Protein AF-0000000082319808 (afdb_homodimer)

Structure (mmCIF, N/CA/C/O backbone):
data_AF-0000000082319808-model_v1
#
loop_
_entity.id
_entity.type
_entity.pdbx_description
1 polymer GST
#
loop_
_atom_site.group_PDB
_atom_site.id
_atom_site.type_symbol
_atom_site.label_atom_id
_atom_site.label_alt_id
_atom_site.label_comp_id
_atom_site.label_asym_id
_atom_site.label_entity_id
_atom_site.label_seq_id
_atom_site.pdbx_PDB_ins_code
_atom_site.Cartn_x
_atom_site.Cartn_y
_atom_site.Cartn_z
_atom_site.occupancy
_atom_site.B_iso_or_equiv
_atom_site.auth_seq_id
_atom_site.auth_comp_id
_atom_site.auth_asym_id
_atom_site.auth_atom_id
_atom_site.pdbx_PDB_model_num
ATOM 1 N N . MET A 1 1 ? 11.633 18.406 -19.594 1 72.44 1 MET A N 1
ATOM 2 C CA . MET A 1 1 ? 10.227 18.547 -19.219 1 72.44 1 MET A CA 1
ATOM 3 C C . MET A 1 1 ? 10.062 18.609 -17.703 1 72.44 1 MET A C 1
ATOM 5 O O . MET A 1 1 ? 10.82 17.969 -16.969 1 72.44 1 MET A O 1
ATOM 9 N N . SER A 1 2 ? 9.211 19.594 -17.281 1 90.88 2 SER A N 1
ATOM 10 C CA . SER A 1 2 ? 9.086 19.844 -15.859 1 90.88 2 SER A CA 1
ATOM 11 C C . SER A 1 2 ? 8.172 18.828 -15.188 1 90.88 2 SER A C 1
ATOM 13 O O . SER A 1 2 ? 7.379 18.156 -15.859 1 90.88 2 SER A O 1
ATOM 15 N N . VAL A 1 3 ? 8.398 18.453 -14 1 98.31 3 VAL A N 1
ATOM 16 C CA . VAL A 1 3 ? 7.527 17.609 -13.195 1 98.31 3 VAL A CA 1
ATOM 17 C C . VAL A 1 3 ? 6.168 18.281 -13.031 1 98.31 3 VAL A C 1
ATOM 19 O O . VAL A 1 3 ? 6.094 19.453 -12.672 1 98.31 3 VAL A O 1
ATOM 22 N N . GLU A 1 4 ? 5.086 17.531 -13.43 1 98.75 4 GLU A N 1
ATOM 23 C CA . GLU A 1 4 ? 3.719 17.969 -13.156 1 98.75 4 GLU A CA 1
ATOM 24 C C . GLU A 1 4 ? 3.062 17.094 -12.094 1 98.75 4 GLU A C 1
ATOM 26 O O . GLU A 1 4 ? 3.211 15.867 -12.117 1 98.75 4 GLU A O 1
ATOM 31 N N . ILE A 1 5 ? 2.418 17.703 -11.18 1 98.81 5 ILE A N 1
ATOM 32 C CA . ILE A 1 5 ? 1.688 16.984 -10.141 1 98.81 5 ILE A CA 1
ATOM 33 C C . ILE A 1 5 ? 0.23 17.438 -10.125 1 98.81 5 ILE A C 1
ATOM 35 O O . ILE A 1 5 ? -0.055 18.609 -9.891 1 98.81 5 ILE A O 1
ATOM 39 N N . TYR A 1 6 ? -0.662 16.5 -10.414 1 98.88 6 TYR A N 1
ATOM 40 C CA . TYR A 1 6 ? -2.102 16.734 -10.438 1 98.88 6 TYR A CA 1
ATOM 41 C C . TYR A 1 6 ? -2.727 16.422 -9.086 1 98.88 6 TYR A C 1
ATOM 43 O O . TYR A 1 6 ? -2.479 15.352 -8.516 1 98.88 6 TYR A O 1
ATOM 51 N N . GLY A 1 7 ? -3.479 17.297 -8.562 1 98.38 7 GLY A N 1
ATOM 52 C CA . GLY A 1 7 ? -4.18 17.047 -7.316 1 98.38 7 GLY A CA 1
ATOM 53 C C . GLY A 1 7 ? -4.77 18.297 -6.688 1 98.38 7 GLY A C 1
ATOM 54 O O . GLY A 1 7 ? -5.137 19.234 -7.391 1 98.38 7 GLY A O 1
ATOM 55 N N . MET A 1 8 ? -5.039 18.219 -5.398 1 98 8 MET A N 1
ATOM 56 C CA . MET A 1 8 ? -5.605 19.344 -4.664 1 98 8 MET A CA 1
ATOM 57 C C . MET A 1 8 ? -5.039 19.406 -3.248 1 98 8 MET A C 1
ATOM 59 O O . MET A 1 8 ? -4.793 18.375 -2.625 1 98 8 MET A O 1
ATOM 63 N N . ASP A 1 9 ? -4.988 20.547 -2.689 1 97.31 9 ASP A N 1
ATOM 64 C CA . ASP A 1 9 ? -4.242 20.859 -1.475 1 97.31 9 ASP A CA 1
ATOM 65 C C . ASP A 1 9 ? -4.816 20.109 -0.272 1 97.31 9 ASP A C 1
ATOM 67 O O . ASP A 1 9 ? -4.078 19.734 0.642 1 97.31 9 ASP A O 1
ATOM 71 N N . MET A 1 10 ? -6.082 19.859 -0.311 1 97.12 10 MET A N 1
ATOM 72 C CA . MET A 1 10 ? -6.727 19.25 0.848 1 97.12 10 MET A CA 1
ATOM 73 C C . MET A 1 10 ? -6.352 17.766 0.97 1 97.12 10 MET A C 1
ATOM 75 O O . MET A 1 10 ? -6.547 17.156 2.021 1 97.12 10 MET A O 1
ATOM 79 N N . SER A 1 11 ? -5.895 17.172 -0.088 1 97.56 11 SER A N 1
ATOM 80 C CA . SER A 1 11 ? -5.645 15.742 -0.161 1 97.56 11 SER A CA 1
ATOM 81 C C . SER A 1 11 ? -4.305 15.383 0.473 1 97.56 11 SER A C 1
ATOM 83 O O . SER A 1 11 ? -3.252 15.805 -0.009 1 97.56 11 SER A O 1
ATOM 85 N N . ALA A 1 12 ? -4.34 14.586 1.487 1 98.38 12 ALA A N 1
ATOM 86 C CA . ALA A 1 12 ? -3.111 14.148 2.148 1 98.38 12 ALA A CA 1
ATOM 87 C C . ALA A 1 12 ? -2.193 13.414 1.176 1 98.38 12 ALA A C 1
ATOM 89 O O . ALA A 1 12 ? -0.997 13.711 1.1 1 98.38 12 ALA A O 1
ATOM 90 N N . PRO A 1 13 ? -2.721 12.5 0.332 1 98.69 13 PRO A N 1
ATOM 91 C CA . PRO A 1 13 ? -1.843 11.836 -0.632 1 98.69 13 PRO A CA 1
ATOM 92 C C . PRO A 1 13 ? -1.179 12.812 -1.601 1 98.69 13 PRO A C 1
ATOM 94 O O . PRO A 1 13 ? -0.011 12.633 -1.956 1 98.69 13 PRO A O 1
ATOM 97 N N . TYR A 1 14 ? -1.912 13.812 -2.01 1 98.75 14 TYR A N 1
ATOM 98 C CA . TYR A 1 14 ? -1.326 14.836 -2.871 1 98.75 14 TYR A CA 1
ATOM 99 C C . TYR A 1 14 ? -0.183 15.555 -2.166 1 98.75 14 TYR A C 1
ATOM 101 O O . TYR A 1 14 ? 0.878 15.773 -2.754 1 98.75 14 TYR A O 1
ATOM 109 N N . ARG A 1 15 ? -0.356 15.844 -0.938 1 98.88 15 ARG A N 1
ATOM 110 C CA . ARG A 1 15 ? 0.636 16.609 -0.186 1 98.88 15 ARG A CA 1
ATOM 111 C C . ARG A 1 15 ? 1.901 15.789 0.038 1 98.88 15 ARG A C 1
ATOM 113 O O . ARG A 1 15 ? 2.994 16.344 0.164 1 98.88 15 ARG A O 1
ATOM 120 N N . ILE A 1 16 ? 1.81 14.438 0.031 1 98.94 16 ILE A N 1
ATOM 121 C CA . ILE A 1 16 ? 2.996 13.594 0.074 1 98.94 16 ILE A CA 1
ATOM 122 C C . ILE A 1 16 ? 3.883 13.883 -1.135 1 98.94 16 ILE A C 1
ATOM 124 O O . ILE A 1 16 ? 5.09 14.086 -0.991 1 98.94 16 ILE A O 1
ATOM 128 N N . ALA A 1 17 ? 3.283 13.992 -2.279 1 98.94 17 ALA A N 1
ATOM 129 C CA . ALA A 1 17 ? 4.023 14.188 -3.523 1 98.94 17 ALA A CA 1
ATOM 130 C C . ALA A 1 17 ? 4.672 15.57 -3.562 1 98.94 17 ALA A C 1
ATOM 132 O O . ALA A 1 17 ? 5.855 15.695 -3.875 1 98.94 17 ALA A O 1
ATOM 133 N N . VAL A 1 18 ? 3.918 16.594 -3.168 1 98.81 18 VAL A N 1
ATOM 134 C CA . VAL A 1 18 ? 4.434 17.953 -3.293 1 98.81 18 VAL A CA 1
ATOM 135 C C . VAL A 1 18 ? 5.492 18.203 -2.223 1 98.81 18 VAL A C 1
ATOM 137 O O . VAL A 1 18 ? 6.504 18.859 -2.48 1 98.81 18 VAL A O 1
ATOM 140 N N . MET A 1 19 ? 5.281 17.625 -1.003 1 98.94 19 MET A N 1
ATOM 141 C CA . MET A 1 19 ? 6.324 17.75 0.012 1 98.94 19 MET A CA 1
ATOM 142 C C . MET A 1 19 ? 7.609 17.062 -0.445 1 98.94 19 MET A C 1
ATOM 144 O O . MET A 1 19 ? 8.703 17.594 -0.237 1 98.94 19 MET A O 1
ATOM 148 N N . THR A 1 20 ? 7.477 15.883 -1.046 1 98.94 20 THR A N 1
ATOM 149 C CA . THR A 1 20 ? 8.664 15.18 -1.523 1 98.94 20 THR A CA 1
ATOM 150 C C . THR A 1 20 ? 9.391 16 -2.586 1 98.94 20 THR A C 1
ATOM 152 O O . THR A 1 20 ? 10.617 16.109 -2.564 1 98.94 20 THR A O 1
ATOM 155 N N . ALA A 1 21 ? 8.609 16.625 -3.494 1 98.81 21 ALA A N 1
ATOM 156 C CA . ALA A 1 21 ? 9.203 17.469 -4.531 1 98.81 21 ALA A CA 1
ATOM 157 C C . ALA A 1 21 ? 9.984 18.625 -3.918 1 98.81 21 ALA A C 1
ATOM 159 O O . ALA A 1 21 ? 11.086 18.953 -4.375 1 98.81 21 ALA A O 1
ATOM 160 N N . GLU A 1 22 ? 9.43 19.203 -2.902 1 98.69 22 GLU A N 1
ATOM 161 C CA . GLU A 1 22 ? 10.102 20.297 -2.217 1 98.69 22 GLU A CA 1
ATOM 162 C C . GLU A 1 22 ? 11.398 19.828 -1.562 1 98.69 22 GLU A C 1
ATOM 164 O O . GLU A 1 22 ? 12.43 20.5 -1.665 1 98.69 22 GLU A O 1
ATOM 169 N N . VAL A 1 23 ? 11.367 18.703 -0.917 1 98.81 23 VAL A N 1
ATOM 170 C CA . VAL A 1 23 ? 12.516 18.219 -0.163 1 98.81 23 VAL A CA 1
ATOM 171 C C . VAL A 1 23 ? 13.656 17.875 -1.119 1 98.81 23 VAL A C 1
ATOM 173 O O . VAL A 1 23 ? 14.82 18.172 -0.83 1 98.81 23 VAL A O 1
ATOM 176 N N . VAL A 1 24 ? 13.336 17.297 -2.281 1 98.56 24 VAL A N 1
ATOM 177 C CA . VAL A 1 24 ? 14.398 16.906 -3.203 1 98.56 24 VAL A CA 1
ATOM 178 C C . VAL A 1 24 ? 14.82 18.109 -4.047 1 98.56 24 VAL A C 1
ATOM 180 O O . VAL A 1 24 ? 15.812 18.047 -4.773 1 98.56 24 VAL A O 1
ATOM 183 N N . GLY A 1 25 ? 13.992 19.172 -4.07 1 97.81 25 GLY A N 1
ATOM 184 C CA . GLY A 1 25 ? 14.359 20.422 -4.703 1 97.81 25 GLY A CA 1
ATOM 185 C C . GLY A 1 25 ? 14.07 20.453 -6.191 1 97.81 25 GLY A C 1
ATOM 186 O O . GLY A 1 25 ? 14.68 21.219 -6.938 1 97.81 25 GLY A O 1
ATOM 187 N N . VAL A 1 26 ? 13.141 19.625 -6.656 1 98.25 26 VAL A N 1
ATOM 188 C CA . VAL A 1 26 ? 12.812 19.625 -8.078 1 98.25 26 VAL A CA 1
ATOM 189 C C . VAL A 1 26 ? 11.695 20.625 -8.352 1 98.25 26 VAL A C 1
ATOM 191 O O . VAL A 1 26 ? 10.703 20.672 -7.625 1 98.25 26 VAL A O 1
ATOM 194 N N . PRO A 1 27 ? 11.867 21.484 -9.352 1 97.75 27 PRO A N 1
ATOM 195 C CA . PRO A 1 27 ? 10.727 22.297 -9.75 1 97.75 27 PRO A CA 1
ATOM 196 C C . PRO A 1 27 ? 9.547 21.469 -10.258 1 97.75 27 PRO A C 1
ATOM 198 O O . PRO A 1 27 ? 9.75 20.438 -10.922 1 97.75 27 PRO A O 1
ATOM 201 N N . TYR A 1 28 ? 8.367 21.891 -9.898 1 98.31 28 TYR A N 1
ATOM 202 C CA . TYR A 1 28 ? 7.176 21.188 -10.352 1 98.31 28 TYR A CA 1
ATOM 203 C C . TYR A 1 28 ? 6.027 22.156 -10.609 1 98.31 28 TYR A C 1
ATOM 205 O O . TYR A 1 28 ? 5.992 23.25 -10.031 1 98.31 28 TYR A O 1
ATOM 213 N N . GLU A 1 29 ? 5.176 21.75 -11.484 1 98.31 29 GLU A N 1
ATOM 214 C CA . GLU A 1 29 ? 3.934 22.453 -11.766 1 98.31 29 GLU A CA 1
ATOM 215 C C . GLU A 1 29 ? 2.734 21.75 -11.141 1 98.31 29 GLU A C 1
ATOM 217 O O . GLU A 1 29 ? 2.588 20.531 -11.266 1 98.31 29 GLU A O 1
ATOM 222 N N . VAL A 1 30 ? 1.932 22.562 -10.492 1 97.88 30 VAL A N 1
ATOM 223 C CA . VAL A 1 30 ? 0.722 22.016 -9.883 1 97.88 30 VAL A CA 1
ATOM 224 C C . VAL A 1 30 ? -0.441 22.109 -10.867 1 97.88 30 VAL A C 1
ATOM 226 O O . VAL A 1 30 ? -0.671 23.156 -11.469 1 97.88 30 VAL A O 1
ATOM 229 N N . LYS A 1 31 ? -1.08 21.031 -11.133 1 98.25 31 LYS A N 1
ATOM 230 C CA . LYS A 1 31 ? -2.324 20.969 -11.891 1 98.25 31 LYS A CA 1
ATOM 231 C C . LYS A 1 31 ? -3.508 20.641 -10.984 1 98.25 31 LYS A C 1
ATOM 233 O O . LYS A 1 31 ? -3.707 19.484 -10.602 1 98.25 31 LYS A O 1
ATOM 238 N N . ASN A 1 32 ? -4.309 21.625 -10.75 1 98 32 ASN A N 1
ATOM 239 C CA . ASN A 1 32 ? -5.391 21.469 -9.789 1 98 32 ASN A CA 1
ATOM 240 C C . ASN A 1 32 ? -6.477 20.531 -10.32 1 98 32 ASN A C 1
ATOM 242 O O . ASN A 1 32 ? -6.895 20.656 -11.469 1 98 32 ASN A O 1
ATOM 246 N N . VAL A 1 33 ? -6.855 19.578 -9.531 1 98.25 33 VAL A N 1
ATOM 247 C CA . VAL A 1 33 ? -7.98 18.688 -9.781 1 98.25 33 VAL A CA 1
ATOM 248 C C . VAL A 1 33 ? -9.016 18.828 -8.664 1 98.25 33 VAL A C 1
ATOM 250 O O . VAL A 1 33 ? -8.789 18.391 -7.539 1 98.25 33 VAL A O 1
ATOM 253 N N . ASP A 1 34 ? -10.219 19.391 -8.93 1 96.31 34 ASP A N 1
ATOM 254 C CA . ASP A 1 34 ? -11.281 19.625 -7.957 1 96.31 34 ASP A CA 1
ATOM 255 C C . ASP A 1 34 ? -12.148 18.375 -7.789 1 96.31 34 ASP A C 1
ATOM 257 O O . ASP A 1 34 ? -13.219 18.266 -8.391 1 96.31 34 ASP A O 1
ATOM 261 N N . ILE A 1 35 ? -11.742 17.516 -6.891 1 94.44 35 ILE A N 1
ATOM 262 C CA . ILE A 1 35 ? -12.438 16.234 -6.754 1 94.44 35 ILE A CA 1
ATOM 263 C C . ILE A 1 35 ? -13.82 16.469 -6.137 1 94.44 35 ILE A C 1
ATOM 265 O O . ILE A 1 35 ? -14.734 15.664 -6.344 1 94.44 35 ILE A O 1
ATOM 269 N N . LEU A 1 36 ? -13.992 17.531 -5.367 1 90.75 36 LEU A N 1
ATOM 270 C CA . LEU A 1 36 ? -15.266 17.828 -4.727 1 90.75 36 LEU A CA 1
ATOM 271 C C . LEU A 1 36 ? -16.328 18.141 -5.766 1 90.75 36 LEU A C 1
ATOM 273 O O . LEU A 1 36 ? -17.531 17.969 -5.508 1 90.75 36 LEU A O 1
ATOM 277 N N . ASN A 1 37 ? -15.891 18.594 -6.941 1 94.38 37 ASN A N 1
ATOM 278 C CA . ASN A 1 37 ? -16.828 18.938 -8 1 94.38 37 ASN A CA 1
ATOM 279 C C . ASN A 1 37 ? -16.609 18.078 -9.242 1 94.38 37 ASN A C 1
ATOM 281 O O . ASN A 1 37 ? -16.828 18.531 -10.367 1 94.38 37 ASN A O 1
ATOM 285 N N . GLY A 1 38 ? -16.016 16.922 -9.094 1 95.75 38 GLY A N 1
ATOM 286 C CA . GLY A 1 38 ? -15.945 15.906 -10.133 1 95.75 38 GLY A CA 1
ATOM 287 C C . GLY A 1 38 ? -14.766 16.078 -11.062 1 95.75 38 GLY A C 1
ATOM 288 O O . GLY A 1 38 ? -14.734 15.516 -12.156 1 95.75 38 GLY A O 1
ATOM 289 N N . GLY A 1 39 ? -13.812 16.891 -10.695 1 97.5 39 GLY A N 1
ATOM 290 C CA . GLY A 1 39 ? -12.648 17.125 -11.531 1 97.5 39 GLY A CA 1
ATOM 291 C C . GLY A 1 39 ? -11.898 15.844 -11.883 1 97.5 39 GLY A C 1
ATOM 292 O O . GLY A 1 39 ? -11.227 15.773 -12.906 1 97.5 39 GLY A O 1
ATOM 293 N N . ASN A 1 40 ? -12.016 14.828 -11.031 1 97.25 40 ASN A N 1
ATOM 294 C CA . ASN A 1 40 ? -11.328 13.555 -11.25 1 97.25 40 ASN A CA 1
ATOM 295 C C . ASN A 1 40 ? -12.172 12.594 -12.078 1 97.25 40 ASN A C 1
ATOM 297 O O . ASN A 1 40 ? -11.828 11.422 -12.219 1 97.25 40 ASN A O 1
ATOM 301 N N . MET A 1 41 ? -13.273 13.102 -12.633 1 97.06 41 MET A N 1
ATOM 302 C CA . MET A 1 41 ? -14.164 12.258 -13.422 1 97.06 41 MET A CA 1
ATOM 303 C C . MET A 1 41 ? -14.297 12.773 -14.852 1 97.06 41 MET A C 1
ATOM 305 O O . MET A 1 41 ? -15.031 12.211 -15.656 1 97.06 41 MET A O 1
ATOM 309 N N . THR A 1 42 ? -13.609 13.836 -15.18 1 97.5 42 THR A N 1
ATOM 310 C CA . THR A 1 42 ? -13.648 14.367 -16.547 1 97.5 42 THR A CA 1
ATOM 311 C C . THR A 1 42 ? -12.938 13.43 -17.516 1 97.5 42 THR A C 1
ATOM 313 O O . THR A 1 42 ? -12.023 12.703 -17.125 1 97.5 42 THR A O 1
ATOM 316 N N . PRO A 1 43 ? -13.344 13.453 -18.75 1 96.94 43 PRO A N 1
ATOM 317 C CA . PRO A 1 43 ? -12.656 12.625 -19.75 1 96.94 43 PRO A CA 1
ATOM 318 C C . PRO A 1 43 ? -11.156 12.898 -19.812 1 96.94 43 PRO A C 1
ATOM 320 O O . PRO A 1 43 ? -10.359 11.961 -19.953 1 96.94 43 PRO A O 1
ATOM 323 N N . GLU A 1 44 ? -10.812 14.125 -19.719 1 96.38 44 GLU A N 1
ATOM 324 C CA . GLU A 1 44 ? -9.406 14.508 -19.766 1 96.38 44 GLU A CA 1
ATOM 325 C C . GLU A 1 44 ? -8.625 13.891 -18.609 1 96.38 44 GLU A C 1
ATOM 327 O O . GLU A 1 44 ? -7.543 13.336 -18.812 1 96.38 44 GLU A O 1
ATOM 332 N N . PHE A 1 45 ? -9.188 13.945 -17.391 1 97.81 45 PHE A N 1
ATOM 333 C CA . PHE A 1 45 ? -8.492 13.391 -16.234 1 97.81 45 PHE A CA 1
ATOM 334 C C . PHE A 1 45 ? -8.469 11.867 -16.297 1 97.81 45 PHE A C 1
ATOM 336 O O . PHE A 1 45 ? -7.473 11.234 -15.945 1 97.81 45 PHE A O 1
ATOM 343 N N . LEU A 1 46 ? -9.57 11.32 -16.781 1 96.12 46 LEU A N 1
ATOM 344 C CA . LEU A 1 46 ? -9.68 9.859 -16.844 1 96.12 46 LEU A CA 1
ATOM 345 C C . LEU A 1 46 ? -8.711 9.281 -17.875 1 96.12 46 LEU A C 1
ATOM 347 O O . LEU A 1 46 ? -8.281 8.133 -17.75 1 96.12 46 LEU A O 1
ATOM 351 N N . GLU A 1 47 ? -8.344 10.062 -18.844 1 95 47 GLU A N 1
ATOM 352 C CA . GLU A 1 47 ? -7.289 9.664 -19.766 1 95 47 GLU A CA 1
ATOM 353 C C . GLU A 1 47 ? -5.93 9.625 -19.078 1 95 47 GLU A C 1
ATOM 355 O O . GLU A 1 47 ? -5.082 8.789 -19.406 1 95 47 GLU A O 1
ATOM 360 N N . LEU A 1 48 ? -5.789 10.508 -18.094 1 95.38 48 LEU A N 1
ATOM 361 C CA . LEU A 1 48 ? -4.555 10.578 -17.328 1 95.38 48 LEU A CA 1
ATOM 362 C C . LEU A 1 48 ? -4.488 9.445 -16.297 1 95.38 48 LEU A C 1
ATOM 364 O O . LEU A 1 48 ? -3.451 8.789 -16.156 1 95.38 48 LEU A O 1
ATOM 368 N N . ASN A 1 49 ? -5.598 9.25 -15.641 1 97.38 49 ASN A N 1
ATOM 369 C CA . ASN A 1 49 ? -5.699 8.227 -14.602 1 97.38 49 ASN A CA 1
ATOM 370 C C . ASN A 1 49 ? -7.102 7.633 -14.539 1 97.38 49 ASN A C 1
ATOM 372 O O . ASN A 1 49 ? -7.988 8.188 -13.891 1 97.38 49 ASN A O 1
ATOM 376 N N . PRO A 1 50 ? -7.273 6.465 -15.086 1 95.81 50 PRO A N 1
ATOM 377 C CA . PRO A 1 50 ? -8.602 5.844 -15.109 1 95.81 50 PRO A CA 1
ATOM 378 C C . PRO A 1 50 ? -9.094 5.457 -13.711 1 95.81 50 PRO A C 1
ATOM 380 O O . PRO A 1 50 ? -10.273 5.129 -13.539 1 95.81 50 PRO A O 1
ATOM 383 N N . GLN A 1 51 ? -8.219 5.5 -12.68 1 96.62 51 GLN A N 1
ATOM 384 C CA . GLN A 1 51 ? -8.594 5.062 -11.336 1 96.62 51 GLN A CA 1
ATOM 385 C C . GLN A 1 51 ? -9.195 6.211 -10.531 1 96.62 51 GLN A C 1
ATOM 387 O O . GLN A 1 51 ? -9.516 6.047 -9.352 1 96.62 51 GLN A O 1
ATOM 392 N N . HIS A 1 52 ? -9.281 7.402 -11.078 1 95.69 52 HIS A N 1
ATOM 393 C CA . HIS A 1 52 ? -10.086 8.523 -10.609 1 95.69 52 HIS A CA 1
ATOM 394 C C . HIS A 1 52 ? -9.453 9.188 -9.391 1 95.69 52 HIS A C 1
ATOM 396 O O . HIS A 1 52 ? -10.062 10.062 -8.766 1 95.69 52 HIS A O 1
ATOM 402 N N . ASN A 1 53 ? -8.25 8.719 -8.961 1 96.81 53 ASN A N 1
ATOM 403 C CA . ASN A 1 53 ? -7.691 9.25 -7.727 1 96.81 53 ASN A CA 1
ATOM 404 C C . ASN A 1 53 ? -6.535 10.211 -7.996 1 96.81 53 ASN A C 1
ATOM 406 O O . ASN A 1 53 ? -6.047 10.289 -9.125 1 96.81 53 ASN A O 1
ATOM 410 N N . ILE A 1 54 ? -6.184 11.023 -7.078 1 98.19 54 ILE A N 1
ATOM 411 C CA . ILE A 1 54 ? -5.043 11.938 -7.055 1 98.19 54 ILE A CA 1
ATOM 412 C C . ILE A 1 54 ? -4.113 11.562 -5.902 1 98.19 54 ILE A C 1
ATOM 414 O O . ILE A 1 54 ? -4.543 10.953 -4.922 1 98.19 54 ILE A O 1
ATOM 418 N N . PRO A 1 55 ? -2.834 11.891 -6.047 1 98.69 55 PRO A N 1
ATOM 419 C CA . PRO A 1 55 ? -2.158 12.672 -7.086 1 98.69 55 PRO A CA 1
ATOM 420 C C . PRO A 1 55 ? -1.811 11.844 -8.32 1 98.69 55 PRO A C 1
ATOM 422 O O . PRO A 1 55 ? -1.847 10.609 -8.266 1 98.69 55 PRO A O 1
ATOM 425 N N . VAL A 1 56 ? -1.567 12.516 -9.414 1 98.81 56 VAL A N 1
ATOM 426 C CA . VAL A 1 56 ? -0.935 11.953 -10.602 1 98.81 56 VAL A CA 1
ATOM 427 C C . VAL A 1 56 ? 0.311 12.766 -10.953 1 98.81 56 VAL A C 1
ATOM 429 O O . VAL A 1 56 ? 0.287 14 -10.922 1 98.81 56 VAL A O 1
ATOM 432 N N . LEU A 1 57 ? 1.403 12.086 -11.164 1 98.81 57 LEU A N 1
ATOM 433 C CA . LEU A 1 57 ? 2.631 12.727 -11.625 1 98.81 57 LEU A CA 1
ATOM 434 C C . LEU A 1 57 ? 2.846 12.477 -13.117 1 98.81 57 LEU A C 1
ATOM 436 O O . LEU A 1 57 ? 2.646 11.359 -13.594 1 98.81 57 LEU A O 1
ATOM 440 N N . LYS A 1 58 ? 3.23 13.492 -13.836 1 98.38 58 LYS A N 1
ATOM 441 C CA . LYS A 1 58 ? 3.707 13.398 -15.219 1 98.38 58 LYS A CA 1
ATOM 442 C C . LYS A 1 58 ? 5.133 13.93 -15.344 1 98.38 58 LYS A C 1
ATOM 444 O O . LYS A 1 58 ? 5.422 15.055 -14.914 1 98.38 58 LYS A O 1
ATOM 449 N N . TYR A 1 59 ? 6.074 13.117 -15.82 1 98.38 59 TYR A N 1
ATOM 450 C CA . TYR A 1 59 ? 7.465 13.5 -16.016 1 98.38 59 TYR A CA 1
ATOM 451 C C . TYR A 1 59 ? 8.125 12.617 -17.078 1 98.38 59 TYR A C 1
ATOM 453 O O . TYR A 1 59 ? 8.227 11.398 -16.906 1 98.38 59 TYR A O 1
ATOM 461 N N . LYS A 1 60 ? 8.609 13.156 -18.141 1 97.25 60 LYS A N 1
ATOM 462 C CA . LYS A 1 60 ? 9.375 12.477 -19.188 1 97.25 60 LYS A CA 1
ATOM 463 C C . LYS A 1 60 ? 8.703 11.172 -19.594 1 97.25 60 LYS A C 1
ATOM 465 O O . LYS A 1 60 ? 9.344 10.117 -19.625 1 97.25 60 LYS A O 1
ATOM 470 N N 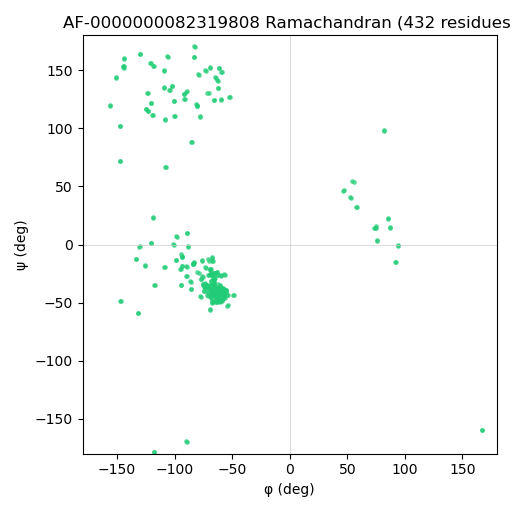. GLY A 1 61 ? 7.355 11.242 -19.812 1 94.44 61 GLY A N 1
ATOM 471 C CA . GLY A 1 61 ? 6.629 10.086 -20.328 1 94.44 61 GLY A CA 1
ATOM 472 C C . GLY A 1 61 ? 6.059 9.219 -19.219 1 94.44 61 GLY A C 1
ATOM 473 O O . GLY A 1 61 ? 5.184 8.391 -19.469 1 94.44 61 GLY A O 1
ATOM 474 N N . LEU A 1 62 ? 6.543 9.438 -17.984 1 96.62 62 LEU A N 1
ATOM 475 C CA . LEU A 1 62 ? 5.973 8.734 -16.859 1 96.62 62 LEU A CA 1
ATOM 476 C C . LEU A 1 62 ? 4.688 9.406 -16.391 1 96.62 62 LEU A C 1
ATOM 478 O O . LEU A 1 62 ? 4.684 10.602 -16.078 1 96.62 62 LEU A O 1
ATOM 482 N N . VAL A 1 63 ? 3.598 8.719 -16.391 1 97.44 63 VAL A N 1
ATOM 483 C CA . VAL A 1 63 ? 2.318 9.141 -15.828 1 97.44 63 VAL A CA 1
ATOM 484 C C . VAL A 1 63 ? 1.853 8.117 -14.797 1 97.44 63 VAL A C 1
ATOM 486 O O . VAL A 1 63 ? 1.591 6.961 -15.133 1 97.44 63 VAL A O 1
ATOM 489 N N . MET A 1 64 ? 1.797 8.578 -13.578 1 97.75 64 MET A N 1
ATOM 490 C CA . MET A 1 64 ? 1.474 7.574 -12.57 1 97.75 64 MET A CA 1
ATOM 491 C C . MET A 1 64 ? 0.745 8.203 -11.383 1 97.75 64 MET A C 1
ATOM 493 O O . MET A 1 64 ? 1.039 9.344 -11 1 97.75 64 MET A O 1
ATOM 497 N N . ASN A 1 65 ? -0.163 7.48 -10.867 1 98.25 65 ASN A N 1
ATOM 498 C CA . ASN A 1 65 ? -0.732 7.773 -9.555 1 98.25 65 ASN A CA 1
ATOM 499 C C . ASN A 1 65 ? 0.049 7.09 -8.438 1 98.25 65 ASN A C 1
ATOM 501 O O . ASN A 1 65 ? 1.168 6.621 -8.656 1 98.25 65 ASN A O 1
ATOM 505 N N . GLU A 1 66 ? -0.579 7.16 -7.262 1 98.25 66 GLU A N 1
ATOM 506 C CA . GLU A 1 66 ? -0.065 6.512 -6.055 1 98.25 66 GLU A CA 1
ATOM 507 C C . GLU A 1 66 ? 1.014 7.363 -5.391 1 98.25 66 GLU A C 1
ATOM 509 O O . GLU A 1 66 ? 2.191 7.266 -5.738 1 98.25 66 GLU A O 1
ATOM 514 N N . SER A 1 67 ? 0.627 8.117 -4.367 1 98.75 67 SER A N 1
ATOM 515 C CA . SER A 1 67 ? 1.429 9.156 -3.73 1 98.75 67 SER A CA 1
ATOM 516 C C . SER A 1 67 ? 2.748 8.602 -3.207 1 98.75 67 SER A C 1
ATOM 518 O O . SER A 1 67 ? 3.805 9.195 -3.408 1 98.75 67 SER A O 1
ATOM 520 N N . ARG A 1 68 ? 2.736 7.426 -2.646 1 98.81 68 ARG A N 1
ATOM 521 C CA . ARG A 1 68 ? 3.941 6.852 -2.053 1 98.81 68 ARG A CA 1
ATOM 522 C C . ARG A 1 68 ? 4.895 6.348 -3.131 1 98.81 68 ARG A C 1
ATOM 524 O O . ARG A 1 68 ? 6.113 6.438 -2.979 1 98.81 68 ARG A O 1
ATOM 531 N N . ALA A 1 69 ? 4.332 5.828 -4.25 1 98.75 69 ALA A N 1
ATOM 532 C CA . ALA A 1 69 ? 5.164 5.484 -5.398 1 98.75 69 ALA A CA 1
ATOM 533 C C . ALA A 1 69 ? 5.77 6.738 -6.027 1 98.75 69 ALA A C 1
ATOM 535 O O . ALA A 1 69 ? 6.941 6.738 -6.418 1 98.75 69 ALA A O 1
ATOM 536 N N . ILE A 1 70 ? 4.984 7.805 -6.094 1 98.88 70 ILE A N 1
ATOM 537 C CA . ILE A 1 70 ? 5.453 9.078 -6.621 1 98.88 70 ILE A CA 1
ATOM 538 C C . ILE A 1 70 ? 6.594 9.609 -5.75 1 98.88 70 ILE A C 1
ATOM 540 O O . ILE A 1 70 ? 7.617 10.055 -6.266 1 98.88 70 ILE A O 1
ATOM 544 N N . ALA A 1 71 ? 6.422 9.508 -4.445 1 98.94 71 ALA A N 1
ATOM 545 C CA . ALA A 1 71 ? 7.473 9.953 -3.533 1 98.94 71 ALA A CA 1
ATOM 546 C C . ALA A 1 71 ? 8.758 9.164 -3.75 1 98.94 71 ALA A C 1
ATOM 548 O O . ALA A 1 71 ? 9.852 9.734 -3.777 1 98.94 71 ALA A O 1
ATOM 549 N N . GLY A 1 72 ? 8.609 7.855 -3.902 1 98.88 72 GLY A N 1
ATOM 550 C CA . GLY A 1 72 ? 9.766 7.023 -4.184 1 98.88 72 GLY A CA 1
ATOM 551 C C . GLY A 1 72 ? 10.477 7.406 -5.473 1 98.88 72 GLY A C 1
ATOM 552 O O . GLY A 1 72 ? 11.703 7.465 -5.516 1 98.88 72 GLY A O 1
ATOM 553 N N . PHE A 1 73 ? 9.711 7.707 -6.512 1 98.88 73 PHE A N 1
ATOM 554 C CA . PHE A 1 73 ? 10.273 8.109 -7.793 1 98.88 73 PHE A CA 1
ATOM 555 C C . PHE A 1 73 ? 11.055 9.414 -7.652 1 98.88 73 PHE A C 1
ATOM 557 O O . PHE A 1 73 ? 12.211 9.508 -8.078 1 98.88 73 PHE A O 1
ATOM 564 N N . LEU A 1 74 ? 10.43 10.398 -7.031 1 98.94 74 LEU A N 1
ATOM 565 C CA . LEU A 1 74 ? 11.055 11.703 -6.879 1 98.94 74 LEU A CA 1
ATOM 566 C C . LEU A 1 74 ? 12.352 11.602 -6.086 1 98.94 74 LEU A C 1
ATOM 568 O O . LEU A 1 74 ? 13.359 12.219 -6.453 1 98.94 74 LEU A O 1
ATOM 572 N N . ALA A 1 75 ? 12.305 10.828 -5.039 1 98.88 75 ALA A N 1
ATOM 573 C CA . ALA A 1 75 ? 13.516 10.641 -4.234 1 98.88 75 ALA A CA 1
ATOM 574 C C . ALA A 1 75 ? 14.609 9.953 -5.043 1 98.88 75 ALA A C 1
ATOM 576 O O . ALA A 1 75 ? 15.758 10.398 -5.039 1 98.88 75 ALA A O 1
ATOM 577 N N . SER A 1 76 ? 14.25 8.891 -5.738 1 98.44 76 SER A N 1
ATOM 578 C CA . SER A 1 76 ? 15.227 8.102 -6.488 1 98.44 76 SER A CA 1
ATOM 579 C C . SER A 1 76 ? 15.82 8.914 -7.637 1 98.44 76 SER A C 1
ATOM 581 O O . SER A 1 76 ? 17 8.773 -7.953 1 98.44 76 SER A O 1
ATOM 583 N N . GLU A 1 77 ? 15.016 9.758 -8.219 1 98.12 77 GLU A N 1
ATOM 584 C CA . GLU A 1 77 ? 15.422 10.477 -9.422 1 98.12 77 GLU A CA 1
ATOM 585 C C . GLU A 1 77 ? 16.172 11.758 -9.062 1 98.12 77 GLU A C 1
ATOM 587 O O . GLU A 1 77 ? 17.141 12.117 -9.742 1 98.12 77 GLU A O 1
ATOM 592 N N . PHE A 1 78 ? 15.828 12.383 -7.926 1 98.31 78 PHE A N 1
ATOM 593 C CA . PHE A 1 78 ? 16.281 13.758 -7.789 1 98.31 78 PHE A CA 1
ATOM 594 C C . PHE A 1 78 ? 17.062 13.945 -6.488 1 98.31 78 PHE A C 1
ATOM 596 O O . PHE A 1 78 ? 17.766 14.945 -6.316 1 98.31 78 PHE A O 1
ATOM 603 N N . ASP A 1 79 ? 16.906 13.008 -5.527 1 98 79 ASP A N 1
ATOM 604 C CA . ASP A 1 79 ? 17.609 13.172 -4.258 1 98 79 ASP A CA 1
ATOM 605 C C . ASP A 1 79 ? 19.078 12.781 -4.391 1 98 79 ASP A C 1
ATOM 607 O O . ASP A 1 79 ? 19.422 11.594 -4.383 1 98 79 ASP A O 1
ATOM 611 N N . LYS A 1 80 ? 19.969 13.625 -4.348 1 95.25 80 LYS A N 1
ATOM 612 C CA . LYS A 1 80 ? 21.391 13.391 -4.559 1 95.25 80 LYS A CA 1
ATOM 613 C C . LYS A 1 80 ? 22.047 12.797 -3.311 1 95.25 80 LYS A C 1
ATOM 615 O O . LYS A 1 80 ? 23.062 12.109 -3.398 1 95.25 80 LYS A O 1
ATOM 620 N N . SER A 1 81 ? 21.438 13.047 -2.197 1 95.38 81 SER A N 1
ATOM 621 C CA . SER A 1 81 ? 22 12.562 -0.947 1 95.38 81 SER A CA 1
ATOM 622 C C . SER A 1 81 ? 21.781 11.07 -0.774 1 95.38 81 SER A C 1
ATOM 624 O O . SER A 1 81 ? 22.5 10.406 -0.026 1 95.38 81 SER A O 1
ATOM 626 N N . GLY A 1 82 ? 20.719 10.562 -1.383 1 95.81 82 GLY A N 1
ATOM 627 C CA . GLY A 1 82 ? 20.359 9.164 -1.248 1 95.81 82 GLY A CA 1
ATOM 628 C C . GLY A 1 82 ? 19.766 8.82 0.111 1 95.81 82 GLY A C 1
ATOM 629 O O . GLY A 1 82 ? 19.609 7.648 0.446 1 95.81 82 GLY A O 1
ATOM 630 N N . LYS A 1 83 ? 19.391 9.844 0.854 1 97.19 83 LYS A N 1
ATOM 631 C CA . LYS A 1 83 ? 18.984 9.617 2.234 1 97.19 83 LYS A CA 1
ATOM 632 C C . LYS A 1 83 ? 17.469 9.477 2.338 1 97.19 83 LYS A C 1
ATOM 634 O O . LYS A 1 83 ? 16.953 8.883 3.293 1 97.19 83 LYS A O 1
ATOM 639 N N . LEU A 1 84 ? 16.734 9.969 1.383 1 98.69 84 LEU A N 1
ATOM 640 C CA . LEU A 1 84 ? 15.273 9.969 1.446 1 98.69 84 LEU A CA 1
ATOM 641 C C . LEU A 1 84 ? 14.719 8.578 1.139 1 98.69 84 LEU A C 1
ATOM 643 O O . LEU A 1 84 ? 13.625 8.234 1.594 1 98.69 84 LEU A O 1
ATOM 647 N N . TYR A 1 85 ? 15.422 7.828 0.344 1 98.56 85 TYR A N 1
ATOM 648 C CA . TYR A 1 85 ? 15 6.492 -0.068 1 98.56 85 TYR A CA 1
ATOM 649 C C . TYR A 1 85 ? 16.203 5.578 -0.268 1 98.56 85 TYR A C 1
ATOM 651 O O . TYR A 1 85 ? 16.516 5.188 -1.396 1 98.56 85 TYR A O 1
ATOM 659 N N . PRO A 1 86 ? 16.828 5.188 0.899 1 97.81 86 PRO A N 1
ATOM 660 C CA . PRO A 1 86 ? 18.109 4.469 0.839 1 97.81 86 PRO A CA 1
ATOM 661 C C . PRO A 1 86 ? 18 3.135 0.106 1 97.81 86 PRO A C 1
ATOM 663 O O . PRO A 1 86 ? 16.969 2.459 0.197 1 97.81 86 PRO A O 1
ATOM 666 N N . THR A 1 87 ? 19.094 2.703 -0.498 1 94.75 87 THR A N 1
ATOM 667 C CA . THR A 1 87 ? 19.047 1.542 -1.379 1 94.75 87 THR A CA 1
ATOM 668 C C . THR A 1 87 ? 19.516 0.289 -0.648 1 94.75 87 THR A C 1
ATOM 670 O O . THR A 1 87 ? 19.344 -0.828 -1.141 1 94.75 87 THR A O 1
ATOM 673 N N . CYS A 1 88 ? 20.156 0.496 0.56 1 96.81 88 CYS A N 1
ATOM 674 C CA . CYS A 1 88 ? 20.453 -0.688 1.356 1 96.81 88 CYS A CA 1
ATOM 675 C C . CYS A 1 88 ? 19.219 -1.545 1.555 1 96.81 88 CYS A C 1
ATOM 677 O O . CYS A 1 88 ? 18.188 -1.052 2.01 1 96.81 88 CYS A O 1
ATOM 679 N N . PRO A 1 89 ? 19.328 -2.85 1.207 1 97.81 89 PRO A N 1
ATOM 680 C CA . PRO A 1 89 ? 18.125 -3.682 1.224 1 97.81 89 PRO A CA 1
ATOM 681 C C . PRO A 1 89 ? 17.422 -3.66 2.574 1 97.81 89 PRO A C 1
ATOM 683 O O . PRO A 1 89 ? 16.188 -3.576 2.627 1 97.81 89 PRO A O 1
ATOM 686 N N . PHE A 1 90 ? 18.141 -3.672 3.656 1 98.06 90 PHE A N 1
ATOM 687 C CA . PHE A 1 90 ? 17.547 -3.713 4.984 1 98.06 90 PHE A CA 1
ATOM 688 C C . PHE A 1 90 ? 16.812 -2.408 5.293 1 98.06 90 PHE A C 1
ATOM 690 O O . PHE A 1 90 ? 15.68 -2.422 5.762 1 98.06 90 PHE A O 1
ATOM 697 N N . VAL A 1 91 ? 17.438 -1.266 5 1 98.12 91 VAL A N 1
ATOM 698 C CA . VAL A 1 91 ? 16.859 0.041 5.285 1 98.12 91 VAL A CA 1
ATOM 699 C C . VAL A 1 91 ? 15.688 0.301 4.336 1 98.12 91 VAL A C 1
ATOM 701 O O . VAL A 1 91 ? 14.633 0.778 4.754 1 98.12 91 VAL A O 1
ATOM 704 N N . HIS A 1 92 ? 15.922 -0.096 3.07 1 98.38 92 HIS A N 1
ATOM 705 C CA . HIS A 1 92 ? 14.891 0.062 2.057 1 98.38 92 HIS A 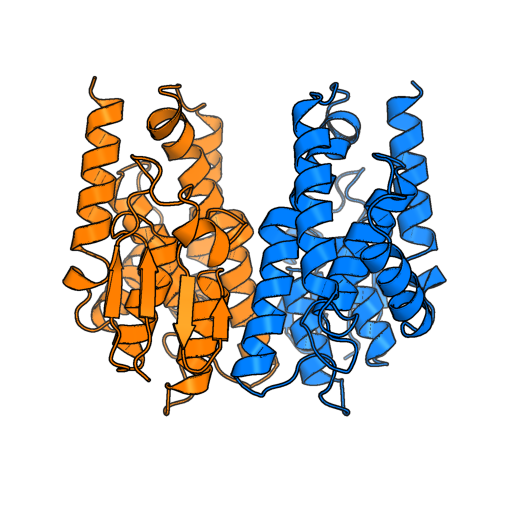CA 1
ATOM 706 C C . HIS A 1 92 ? 13.625 -0.696 2.441 1 98.38 92 HIS A C 1
ATOM 708 O O . HIS A 1 92 ? 12.516 -0.182 2.281 1 98.38 92 HIS A O 1
ATOM 714 N N . ALA A 1 93 ? 13.789 -1.854 2.979 1 98.5 93 ALA A N 1
ATOM 715 C CA . ALA A 1 93 ? 12.664 -2.689 3.4 1 98.5 93 ALA A CA 1
ATOM 716 C C . ALA A 1 93 ? 11.875 -2.02 4.52 1 98.5 93 ALA A C 1
ATOM 718 O O . ALA A 1 93 ? 10.641 -2.027 4.508 1 98.5 93 ALA A O 1
ATOM 719 N N . ARG A 1 94 ? 12.547 -1.438 5.418 1 98.12 94 ARG A N 1
ATOM 720 C CA . ARG A 1 94 ? 11.891 -0.773 6.539 1 98.12 94 ARG A CA 1
ATOM 721 C C . ARG A 1 94 ? 11.133 0.466 6.07 1 98.12 94 ARG A C 1
ATOM 723 O O . ARG A 1 94 ? 10.008 0.713 6.508 1 98.12 94 ARG A O 1
ATOM 730 N N . VAL A 1 95 ? 11.758 1.217 5.215 1 98.81 95 VAL A N 1
ATOM 731 C CA . VAL A 1 95 ? 11.078 2.387 4.656 1 98.81 95 VAL A CA 1
ATOM 732 C C . VAL A 1 95 ? 9.797 1.956 3.949 1 98.81 95 VAL A C 1
ATOM 734 O O . VAL A 1 95 ? 8.734 2.529 4.184 1 98.81 95 VAL A O 1
ATOM 737 N N . ASN A 1 96 ? 9.898 0.913 3.145 1 98.81 96 ASN A N 1
ATOM 738 C CA . ASN A 1 96 ? 8.727 0.429 2.422 1 98.81 96 ASN A CA 1
ATOM 739 C C . ASN A 1 96 ? 7.668 -0.116 3.373 1 98.81 96 ASN A C 1
ATOM 741 O O . ASN A 1 96 ? 6.473 0.111 3.174 1 98.81 96 ASN A O 1
ATOM 745 N N . GLN A 1 97 ? 8.117 -0.831 4.367 1 98.75 97 GLN A N 1
ATOM 746 C CA . GLN A 1 97 ? 7.188 -1.316 5.379 1 98.75 97 GLN A CA 1
ATOM 747 C C . GLN A 1 97 ? 6.371 -0.17 5.969 1 98.75 97 GLN A C 1
ATOM 749 O O . GLN A 1 97 ? 5.16 -0.293 6.152 1 98.75 97 GLN A O 1
ATOM 754 N N . ARG A 1 98 ? 7.016 0.928 6.262 1 98.81 98 ARG A N 1
ATOM 755 C CA . ARG A 1 98 ? 6.359 2.066 6.895 1 98.81 98 ARG A CA 1
ATOM 756 C C . ARG A 1 98 ? 5.465 2.803 5.902 1 98.81 98 ARG A C 1
ATOM 758 O O . ARG A 1 98 ? 4.43 3.352 6.281 1 98.81 98 ARG A O 1
ATOM 765 N N . LEU A 1 99 ? 5.891 2.824 4.645 1 98.88 99 LEU A N 1
ATOM 766 C CA . LEU A 1 99 ? 5.035 3.393 3.609 1 98.88 99 LEU A CA 1
ATOM 767 C C . LEU A 1 99 ? 3.76 2.572 3.445 1 98.88 99 LEU A C 1
ATOM 769 O O . LEU A 1 99 ? 2.666 3.131 3.33 1 98.88 99 LEU A O 1
ATOM 773 N N . TYR A 1 100 ? 3.902 1.261 3.455 1 98.75 100 TYR A N 1
ATOM 774 C CA . TYR A 1 100 ? 2.73 0.399 3.354 1 98.75 100 TYR A CA 1
ATOM 775 C C . TYR A 1 100 ? 1.855 0.519 4.598 1 98.75 100 TYR A C 1
ATOM 777 O O . TYR A 1 100 ? 0.628 0.421 4.512 1 98.75 100 TYR A O 1
ATOM 785 N N . PHE A 1 101 ? 2.473 0.702 5.766 1 98.56 101 PHE A N 1
ATOM 786 C CA . PHE A 1 101 ? 1.715 0.965 6.984 1 98.56 101 PHE A CA 1
ATOM 787 C C . PHE A 1 101 ? 0.845 2.207 6.824 1 98.56 101 PHE A C 1
ATOM 789 O O . PHE A 1 101 ? -0.321 2.209 7.223 1 98.56 101 PHE A O 1
ATOM 796 N N . ASP A 1 102 ? 1.434 3.229 6.258 1 98.62 102 ASP A N 1
ATOM 797 C CA . ASP A 1 102 ? 0.647 4.438 6.039 1 98.62 102 ASP A CA 1
ATOM 798 C C . ASP A 1 102 ? -0.531 4.168 5.105 1 98.62 102 ASP A C 1
ATOM 800 O O . ASP A 1 102 ? -1.67 4.523 5.418 1 98.62 102 ASP A O 1
ATOM 804 N N . MET A 1 103 ? -0.281 3.545 4.02 1 97.5 103 MET A N 1
ATOM 805 C CA . MET A 1 103 ? -1.3 3.312 2.998 1 97.5 103 MET A CA 1
ATOM 806 C C . MET A 1 103 ? -2.414 2.422 3.535 1 97.5 103 MET A C 1
ATOM 808 O O . MET A 1 103 ? -3.596 2.729 3.369 1 97.5 103 MET A O 1
ATOM 812 N N . GLY A 1 104 ? -1.974 1.393 4.199 1 96.44 104 GLY A N 1
ATOM 813 C CA . GLY A 1 104 ? -2.93 0.35 4.535 1 96.44 104 GLY A CA 1
ATOM 814 C C . GLY A 1 104 ? -3.547 0.528 5.91 1 96.44 104 GLY A C 1
ATOM 815 O O . GLY A 1 104 ? -4.594 -0.053 6.203 1 96.44 104 GLY A O 1
ATOM 816 N N . VAL A 1 105 ? -2.914 1.331 6.789 1 97.88 105 VAL A N 1
ATOM 817 C CA . VAL A 1 105 ? -3.334 1.34 8.188 1 97.88 105 VAL A CA 1
ATOM 818 C C . VAL A 1 105 ? -3.504 2.779 8.664 1 97.88 105 VAL A C 1
ATOM 820 O O . VAL A 1 105 ? -4.621 3.217 8.953 1 97.88 105 VAL A O 1
ATOM 823 N N . PHE A 1 106 ? -2.465 3.582 8.602 1 98.69 106 PHE A N 1
ATOM 824 C CA . PHE A 1 106 ? -2.404 4.883 9.258 1 98.69 106 PHE A CA 1
ATOM 825 C C . PHE A 1 106 ? -3.357 5.867 8.586 1 98.69 106 PHE A C 1
ATOM 827 O O . PHE A 1 106 ? -4.297 6.359 9.219 1 98.69 106 PHE A O 1
ATOM 834 N N . LEU A 1 107 ? -3.232 6.07 7.332 1 98.5 107 LEU A N 1
ATOM 835 C CA . LEU A 1 107 ? -4.102 6.98 6.598 1 98.5 107 LEU A CA 1
ATOM 836 C C . LEU A 1 107 ? -5.535 6.461 6.574 1 98.5 107 LEU A C 1
ATOM 838 O O . LEU A 1 107 ? -6.484 7.246 6.637 1 98.5 107 LEU A O 1
ATOM 842 N N . ASN A 1 108 ? -5.68 5.16 6.477 1 97.25 108 ASN A N 1
ATOM 843 C CA . ASN A 1 108 ? -7.02 4.578 6.441 1 97.25 108 ASN A CA 1
ATOM 844 C C . ASN A 1 108 ? -7.762 4.801 7.758 1 97.25 108 ASN A C 1
ATOM 846 O O . ASN A 1 108 ? -8.969 5.027 7.758 1 97.25 108 ASN A O 1
ATOM 850 N N . ALA A 1 109 ? -7.027 4.645 8.859 1 98.25 109 ALA A N 1
ATOM 851 C CA . ALA A 1 109 ? -7.648 4.91 10.148 1 98.25 109 ALA A CA 1
ATOM 852 C C . ALA A 1 109 ? -8.18 6.34 10.219 1 98.25 109 ALA A C 1
ATOM 854 O O . ALA A 1 109 ? -9.258 6.582 10.766 1 98.25 109 ALA A O 1
ATOM 855 N N . PHE A 1 110 ? -7.438 7.258 9.664 1 98.5 110 PHE A N 1
ATOM 856 C CA . PHE A 1 110 ? -7.875 8.648 9.57 1 98.5 110 PHE A CA 1
ATOM 857 C C . PHE A 1 110 ? -9.102 8.773 8.68 1 98.5 110 PHE A C 1
ATOM 859 O O . PHE A 1 110 ? -10.109 9.367 9.07 1 98.5 110 PHE A O 1
ATOM 866 N N . ARG A 1 111 ? -9.047 8.18 7.516 1 97.25 111 ARG A N 1
ATOM 867 C CA . ARG A 1 111 ? -10.125 8.297 6.539 1 97.25 111 ARG A CA 1
ATOM 868 C C . ARG A 1 111 ? -11.422 7.711 7.086 1 97.25 111 ARG A C 1
ATOM 870 O O . ARG A 1 111 ? -12.508 8.258 6.848 1 97.25 111 ARG A O 1
ATOM 877 N N . ASP A 1 112 ? -11.289 6.637 7.824 1 97.25 112 ASP A N 1
ATOM 878 C CA . ASP A 1 112 ? -12.461 5.988 8.414 1 97.25 112 ASP A CA 1
ATOM 879 C C . ASP A 1 112 ? -13.172 6.922 9.391 1 97.25 112 ASP A C 1
ATOM 881 O O . ASP A 1 112 ? -14.375 6.797 9.609 1 97.25 112 ASP A O 1
ATOM 885 N N . CYS A 1 113 ? -12.477 7.852 9.961 1 97.44 113 CYS A N 1
ATOM 886 C CA . CYS A 1 113 ? -13.039 8.758 10.961 1 97.44 113 CYS A CA 1
ATOM 887 C C . CYS A 1 113 ? -13.625 10 10.305 1 97.44 113 CYS A C 1
ATOM 889 O O . CYS A 1 113 ? -14.477 10.672 10.883 1 97.44 113 CYS A O 1
ATOM 891 N N . VAL A 1 114 ? -13.211 10.281 9.031 1 96.44 114 VAL A N 1
ATOM 892 C CA . VAL A 1 114 ? -13.555 11.594 8.492 1 96.44 114 VAL A CA 1
ATOM 893 C C . VAL A 1 114 ? -14.461 11.43 7.277 1 96.44 114 VAL A C 1
ATOM 895 O O . VAL A 1 114 ? -15.352 12.25 7.039 1 96.44 114 VAL A O 1
ATOM 898 N N . HIS A 1 115 ? -14.258 10.383 6.48 1 93.56 115 HIS A N 1
ATOM 899 C CA . HIS A 1 115 ? -14.883 10.258 5.164 1 93.56 115 HIS A CA 1
ATOM 900 C C . HIS A 1 115 ? -16.391 10.109 5.281 1 93.56 115 HIS A C 1
ATOM 902 O O . HIS A 1 115 ? -17.141 10.703 4.508 1 93.56 115 HIS A O 1
ATOM 908 N N . PRO A 1 116 ? -16.875 9.305 6.242 1 92.69 116 PRO A N 1
ATOM 909 C CA . PRO A 1 116 ? -18.328 9.164 6.332 1 92.69 116 PRO A CA 1
ATOM 910 C C . PRO A 1 116 ? -19.047 10.508 6.523 1 92.69 116 PRO A C 1
ATOM 912 O O . PRO A 1 116 ? -20.078 10.758 5.895 1 92.69 116 PRO A O 1
ATOM 915 N N . LYS A 1 117 ? -18.516 11.312 7.305 1 90.62 117 LYS A N 1
ATOM 916 C CA . LYS A 1 117 ? -19.109 12.625 7.551 1 90.62 117 LYS A CA 1
ATOM 917 C C . LYS A 1 117 ? -18.953 13.531 6.336 1 90.62 117 LYS A C 1
ATOM 919 O O . LYS A 1 117 ? -19.922 14.156 5.895 1 90.62 117 LYS A O 1
ATOM 924 N N . VAL A 1 118 ? -17.812 13.586 5.695 1 88.38 118 VAL A N 1
ATOM 925 C CA . VAL A 1 118 ? -17.438 14.523 4.645 1 88.38 118 VAL A CA 1
ATOM 926 C C . VAL A 1 118 ? -18.172 14.164 3.352 1 88.38 118 VAL A C 1
ATOM 928 O O . VAL A 1 118 ? -18.672 15.047 2.645 1 88.38 118 VAL A O 1
ATOM 931 N N . PHE A 1 119 ? -18.344 12.883 3.109 1 86 119 PHE A N 1
ATOM 932 C CA . PHE A 1 119 ? -18.844 12.492 1.798 1 86 119 PHE A CA 1
ATOM 933 C C . PHE A 1 119 ? -20.281 11.984 1.896 1 86 119 PHE A C 1
ATOM 935 O O . PHE A 1 119 ? -21.016 11.977 0.903 1 86 119 PHE A O 1
ATOM 942 N N . HIS A 1 120 ? -20.734 11.586 3.154 1 88.81 120 HIS A N 1
ATOM 943 C CA . HIS A 1 120 ? -22.047 10.953 3.244 1 88.81 120 HIS A CA 1
ATOM 944 C C . HIS A 1 120 ? -22.906 11.594 4.332 1 88.81 120 HIS A C 1
ATOM 946 O O . HIS A 1 120 ? -24.047 11.18 4.562 1 88.81 120 HIS A O 1
ATOM 952 N N . ASN A 1 121 ? -22.359 12.531 4.996 1 91.19 121 ASN A N 1
ATOM 953 C CA . ASN A 1 121 ? -23.031 13.156 6.125 1 91.19 121 ASN A CA 1
ATOM 954 C C . ASN A 1 121 ? -23.516 12.117 7.133 1 91.19 121 ASN A C 1
ATOM 956 O O . ASN A 1 121 ? -24.641 12.203 7.629 1 91.19 121 ASN A O 1
ATOM 960 N N . ALA A 1 122 ? -22.734 11.18 7.352 1 93 122 ALA A N 1
ATOM 961 C CA . ALA A 1 122 ? -23.062 10.094 8.266 1 93 122 ALA A CA 1
ATOM 962 C C . ALA A 1 122 ? -22.219 10.172 9.539 1 93 122 ALA A C 1
ATOM 964 O O . ALA A 1 122 ? -21.062 10.625 9.5 1 93 122 ALA A O 1
ATOM 965 N N . ASP A 1 123 ? -22.797 9.711 10.602 1 92.5 123 ASP A N 1
ATOM 966 C CA . ASP A 1 123 ? -22.062 9.672 11.859 1 92.5 123 ASP A CA 1
ATOM 967 C C . ASP A 1 123 ? -21.016 8.555 11.836 1 92.5 123 ASP A C 1
ATOM 969 O O . ASP A 1 123 ? -21.219 7.523 11.195 1 92.5 123 ASP A O 1
ATOM 973 N N . VAL A 1 124 ? -19.938 8.812 12.578 1 94.88 124 VAL A N 1
ATOM 974 C CA . VAL A 1 124 ? -18.844 7.844 12.648 1 94.88 124 VAL A CA 1
ATOM 975 C C . VAL A 1 124 ? -18.938 7.055 13.945 1 94.88 124 VAL A C 1
ATOM 977 O O . VAL A 1 124 ? -18.969 7.641 15.031 1 94.88 124 VAL A O 1
ATOM 980 N N . PRO A 1 125 ? -19 5.738 13.844 1 95.44 125 PRO A N 1
ATOM 981 C CA . PRO A 1 125 ? -19.031 4.93 15.062 1 95.44 125 PRO A CA 1
ATOM 982 C C . PRO A 1 125 ? -17.797 5.133 15.938 1 95.44 125 PRO A C 1
ATOM 984 O O . PRO A 1 125 ? -16.703 5.336 15.414 1 95.44 125 PRO A O 1
ATOM 987 N N . ALA A 1 126 ? -17.984 5.004 17.25 1 96.31 126 ALA A N 1
ATOM 988 C CA . ALA A 1 126 ? -16.922 5.219 18.219 1 96.31 126 ALA A CA 1
ATOM 989 C C . ALA A 1 126 ? -15.75 4.27 17.984 1 96.31 126 ALA A C 1
ATOM 991 O O . ALA A 1 126 ? -14.602 4.617 18.234 1 96.31 126 ALA A O 1
ATOM 992 N N . GLU A 1 127 ? -16.016 3.107 17.391 1 97.25 127 GLU A N 1
ATOM 993 C CA . GLU A 1 127 ? -15.008 2.082 17.172 1 97.25 127 GLU A CA 1
ATOM 994 C C . GLU A 1 127 ? -13.945 2.564 16.188 1 97.25 127 GLU A C 1
ATOM 996 O O . GLU A 1 127 ? -12.789 2.129 16.266 1 97.25 127 GLU A O 1
ATOM 1001 N N . LYS A 1 128 ? -14.328 3.432 15.328 1 97.94 128 LYS A N 1
ATOM 1002 C CA . LYS A 1 128 ? -13.367 3.955 14.359 1 97.94 128 LYS A CA 1
ATOM 1003 C C . LYS A 1 128 ? -12.336 4.848 15.039 1 97.94 128 LYS A C 1
ATOM 1005 O O . LYS A 1 128 ? -11.148 4.805 14.703 1 97.94 128 LYS A O 1
ATOM 1010 N N . PHE A 1 129 ? -12.781 5.605 16 1 98 129 PHE A N 1
ATOM 1011 C CA . PHE A 1 129 ? -11.859 6.461 16.75 1 98 129 PHE A CA 1
ATOM 1012 C C . PHE A 1 129 ? -10.969 5.633 17.672 1 98 129 PHE A C 1
ATOM 1014 O O . PHE A 1 129 ? -9.797 5.953 17.859 1 98 129 PHE A O 1
ATOM 1021 N N . GLU A 1 130 ? -11.508 4.562 18.219 1 98.31 130 GLU A N 1
ATOM 1022 C CA . GLU A 1 130 ? -10.703 3.66 19.031 1 98.31 130 GLU A CA 1
ATOM 1023 C C . GLU A 1 130 ? -9.617 2.986 18.203 1 98.31 130 GLU A C 1
ATOM 1025 O O . GLU A 1 130 ? -8.492 2.816 18.672 1 98.31 130 GLU A O 1
ATOM 1030 N N . LYS A 1 131 ? -9.969 2.654 17.016 1 98.12 131 LYS A N 1
ATOM 1031 C CA . LYS A 1 131 ? -8.977 2.084 16.109 1 98.12 131 LYS A CA 1
ATOM 1032 C C . LYS A 1 131 ? -7.883 3.096 15.781 1 98.12 131 LYS A C 1
ATOM 1034 O O . LYS A 1 131 ? -6.703 2.744 15.742 1 98.12 131 LYS A O 1
ATOM 1039 N N . LEU A 1 132 ? -8.289 4.32 15.539 1 98.69 132 LEU A N 1
ATOM 1040 C CA . LEU A 1 132 ? -7.309 5.367 15.273 1 98.69 132 LEU A CA 1
ATOM 1041 C C . LEU A 1 132 ? -6.336 5.512 16.438 1 98.69 132 LEU A C 1
ATOM 1043 O O . LEU A 1 132 ? -5.125 5.645 16.234 1 98.69 132 LEU A O 1
ATOM 1047 N N . LYS A 1 133 ? -6.84 5.445 17.672 1 98.69 133 LYS A N 1
ATOM 1048 C CA . LYS A 1 133 ? -5.984 5.535 18.844 1 98.69 133 LYS A CA 1
ATOM 1049 C C . LYS A 1 133 ? -4.98 4.387 18.891 1 98.69 133 LYS A C 1
ATOM 1051 O O . LYS A 1 133 ? -3.809 4.594 19.219 1 98.69 133 LYS A O 1
ATOM 1056 N N . LYS A 1 134 ? -5.414 3.193 18.516 1 98.25 134 LYS A N 1
ATOM 1057 C CA . LYS A 1 134 ? -4.531 2.033 18.484 1 98.25 134 LYS A CA 1
ATOM 1058 C C . LYS A 1 134 ? -3.443 2.209 17.422 1 98.25 134 LYS A C 1
ATOM 1060 O O . LYS A 1 134 ? -2.273 1.905 17.672 1 98.25 134 LYS A O 1
ATOM 1065 N N . VAL A 1 135 ? -3.838 2.713 16.328 1 98.69 135 VAL A N 1
ATOM 1066 C CA . VAL A 1 135 ? -2.908 2.924 15.227 1 98.69 135 VAL A CA 1
ATOM 1067 C C . VAL A 1 135 ? -1.885 3.99 15.609 1 98.69 135 VAL A C 1
ATOM 1069 O O . VAL A 1 135 ? -0.693 3.846 15.328 1 98.69 135 VAL A O 1
ATOM 1072 N N . LEU A 1 136 ? -2.336 5.043 16.266 1 98.81 136 LEU A N 1
ATOM 1073 C CA . LEU A 1 136 ? -1.438 6.086 16.75 1 98.81 136 LEU A CA 1
ATOM 1074 C C . LEU A 1 136 ? -0.445 5.523 17.75 1 98.81 136 LEU A C 1
ATOM 1076 O O . LEU A 1 136 ? 0.726 5.914 17.766 1 98.81 136 LEU A O 1
ATOM 1080 N N . ALA A 1 137 ? -0.9 4.613 18.547 1 98.44 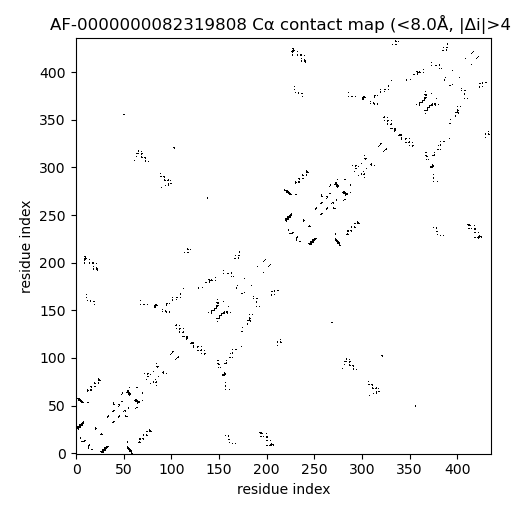137 ALA A N 1
ATOM 1081 C CA . ALA A 1 137 ? -0.007 3.979 19.516 1 98.44 137 ALA A CA 1
ATOM 1082 C C . ALA A 1 137 ? 1.065 3.152 18.797 1 98.44 137 ALA A C 1
ATOM 1084 O O . ALA A 1 137 ? 2.234 3.178 19.188 1 98.44 137 ALA A O 1
ATOM 1085 N N . TRP A 1 138 ? 0.649 2.408 17.781 1 98.12 138 TRP A N 1
ATOM 1086 C CA . TRP A 1 138 ? 1.626 1.661 17 1 98.12 138 TRP A CA 1
ATOM 1087 C C . TRP A 1 138 ? 2.656 2.598 16.375 1 98.12 138 TRP A C 1
ATOM 1089 O O . TRP A 1 138 ? 3.863 2.354 16.469 1 98.12 138 TRP A O 1
ATOM 1099 N N . ALA A 1 139 ? 2.166 3.676 15.742 1 98.5 139 ALA A N 1
ATOM 1100 C CA . ALA A 1 139 ? 3.064 4.637 15.109 1 98.5 139 ALA A CA 1
ATOM 1101 C C . ALA A 1 139 ? 4.012 5.258 16.125 1 98.5 139 ALA A C 1
ATOM 1103 O O . ALA A 1 139 ? 5.203 5.422 15.859 1 98.5 139 ALA A O 1
ATOM 1104 N N . ASN A 1 140 ? 3.451 5.605 17.281 1 98.44 140 ASN A N 1
ATOM 1105 C CA . ASN A 1 140 ? 4.246 6.172 18.359 1 98.44 140 ASN A CA 1
ATOM 1106 C C . ASN A 1 140 ? 5.379 5.238 18.781 1 98.44 140 ASN A C 1
ATOM 1108 O O . ASN A 1 140 ? 6.5 5.688 19.016 1 98.44 140 ASN A O 1
ATOM 1112 N N . ASP A 1 141 ? 5.148 3.994 18.781 1 96.88 141 ASP A N 1
ATOM 1113 C CA . ASP A 1 141 ? 6.148 3.006 19.172 1 96.88 141 ASP A CA 1
ATOM 1114 C C . ASP A 1 141 ? 7.199 2.822 18.078 1 96.88 141 ASP A C 1
ATOM 1116 O O . ASP A 1 141 ? 8.383 2.631 18.375 1 96.88 141 ASP A O 1
ATOM 1120 N N . MET A 1 142 ? 6.805 2.924 16.875 1 96.44 142 MET A N 1
ATOM 1121 C CA . MET A 1 142 ? 7.711 2.721 15.75 1 96.44 142 MET A CA 1
ATOM 1122 C C . MET A 1 142 ? 8.773 3.812 15.703 1 96.44 142 MET A C 1
ATOM 1124 O O . MET A 1 142 ? 9.898 3.566 15.273 1 96.44 142 MET A O 1
ATOM 1128 N N . ILE A 1 143 ? 8.438 4.965 16.188 1 96.62 143 ILE A N 1
ATOM 1129 C CA . ILE A 1 143 ? 9.312 6.129 16.047 1 96.62 143 ILE A CA 1
ATOM 1130 C C . ILE A 1 143 ? 10.359 6.125 17.156 1 96.62 143 ILE A C 1
ATOM 1132 O O . ILE A 1 143 ? 11.383 6.801 17.047 1 96.62 143 ILE A O 1
ATOM 1136 N N . LYS A 1 144 ? 10.141 5.375 18.172 1 94.38 144 LYS A N 1
ATOM 1137 C CA . LYS A 1 144 ? 10.938 5.449 19.391 1 94.38 144 LYS A CA 1
ATOM 1138 C C . LYS A 1 144 ? 12.391 5.066 19.125 1 94.38 144 LYS A C 1
ATOM 1140 O O . LYS A 1 144 ? 13.297 5.527 19.828 1 94.38 144 LYS A O 1
ATOM 1145 N N . GLU A 1 145 ? 12.602 4.348 18.125 1 90.31 145 GLU A N 1
ATOM 1146 C CA . GLU A 1 145 ? 13.938 3.807 17.906 1 90.31 145 GLU A CA 1
ATOM 1147 C C . GLU A 1 145 ? 14.93 4.918 17.578 1 90.31 145 GLU A C 1
ATOM 1149 O O . GLU A 1 145 ? 15.992 5.012 18.219 1 90.31 145 GLU A O 1
ATOM 1154 N N . THR A 1 146 ? 14.656 5.809 16.672 1 94.94 146 THR A N 1
ATOM 1155 C CA . THR A 1 146 ? 15.609 6.809 16.203 1 94.94 146 THR A CA 1
ATOM 1156 C C . THR A 1 146 ? 14.961 8.195 16.156 1 94.94 146 THR A C 1
ATOM 1158 O O . THR A 1 146 ? 15.648 9.195 15.961 1 94.94 146 THR A O 1
ATOM 1161 N N . GLY A 1 147 ? 13.633 8.203 16.281 1 97.38 147 GLY A N 1
ATOM 1162 C CA . GLY A 1 147 ? 12.922 9.461 16.109 1 97.38 147 GLY A CA 1
ATOM 1163 C C . GLY A 1 147 ? 12.422 9.68 14.695 1 97.38 147 GLY A C 1
ATOM 1164 O O . GLY A 1 147 ? 11.812 10.711 14.398 1 97.38 147 GLY A O 1
ATOM 1165 N N . PHE A 1 148 ? 12.695 8.742 13.805 1 98.69 148 PHE A N 1
ATOM 1166 C CA . PHE A 1 148 ? 12.156 8.773 12.453 1 98.69 148 PHE A CA 1
ATOM 1167 C C . PHE A 1 148 ? 11.336 7.527 12.164 1 98.69 148 PHE A C 1
ATOM 1169 O O . PHE A 1 148 ? 11.523 6.492 12.805 1 98.69 148 PHE A O 1
ATOM 1176 N N . ALA A 1 149 ? 10.438 7.574 11.25 1 98.5 149 ALA A N 1
ATOM 1177 C CA . ALA A 1 149 ? 9.422 6.562 10.992 1 98.5 149 ALA A CA 1
ATOM 1178 C C . ALA A 1 149 ? 10.062 5.211 10.68 1 98.5 149 ALA A C 1
ATOM 1180 O O . ALA A 1 149 ? 9.594 4.172 11.156 1 98.5 149 ALA A O 1
ATOM 1181 N N . ALA A 1 150 ? 11.172 5.207 9.922 1 97.94 150 ALA A N 1
ATOM 1182 C CA . ALA A 1 150 ? 11.75 3.949 9.461 1 97.94 150 ALA A CA 1
ATOM 1183 C C . ALA A 1 150 ? 12.922 3.529 10.352 1 97.94 150 ALA A C 1
ATOM 1185 O O . ALA A 1 150 ? 13.672 2.613 10.008 1 97.94 150 ALA A O 1
ATOM 1186 N N . GLY A 1 151 ? 13.141 4.234 11.453 1 96.44 151 GLY A N 1
ATOM 1187 C CA . GLY A 1 151 ? 14.242 3.91 12.344 1 96.44 151 GLY A CA 1
ATOM 1188 C C . GLY A 1 151 ? 15.602 4.324 11.797 1 96.44 151 GLY A C 1
ATOM 1189 O O . GLY A 1 151 ? 16.625 3.795 12.219 1 96.44 151 GLY A O 1
ATOM 1190 N N . THR A 1 152 ? 15.586 5.16 10.773 1 97.38 152 THR A N 1
ATOM 1191 C CA . THR A 1 152 ? 16.812 5.68 10.18 1 97.38 152 THR A CA 1
ATOM 1192 C C . THR A 1 152 ? 17.344 6.867 10.977 1 97.38 152 THR A C 1
ATOM 1194 O O . THR A 1 152 ? 16.641 7.406 11.836 1 97.38 152 THR A O 1
ATOM 1197 N N . GLU A 1 153 ? 18.547 7.266 10.625 1 96.38 153 GLU A N 1
ATOM 1198 C CA . GLU A 1 153 ? 19.141 8.414 11.297 1 96.38 153 GLU A CA 1
ATOM 1199 C C . GLU A 1 153 ? 18.672 9.727 10.672 1 96.38 153 GLU A C 1
ATOM 1201 O O . GLU A 1 153 ? 18.828 10.797 11.266 1 96.38 153 GLU A O 1
ATOM 1206 N N . GLU A 1 154 ? 18.141 9.625 9.508 1 97.12 154 GLU A N 1
ATOM 1207 C CA . GLU A 1 154 ? 17.672 10.797 8.773 1 97.12 154 GLU A CA 1
ATOM 1208 C C . GLU A 1 154 ? 16.25 10.578 8.258 1 97.12 154 GLU A C 1
ATOM 1210 O O . GLU A 1 154 ? 15.781 9.438 8.172 1 97.12 154 GLU A O 1
ATOM 1215 N N . MET A 1 155 ? 15.617 11.711 7.875 1 98.56 155 MET A N 1
ATOM 1216 C CA . MET A 1 155 ? 14.266 11.68 7.312 1 98.56 155 MET A CA 1
ATOM 1217 C C . MET A 1 155 ? 14.242 10.891 6.008 1 98.56 155 MET A C 1
ATOM 1219 O O . MET A 1 155 ? 15.148 11.023 5.18 1 98.56 155 MET A O 1
ATOM 1223 N N . THR A 1 156 ? 13.281 10.055 5.863 1 98.88 156 THR A N 1
ATOM 1224 C CA . THR A 1 156 ? 13.023 9.352 4.609 1 98.88 156 THR A CA 1
ATOM 1225 C C . THR A 1 156 ? 11.648 9.711 4.062 1 98.88 156 THR A C 1
ATOM 1227 O O . THR A 1 156 ? 10.906 10.477 4.688 1 98.88 156 THR A O 1
ATOM 1230 N N . ILE A 1 157 ? 11.25 9.148 2.973 1 98.94 157 ILE A N 1
ATOM 1231 C CA . ILE A 1 157 ? 9.945 9.398 2.381 1 98.94 157 ILE A CA 1
ATOM 1232 C C . ILE A 1 157 ? 8.852 8.797 3.26 1 98.94 157 ILE A C 1
ATOM 1234 O O . ILE A 1 157 ? 7.684 9.164 3.152 1 98.94 157 ILE A O 1
ATOM 1238 N N . ALA A 1 158 ? 9.172 7.82 4.113 1 98.94 158 ALA A N 1
ATOM 1239 C CA . ALA A 1 158 ? 8.188 7.324 5.078 1 98.94 158 ALA A CA 1
ATOM 1240 C C . ALA A 1 158 ? 7.746 8.43 6.027 1 98.94 158 ALA A C 1
ATOM 1242 O O . ALA A 1 158 ? 6.562 8.547 6.352 1 98.94 158 ALA A O 1
ATOM 1243 N N . ASP A 1 159 ? 8.703 9.227 6.434 1 98.94 159 ASP A N 1
ATOM 1244 C CA . ASP A 1 159 ? 8.375 10.352 7.309 1 98.94 159 ASP A CA 1
ATOM 1245 C C . ASP A 1 159 ? 7.484 11.359 6.594 1 98.94 159 ASP A C 1
ATOM 1247 O O . ASP A 1 159 ? 6.523 11.867 7.176 1 98.94 159 ASP A O 1
ATOM 1251 N N . ILE A 1 160 ? 7.789 11.625 5.387 1 98.94 160 ILE A N 1
ATOM 1252 C CA . ILE A 1 160 ? 7.02 12.594 4.613 1 98.94 160 ILE A CA 1
ATOM 1253 C C . ILE A 1 160 ? 5.578 12.109 4.473 1 98.94 160 ILE A C 1
ATOM 1255 O O . ILE A 1 160 ? 4.637 12.883 4.668 1 98.94 160 ILE A O 1
ATOM 1259 N N . ALA A 1 161 ? 5.414 10.844 4.148 1 98.94 161 ALA A N 1
ATOM 1260 C CA . ALA A 1 161 ? 4.07 10.273 4.051 1 98.94 161 ALA A CA 1
ATOM 1261 C C . ALA A 1 161 ? 3.32 10.398 5.371 1 98.94 161 ALA A C 1
ATOM 1263 O O . ALA A 1 161 ? 2.158 10.812 5.395 1 98.94 161 ALA A O 1
ATOM 1264 N N . TRP A 1 162 ? 3.99 10.047 6.465 1 98.94 162 TRP A N 1
ATOM 1265 C CA . TRP A 1 162 ? 3.357 10.078 7.777 1 98.94 162 TRP A CA 1
ATOM 1266 C C . TRP A 1 162 ? 3.012 11.508 8.188 1 98.94 162 TRP A C 1
ATOM 1268 O O . TRP A 1 162 ? 2.01 11.734 8.867 1 98.94 162 TRP A O 1
ATOM 1278 N N . VAL A 1 163 ? 3.826 12.5 7.773 1 98.94 163 VAL A N 1
ATOM 1279 C CA . VAL A 1 163 ? 3.564 13.898 8.094 1 98.94 163 VAL A CA 1
ATOM 1280 C C . VAL A 1 163 ? 2.232 14.328 7.48 1 98.94 163 VAL A C 1
ATOM 1282 O O . VAL A 1 163 ? 1.44 15.023 8.125 1 98.94 163 VAL A O 1
ATOM 1285 N N . ALA A 1 164 ? 1.996 13.945 6.242 1 98.88 164 ALA A N 1
ATOM 1286 C CA . ALA A 1 164 ? 0.73 14.289 5.598 1 98.88 164 ALA A CA 1
ATOM 1287 C C . ALA A 1 164 ? -0.452 13.719 6.375 1 98.88 164 ALA A C 1
ATOM 1289 O O . ALA A 1 164 ? -1.432 14.422 6.633 1 98.88 164 ALA A O 1
ATOM 1290 N N . THR A 1 165 ? -0.342 12.461 6.773 1 98.81 165 THR A N 1
ATOM 1291 C CA . THR A 1 165 ? -1.405 11.781 7.508 1 98.81 165 THR A CA 1
ATOM 1292 C C . THR A 1 165 ? -1.578 12.391 8.898 1 98.81 165 THR A C 1
ATOM 1294 O O . THR A 1 165 ? -2.686 12.781 9.273 1 98.81 165 THR A O 1
ATOM 1297 N N . TYR A 1 166 ? -0.499 12.531 9.609 1 98.88 166 TYR A N 1
ATOM 1298 C CA . TYR A 1 166 ? -0.561 12.977 11 1 98.88 166 TYR A CA 1
ATOM 1299 C C . TYR A 1 166 ? -1.031 14.422 11.086 1 98.88 166 TYR A C 1
ATOM 1301 O O . TYR A 1 166 ? -1.81 14.781 11.977 1 98.88 166 TYR A O 1
ATOM 1309 N N . SER A 1 167 ? -0.539 15.273 10.188 1 98.75 167 SER A N 1
ATOM 1310 C CA . SER A 1 167 ? -1 16.656 10.188 1 98.75 167 SER A CA 1
ATOM 1311 C C . SER A 1 167 ? -2.502 16.75 9.945 1 98.75 167 SER A C 1
ATOM 1313 O O . SER A 1 167 ? -3.18 17.609 10.492 1 98.75 167 SER A O 1
ATOM 1315 N N . SER A 1 168 ? -3.045 15.875 9.102 1 98.62 168 SER A N 1
ATOM 1316 C CA . SER A 1 168 ? -4.484 15.828 8.859 1 98.62 168 SER A CA 1
ATOM 1317 C C . SER A 1 168 ? -5.242 15.438 10.125 1 98.62 168 SER A C 1
ATOM 1319 O O . SER A 1 168 ? -6.27 16.031 10.453 1 98.62 168 SER A O 1
ATOM 1321 N N . ILE A 1 169 ? -4.715 14.43 10.82 1 98.5 169 ILE A N 1
ATOM 1322 C CA . ILE A 1 169 ? -5.324 13.969 12.062 1 98.5 169 ILE A CA 1
ATOM 1323 C C . ILE A 1 169 ? -5.332 15.094 13.086 1 98.5 169 ILE A C 1
ATOM 1325 O O . ILE A 1 169 ? -6.352 15.359 13.727 1 98.5 169 ILE A O 1
ATOM 1329 N N . LYS A 1 170 ? -4.176 15.75 13.195 1 97.94 170 LYS A N 1
ATOM 1330 C CA . LYS A 1 170 ? -4 16.844 14.133 1 97.94 170 LYS A CA 1
ATOM 1331 C C . LYS A 1 170 ? -4.965 17.984 13.836 1 97.94 170 LYS A C 1
ATOM 1333 O O . LYS A 1 170 ? -5.656 18.484 14.734 1 97.94 170 LYS A O 1
ATOM 1338 N N . GLU A 1 171 ? -5.055 18.344 12.617 1 97.94 171 GLU A N 1
ATOM 1339 C CA . GLU A 1 171 ? -5.887 19.484 12.219 1 97.94 171 GLU A CA 1
ATOM 1340 C C . GLU A 1 171 ? -7.371 19.156 12.391 1 97.94 171 GLU A C 1
ATOM 1342 O O . GLU A 1 171 ? -8.164 20.031 12.75 1 97.94 171 GLU A O 1
ATOM 1347 N N . ALA A 1 172 ? -7.758 17.938 12.164 1 96.81 172 ALA A N 1
ATOM 1348 C CA . ALA A 1 172 ? -9.156 17.531 12.289 1 96.81 172 ALA A CA 1
ATOM 1349 C C . ALA A 1 172 ? -9.555 17.375 13.758 1 96.81 172 ALA A C 1
ATOM 1351 O O . ALA A 1 172 ? -10.742 17.25 14.07 1 96.81 172 ALA A O 1
ATOM 1352 N N . ASP A 1 173 ? -8.586 17.344 14.648 1 96.12 173 ASP A N 1
ATOM 1353 C CA . ASP A 1 173 ? -8.82 17.281 16.094 1 96.12 173 ASP A CA 1
ATOM 1354 C C . ASP A 1 173 ? -9.727 16.109 16.453 1 96.12 173 ASP A C 1
ATOM 1356 O O . ASP A 1 173 ? -10.75 16.281 17.109 1 96.12 173 ASP A O 1
ATOM 1360 N N . LEU A 1 174 ? -9.32 14.953 16.016 1 94.62 174 LEU A N 1
ATOM 1361 C CA . LEU A 1 174 ? -10.172 13.773 16.094 1 94.62 174 LEU A CA 1
ATOM 1362 C C . LEU A 1 174 ? -10.031 13.094 17.453 1 94.62 174 LEU A C 1
ATOM 1364 O O . LEU A 1 174 ? -10.984 12.5 17.953 1 94.62 174 LEU A O 1
ATOM 1368 N N . VAL A 1 175 ? -8.852 13.078 17.953 1 97.25 175 VAL A N 1
ATOM 1369 C CA . VAL A 1 175 ? -8.531 12.414 19.219 1 97.25 175 VAL A CA 1
ATOM 1370 C C . VAL A 1 175 ? -7.48 13.219 19.969 1 97.25 175 VAL A C 1
ATOM 1372 O O . VAL A 1 175 ? -6.801 14.07 19.391 1 97.25 175 VAL A O 1
ATOM 1375 N N . ASP A 1 176 ? -7.426 12.953 21.25 1 97.75 176 ASP A N 1
ATOM 1376 C CA . ASP A 1 176 ? -6.355 13.531 22.047 1 97.75 176 ASP A CA 1
ATOM 1377 C C . ASP A 1 176 ? -4.996 12.977 21.641 1 97.75 176 ASP A C 1
ATOM 1379 O O . ASP A 1 176 ? -4.793 11.758 21.625 1 97.75 176 ASP A O 1
ATOM 1383 N N . LEU A 1 177 ? -4.074 13.875 21.297 1 98.31 177 LEU A N 1
ATOM 1384 C CA . LEU A 1 177 ? -2.775 13.43 20.797 1 98.31 177 LEU A CA 1
ATOM 1385 C C . LEU A 1 177 ? -1.721 13.516 21.906 1 98.31 177 LEU A C 1
ATOM 1387 O O . LEU A 1 177 ? -0.573 13.109 21.703 1 98.31 177 LEU A O 1
ATOM 1391 N N . LEU A 1 178 ? -2.049 13.945 23.094 1 97.44 178 LEU A N 1
ATOM 1392 C CA . LEU A 1 178 ? -1.14 14.148 24.219 1 97.44 178 LEU A CA 1
ATOM 1393 C C . LEU A 1 178 ? -0.432 12.852 24.594 1 97.44 178 LEU A C 1
ATOM 1395 O O . LEU A 1 178 ? 0.753 12.859 24.938 1 97.44 178 LEU A O 1
ATOM 1399 N N . PRO A 1 179 ? -1.099 11.688 24.531 1 98.06 179 PRO A N 1
ATOM 1400 C CA . PRO A 1 179 ? -0.441 10.438 24.922 1 98.06 179 PRO A CA 1
ATOM 1401 C C . PRO A 1 179 ? 0.68 10.039 23.969 1 98.06 179 PRO A C 1
ATOM 1403 O O . PRO A 1 179 ? 1.472 9.141 24.281 1 98.06 179 PRO A O 1
ATOM 1406 N N . TYR A 1 180 ? 0.743 10.656 22.797 1 98.25 180 TYR A N 1
ATOM 1407 C CA . TYR A 1 180 ? 1.673 10.234 21.75 1 98.25 180 TYR A CA 1
ATOM 1408 C C . TYR A 1 180 ? 2.816 11.227 21.609 1 98.25 180 TYR A C 1
ATOM 1410 O O . TYR A 1 180 ? 3.016 11.797 20.531 1 98.25 180 TYR A O 1
ATOM 1418 N N . LYS A 1 181 ? 3.631 11.32 22.594 1 97.25 181 LYS A N 1
ATOM 1419 C CA . LYS A 1 181 ? 4.656 12.352 22.703 1 97.25 181 LYS A CA 1
ATOM 1420 C C . LYS A 1 181 ? 5.762 12.148 21.672 1 97.25 181 LYS A C 1
ATOM 1422 O O . LYS A 1 181 ? 6.305 13.117 21.141 1 97.25 181 LYS A O 1
ATOM 1427 N N . GLU A 1 182 ? 6.062 10.859 21.422 1 98.06 182 GLU A N 1
ATOM 1428 C CA . GLU A 1 182 ? 7.098 10.594 20.422 1 98.06 182 GLU A CA 1
ATOM 1429 C C . GLU A 1 182 ? 6.66 11.047 19.031 1 98.06 182 GLU A C 1
ATOM 1431 O O . GLU A 1 182 ? 7.469 11.555 18.266 1 98.06 182 GLU A O 1
ATOM 1436 N N . LEU A 1 183 ? 5.387 10.875 18.734 1 98.19 183 LEU A N 1
ATOM 1437 C CA . LEU A 1 183 ? 4.855 11.297 17.438 1 98.19 183 LEU A CA 1
ATOM 1438 C C . LEU A 1 183 ? 4.891 12.82 17.312 1 98.19 183 LEU A C 1
ATOM 1440 O O . LEU A 1 183 ? 5.23 13.352 16.266 1 98.19 183 LEU A O 1
ATOM 1444 N N . GLU A 1 184 ? 4.52 13.422 18.406 1 97.62 184 GLU A N 1
ATOM 1445 C CA . GLU A 1 184 ? 4.531 14.883 18.375 1 97.62 184 GLU A CA 1
ATOM 1446 C C . GLU A 1 184 ? 5.945 15.422 18.172 1 97.62 184 GLU A C 1
ATOM 1448 O O . GLU A 1 184 ? 6.16 16.359 17.391 1 97.62 184 GLU A O 1
ATOM 1453 N N . ALA A 1 185 ? 6.879 14.852 18.891 1 98.25 185 ALA A N 1
ATOM 1454 C CA . ALA A 1 185 ? 8.273 15.25 18.734 1 98.25 185 ALA A CA 1
ATOM 1455 C C . ALA A 1 185 ? 8.773 14.969 17.328 1 98.25 185 ALA A C 1
ATOM 1457 O O . ALA A 1 185 ? 9.438 15.812 16.719 1 98.25 185 ALA A O 1
ATOM 1458 N N . TRP A 1 186 ? 8.461 13.797 16.844 1 98.69 186 TRP A N 1
ATOM 1459 C CA . TRP A 1 186 ? 8.789 13.406 15.477 1 98.69 186 TRP A CA 1
ATOM 1460 C C . TRP A 1 186 ? 8.203 14.398 14.469 1 98.69 186 TRP A C 1
ATOM 1462 O O . TRP A 1 186 ? 8.891 14.836 13.547 1 98.69 186 TRP A O 1
ATOM 1472 N N . PHE A 1 187 ? 6.957 14.75 14.664 1 98.69 187 PHE A N 1
ATOM 1473 C CA . PHE A 1 187 ? 6.258 15.648 13.75 1 98.69 187 PHE A CA 1
ATOM 1474 C C . PHE A 1 187 ? 6.941 17 13.688 1 98.69 187 PHE A C 1
ATOM 1476 O O . PHE A 1 187 ? 7.223 17.516 12.602 1 98.69 187 PHE A O 1
ATOM 1483 N N . THR A 1 188 ? 7.246 17.531 14.82 1 98.31 188 THR A N 1
ATOM 1484 C CA . THR A 1 188 ? 7.926 18.828 14.906 1 98.31 188 THR A CA 1
ATOM 1485 C C . THR A 1 188 ? 9.273 18.766 14.195 1 98.31 188 THR A C 1
ATOM 1487 O O . THR A 1 188 ? 9.617 19.672 13.43 1 98.31 188 THR A O 1
ATOM 1490 N N . LYS A 1 189 ? 9.969 17.734 14.422 1 98.25 189 LYS A N 1
ATOM 1491 C CA . LYS A 1 189 ? 11.281 17.531 13.805 1 98.25 189 LYS A CA 1
ATOM 1492 C C . LYS A 1 189 ? 11.172 17.453 12.289 1 98.25 189 LYS A C 1
ATOM 1494 O O . LYS A 1 189 ? 11.93 18.109 11.57 1 98.25 189 LYS A O 1
ATOM 1499 N N . CYS A 1 190 ? 10.242 16.688 11.789 1 98.75 190 CYS A N 1
ATOM 1500 C CA . CYS A 1 190 ? 10.094 16.484 10.352 1 98.75 190 CYS A CA 1
ATOM 1501 C C . CYS A 1 190 ? 9.625 17.766 9.672 1 98.75 190 CYS A C 1
ATOM 1503 O O . CYS A 1 190 ? 10.094 18.109 8.578 1 98.75 190 CYS A O 1
ATOM 1505 N N . VAL A 1 191 ? 8.688 18.469 10.312 1 98.69 191 VAL A N 1
ATOM 1506 C CA . VAL A 1 191 ? 8.18 19.719 9.75 1 98.69 191 VAL A CA 1
ATOM 1507 C C . VAL A 1 191 ? 9.336 20.688 9.523 1 98.69 191 VAL A C 1
ATOM 1509 O O . VAL A 1 191 ? 9.398 21.359 8.492 1 98.69 191 VAL A O 1
ATOM 1512 N N . ALA A 1 192 ? 10.273 20.719 10.422 1 98.5 192 ALA A N 1
ATOM 1513 C CA . ALA A 1 192 ? 11.414 21.625 10.336 1 98.5 192 ALA A CA 1
ATOM 1514 C C . ALA A 1 192 ? 12.336 21.234 9.18 1 98.5 192 ALA A C 1
ATOM 1516 O O . ALA A 1 192 ? 13.109 22.062 8.695 1 98.5 192 ALA A O 1
ATOM 1517 N N . LEU A 1 193 ? 12.281 20.031 8.727 1 98.5 193 LEU A N 1
ATOM 1518 C CA . LEU A 1 193 ? 13.18 19.531 7.699 1 98.5 193 LEU A CA 1
ATOM 1519 C C . LEU A 1 193 ? 12.555 19.656 6.316 1 98.5 193 LEU A C 1
ATOM 1521 O O . LEU A 1 193 ? 13.219 19.438 5.301 1 98.5 193 LEU A O 1
ATOM 1525 N N . ILE A 1 194 ? 11.281 20.016 6.195 1 98.75 194 ILE A N 1
ATOM 1526 C CA . ILE A 1 194 ? 10.578 20.109 4.922 1 98.75 194 ILE A CA 1
ATOM 1527 C C . ILE A 1 194 ? 10.508 21.578 4.484 1 98.75 194 ILE A C 1
ATOM 1529 O O . ILE A 1 194 ? 9.773 22.375 5.07 1 98.75 194 ILE A O 1
ATOM 1533 N N . PRO A 1 195 ? 11.227 21.906 3.438 1 98.62 195 PRO A N 1
ATOM 1534 C CA . PRO A 1 195 ? 11.172 23.297 2.955 1 98.62 195 PRO A CA 1
ATOM 1535 C C . PRO A 1 195 ? 9.789 23.688 2.434 1 98.62 195 PRO A C 1
ATOM 1537 O O . PRO A 1 195 ? 9.094 22.859 1.841 1 98.62 195 PRO A O 1
ATOM 1540 N N . ASN A 1 196 ? 9.406 24.984 2.686 1 98.5 196 ASN A N 1
ATOM 1541 C CA . ASN A 1 196 ? 8.133 25.516 2.213 1 98.5 196 ASN A CA 1
ATOM 1542 C C . ASN A 1 196 ? 6.957 24.703 2.729 1 98.5 196 ASN A C 1
ATOM 1544 O O . ASN A 1 196 ? 5.973 24.5 2.014 1 98.5 196 ASN A O 1
ATOM 1548 N N . TYR A 1 197 ? 7.078 24.141 3.938 1 98.75 197 TYR A N 1
ATOM 1549 C CA . TYR A 1 197 ? 6.074 23.297 4.566 1 98.75 197 TYR A CA 1
ATOM 1550 C C . TYR A 1 197 ? 4.691 23.938 4.488 1 98.75 197 TYR A C 1
ATOM 1552 O O . TYR A 1 197 ? 3.705 23.25 4.199 1 98.75 197 TYR A O 1
ATOM 1560 N N . GLU A 1 198 ? 4.539 25.203 4.742 1 98.31 198 GLU A N 1
ATOM 1561 C CA . GLU A 1 198 ? 3.244 25.875 4.723 1 98.31 198 GLU A CA 1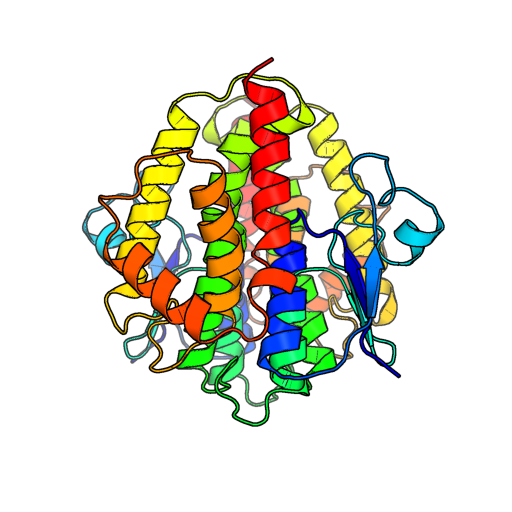
ATOM 1562 C C . GLU A 1 198 ? 2.588 25.766 3.352 1 98.31 198 GLU A C 1
ATOM 1564 O O . GLU A 1 198 ? 1.392 25.484 3.25 1 98.31 198 GLU A O 1
ATOM 1569 N N . THR A 1 199 ? 3.334 25.938 2.354 1 97.56 199 THR A N 1
ATOM 1570 C CA . THR A 1 199 ? 2.811 25.922 0.993 1 97.56 199 THR A CA 1
ATOM 1571 C C . THR A 1 199 ? 2.484 24.5 0.557 1 97.56 199 THR A C 1
ATOM 1573 O O . THR A 1 199 ? 1.434 24.25 -0.038 1 97.56 199 THR A O 1
ATOM 1576 N N . CYS A 1 200 ? 3.354 23.562 0.942 1 98.44 200 CYS A N 1
ATOM 1577 C CA . CYS A 1 200 ? 3.188 22.219 0.381 1 98.44 200 CYS A CA 1
ATOM 1578 C C . CYS A 1 200 ? 2.344 21.344 1.3 1 98.44 200 CYS A C 1
ATOM 1580 O O . CYS A 1 200 ? 1.889 20.281 0.897 1 98.44 200 CYS A O 1
ATOM 1582 N N . ASN A 1 201 ? 2.061 21.781 2.51 1 98.75 201 ASN A N 1
ATOM 1583 C CA . ASN A 1 201 ? 1.234 20.953 3.391 1 98.75 201 ASN A CA 1
ATOM 1584 C C . ASN A 1 201 ? 0.365 21.812 4.305 1 98.75 201 ASN A C 1
ATOM 1586 O O . ASN A 1 201 ? -0.843 21.594 4.402 1 98.75 201 ASN A O 1
ATOM 1590 N N . GLY A 1 202 ? 0.965 22.812 4.953 1 98.44 202 GLY A N 1
ATOM 1591 C CA . GLY A 1 202 ? 0.31 23.578 6.004 1 98.44 202 GLY A CA 1
ATOM 1592 C C . GLY A 1 202 ? -1.012 24.172 5.57 1 98.44 202 GLY A C 1
ATOM 1593 O O . GLY A 1 202 ? -2.043 23.953 6.207 1 98.44 202 GLY A O 1
ATOM 1594 N N . LYS A 1 203 ? -1.039 24.906 4.461 1 98.06 203 LYS A N 1
ATOM 1595 C CA . LYS A 1 203 ? -2.254 25.531 3.959 1 98.06 203 LYS A CA 1
ATOM 1596 C C . LYS A 1 203 ? -3.301 24.5 3.572 1 98.06 203 LYS A C 1
ATOM 1598 O O . LYS A 1 203 ? -4.488 24.672 3.846 1 98.06 203 LYS A O 1
ATOM 1603 N N . GLY A 1 204 ? -2.812 23.438 2.943 1 98.19 204 GLY A N 1
ATOM 1604 C CA . GLY A 1 204 ? -3.717 22.375 2.516 1 98.19 204 GLY A CA 1
ATOM 1605 C C . GLY A 1 204 ? -4.391 21.656 3.67 1 98.19 204 GLY A C 1
ATOM 1606 O O . GLY A 1 204 ? -5.586 21.359 3.611 1 98.19 204 GLY A O 1
ATOM 1607 N N . VAL A 1 205 ? -3.609 21.359 4.656 1 98.19 205 VAL A N 1
ATOM 1608 C CA . VAL A 1 205 ? -4.16 20.609 5.781 1 98.19 205 VAL A CA 1
ATOM 1609 C C . VAL A 1 205 ? -5.137 21.5 6.555 1 98.19 205 VAL A C 1
ATOM 1611 O O . VAL A 1 205 ? -6.129 21 7.102 1 98.19 205 VAL A O 1
ATOM 1614 N N . LYS A 1 206 ? -4.875 22.797 6.672 1 98 206 LYS A N 1
ATOM 1615 C CA . LYS A 1 206 ? -5.824 23.734 7.277 1 98 206 LYS A CA 1
ATOM 1616 C C . LYS A 1 206 ? -7.133 23.766 6.496 1 98 206 LYS A C 1
ATOM 1618 O O . LYS A 1 206 ? -8.219 23.766 7.086 1 98 206 LYS A O 1
ATOM 1623 N N . ALA A 1 207 ? -7.02 23.828 5.168 1 97 207 ALA A N 1
ATOM 1624 C CA . ALA A 1 207 ? -8.211 23.812 4.32 1 97 207 ALA A CA 1
ATOM 1625 C C . ALA A 1 207 ? -9.023 22.531 4.547 1 97 207 ALA A C 1
ATOM 1627 O O . ALA A 1 207 ? -10.25 22.578 4.617 1 97 207 ALA A O 1
ATOM 1628 N N . MET A 1 208 ? -8.336 21.438 4.633 1 96.44 208 MET A N 1
ATOM 1629 C CA . MET A 1 208 ? -8.992 20.156 4.902 1 96.44 208 MET A CA 1
ATOM 1630 C C . MET A 1 208 ? -9.719 20.203 6.242 1 96.44 208 MET A C 1
ATOM 1632 O O . MET A 1 208 ? -10.867 19.75 6.34 1 96.44 208 MET A O 1
ATOM 1636 N N . GLY A 1 209 ? -9.008 20.656 7.297 1 96.06 209 GLY A N 1
ATOM 1637 C CA . GLY A 1 209 ? -9.625 20.781 8.609 1 96.06 209 GLY A CA 1
ATOM 1638 C C . GLY A 1 209 ? -10.859 21.672 8.602 1 96.06 209 GLY A C 1
ATOM 1639 O O . GLY A 1 209 ? -11.875 21.328 9.203 1 96.06 209 GLY A O 1
ATOM 1640 N N . ASP A 1 210 ? -10.773 22.812 7.906 1 95.88 210 ASP A N 1
ATOM 1641 C CA . ASP A 1 210 ? -11.898 23.734 7.789 1 95.88 210 ASP A CA 1
ATOM 1642 C C . ASP A 1 210 ? -13.078 23.078 7.086 1 95.88 210 ASP A C 1
ATOM 1644 O O . ASP A 1 210 ? -14.227 23.234 7.504 1 95.88 210 ASP A O 1
ATOM 1648 N N . PHE A 1 211 ? -12.781 22.359 6.082 1 93.56 211 PHE A N 1
ATOM 1649 C CA . PHE A 1 211 ? -13.828 21.656 5.352 1 93.56 211 PHE A CA 1
ATOM 1650 C C . PHE A 1 211 ? -14.508 20.625 6.242 1 93.56 211 PHE A C 1
ATOM 1652 O O . PHE A 1 211 ? -15.734 20.531 6.277 1 93.56 211 PHE A O 1
ATOM 1659 N N . TYR A 1 212 ? -13.719 19.891 6.945 1 94.38 212 TYR A N 1
ATOM 1660 C CA . TYR A 1 212 ? -14.25 18.891 7.852 1 94.38 212 TYR A CA 1
ATOM 1661 C C . TYR A 1 212 ? -15.148 19.531 8.906 1 94.38 212 TYR A C 1
ATOM 1663 O O . TYR A 1 212 ? -16.25 19.047 9.164 1 94.38 212 TYR A O 1
ATOM 1671 N N . ARG A 1 213 ? -14.688 20.578 9.508 1 93.94 213 ARG A N 1
ATOM 1672 C CA . ARG A 1 213 ? -15.453 21.281 10.539 1 93.94 213 ARG A CA 1
ATOM 1673 C C . ARG A 1 213 ? -16.766 21.812 9.977 1 93.94 213 ARG A C 1
ATOM 1675 O O . ARG A 1 213 ? -17.781 21.828 10.68 1 93.94 213 ARG A O 1
ATOM 1682 N N . SER A 1 214 ? -16.766 22.234 8.734 1 93 214 SER A N 1
ATOM 1683 C CA . SER A 1 214 ? -17.984 22.75 8.102 1 93 214 SER A CA 1
ATOM 1684 C C . SER A 1 214 ? -19.031 21.656 7.941 1 93 214 SER A C 1
ATOM 1686 O O . SER A 1 214 ? -20.219 21.938 7.883 1 93 214 SER A O 1
ATOM 1688 N N . LYS A 1 215 ? -18.609 20.438 7.883 1 90.56 215 LYS A N 1
ATOM 1689 C CA . LYS A 1 215 ? -19.516 19.297 7.715 1 90.56 215 LYS A CA 1
ATOM 1690 C C . LYS A 1 215 ? -19.984 18.781 9.062 1 90.56 215 LYS A C 1
ATOM 1692 O O . LYS A 1 215 ? -21.016 18.094 9.148 1 90.56 215 LYS A O 1
ATOM 1697 N N . THR A 1 216 ? -19.281 18.938 10.031 1 86.12 216 THR A N 1
ATOM 1698 C CA . THR A 1 216 ? -19.609 18.391 11.344 1 86.12 216 THR A CA 1
ATOM 1699 C C . THR A 1 216 ? -20.344 19.422 12.188 1 86.12 216 THR A C 1
ATOM 1701 O O . THR A 1 216 ? -21.016 19.062 13.164 1 86.12 216 THR A O 1
ATOM 1704 N N . LYS A 1 217 ? -20.094 20.672 12.133 1 75.31 217 LYS A N 1
ATOM 1705 C CA . LYS A 1 217 ? -20.844 21.719 12.836 1 75.31 217 LYS A CA 1
ATOM 1706 C C . LYS A 1 217 ? -22.234 21.891 12.242 1 75.31 217 LYS A C 1
ATOM 1708 O O . LYS A 1 217 ? -23.125 22.453 12.883 1 75.31 217 LYS A O 1
ATOM 1713 N N . ALA A 1 218 ? -22.547 21.375 11.078 1 52.53 218 ALA A N 1
ATOM 1714 C CA . ALA A 1 218 ? -23.922 21.562 10.609 1 52.53 218 ALA A CA 1
ATOM 1715 C C . ALA A 1 218 ? -24.859 20.547 11.258 1 52.53 218 ALA A C 1
ATOM 1717 O O . ALA A 1 218 ? -24.484 19.406 11.484 1 52.53 218 ALA A O 1
ATOM 1718 N N . MET B 1 1 ? 21.953 -17.031 9.195 1 72.31 1 MET B N 1
ATOM 1719 C CA . MET B 1 1 ? 20.609 -17.266 9.688 1 72.31 1 MET B CA 1
ATOM 1720 C C . MET B 1 1 ? 19.609 -17.375 8.531 1 72.31 1 MET B C 1
ATOM 1722 O O . MET B 1 1 ? 19.766 -16.688 7.523 1 72.31 1 MET B O 1
ATOM 1726 N N . SER B 1 2 ? 18.75 -18.438 8.656 1 90.75 2 SER B N 1
ATOM 1727 C CA . SER B 1 2 ? 17.859 -18.734 7.543 1 90.75 2 SER B CA 1
ATOM 1728 C C . SER B 1 2 ? 16.656 -17.781 7.535 1 90.75 2 SER B C 1
ATOM 1730 O O . SER B 1 2 ? 16.344 -17.172 8.555 1 90.75 2 SER B O 1
ATOM 1732 N N . VAL B 1 3 ? 16.156 -17.406 6.43 1 98.31 3 VAL B N 1
ATOM 1733 C CA . VAL B 1 3 ? 14.922 -16.641 6.285 1 98.31 3 VAL B CA 1
ATOM 1734 C C . VAL B 1 3 ? 13.758 -17.422 6.895 1 98.31 3 VAL B C 1
ATOM 1736 O O . VAL B 1 3 ? 13.586 -18.609 6.613 1 98.31 3 VAL B O 1
ATOM 1739 N N . GLU B 1 4 ? 13.039 -16.75 7.852 1 98.75 4 GLU B N 1
ATOM 1740 C CA . GLU B 1 4 ? 11.797 -17.297 8.383 1 98.75 4 GLU B CA 1
ATOM 1741 C C . GLU B 1 4 ? 10.594 -16.484 7.898 1 98.75 4 GLU B C 1
ATOM 1743 O O . GLU B 1 4 ? 10.633 -15.258 7.863 1 98.75 4 GLU B O 1
ATOM 1748 N N . ILE B 1 5 ? 9.586 -17.172 7.488 1 98.81 5 ILE B N 1
ATOM 1749 C CA . ILE B 1 5 ? 8.352 -16.531 7.059 1 98.81 5 ILE B CA 1
ATOM 1750 C C . ILE B 1 5 ? 7.172 -17.094 7.852 1 98.81 5 ILE B C 1
ATOM 1752 O O . ILE B 1 5 ? 6.891 -18.281 7.793 1 98.81 5 ILE B O 1
ATOM 1756 N N . TYR B 1 6 ? 6.527 -16.219 8.625 1 98.88 6 TYR B N 1
ATOM 1757 C CA . TYR B 1 6 ? 5.371 -16.562 9.445 1 98.88 6 TYR B CA 1
ATOM 1758 C C . TYR B 1 6 ? 4.074 -16.328 8.68 1 98.88 6 TYR B C 1
ATOM 1760 O O . TYR B 1 6 ? 3.879 -15.258 8.094 1 98.88 6 TYR B O 1
ATOM 1768 N N . GLY B 1 7 ? 3.227 -17.281 8.656 1 98.38 7 GLY B N 1
ATOM 1769 C CA . GLY B 1 7 ? 1.929 -17.094 8.023 1 98.38 7 GLY B CA 1
ATOM 1770 C C . GLY B 1 7 ? 1.187 -18.406 7.805 1 98.38 7 GLY B C 1
ATOM 1771 O O . GLY B 1 7 ? 1.356 -19.359 8.57 1 98.38 7 GLY B O 1
ATOM 1772 N N . MET B 1 8 ? 0.231 -18.391 6.883 1 97.94 8 MET B N 1
ATOM 1773 C CA . MET B 1 8 ? -0.552 -19.578 6.559 1 97.94 8 MET B CA 1
ATOM 1774 C C . MET B 1 8 ? -0.877 -19.625 5.07 1 97.94 8 MET B C 1
ATOM 1776 O O . MET B 1 8 ? -1.108 -18.594 4.445 1 97.94 8 MET B O 1
ATOM 1780 N N . ASP B 1 9 ? -1.073 -20.766 4.555 1 97.31 9 ASP B N 1
ATOM 1781 C CA . ASP B 1 9 ? -1.116 -21.031 3.121 1 97.31 9 ASP B CA 1
ATOM 1782 C C . ASP B 1 9 ? -2.32 -20.359 2.467 1 97.31 9 ASP B C 1
ATOM 1784 O O . ASP B 1 9 ? -2.254 -19.953 1.305 1 97.31 9 ASP B O 1
ATOM 1788 N N . MET B 1 10 ? -3.361 -20.203 3.211 1 97.12 10 MET B N 1
ATOM 1789 C CA . MET B 1 10 ? -4.59 -19.656 2.631 1 97.12 10 MET B CA 1
ATOM 1790 C C . MET B 1 10 ? -4.457 -18.172 2.352 1 97.12 10 MET B C 1
ATOM 1792 O O . MET B 1 10 ? -5.254 -17.594 1.606 1 97.12 10 MET B O 1
ATOM 1796 N N . SER B 1 11 ? -3.529 -17.531 2.998 1 97.62 11 SER B N 1
ATOM 1797 C CA . SER B 1 11 ? -3.389 -16.078 2.951 1 97.62 11 SER B CA 1
ATOM 1798 C C . SER B 1 11 ? -2.666 -15.625 1.685 1 97.62 11 SER B C 1
ATOM 1800 O O . SER B 1 11 ? -1.496 -15.961 1.481 1 97.62 11 SER B O 1
ATOM 1802 N N . ALA B 1 12 ? -3.316 -14.852 0.883 1 98.38 12 ALA B N 1
ATOM 1803 C CA . ALA B 1 12 ? -2.705 -14.344 -0.343 1 98.38 12 ALA B CA 1
ATOM 1804 C C . ALA B 1 12 ? -1.456 -13.523 -0.035 1 98.38 12 ALA B C 1
ATOM 1806 O O . ALA B 1 12 ? -0.405 -13.727 -0.647 1 98.38 12 ALA B O 1
ATOM 1807 N N . PRO B 1 13 ? -1.489 -12.625 0.974 1 98.69 13 PRO B N 1
ATOM 1808 C CA . PRO B 1 13 ? -0.273 -11.875 1.294 1 98.69 13 PRO B CA 1
ATOM 1809 C C . PRO B 1 13 ? 0.889 -12.781 1.699 1 98.69 13 PRO B C 1
ATOM 1811 O O . PRO B 1 13 ? 2.039 -12.516 1.344 1 98.69 13 PRO B O 1
ATOM 1814 N N . TYR B 1 14 ? 0.58 -13.82 2.422 1 98.75 14 TYR B N 1
ATOM 1815 C CA . TYR B 1 14 ? 1.621 -14.773 2.783 1 98.75 14 TYR B CA 1
ATOM 1816 C C . TYR B 1 14 ? 2.221 -15.422 1.542 1 98.75 14 TYR B C 1
ATOM 1818 O O . TYR B 1 14 ? 3.441 -15.555 1.429 1 98.75 14 TYR B O 1
ATOM 1826 N N . ARG B 1 15 ? 1.417 -15.766 0.624 1 98.88 15 ARG B N 1
ATOM 1827 C CA . ARG B 1 15 ? 1.87 -16.469 -0.574 1 98.88 15 ARG B CA 1
ATOM 1828 C C . ARG B 1 15 ? 2.729 -15.555 -1.447 1 98.88 15 ARG B C 1
ATOM 1830 O O . ARG B 1 15 ? 3.6 -16.031 -2.178 1 98.88 15 ARG B O 1
ATOM 1837 N N . ILE B 1 16 ? 2.559 -14.219 -1.36 1 98.94 16 ILE B N 1
ATOM 1838 C CA . ILE B 1 16 ? 3.449 -13.289 -2.041 1 98.94 16 ILE B CA 1
ATOM 1839 C C . ILE B 1 16 ? 4.879 -13.484 -1.546 1 98.94 16 ILE B C 1
ATOM 1841 O O . ILE B 1 16 ? 5.809 -13.602 -2.348 1 98.94 16 ILE B O 1
ATOM 1845 N N . ALA B 1 17 ? 5.035 -13.609 -0.265 1 98.94 17 ALA B N 1
ATOM 1846 C CA . ALA B 1 17 ? 6.359 -13.727 0.344 1 98.94 17 ALA B CA 1
ATOM 1847 C C . ALA B 1 17 ? 7.02 -15.055 -0.021 1 98.94 17 ALA B C 1
ATOM 1849 O O . ALA B 1 17 ? 8.18 -15.078 -0.431 1 98.94 17 ALA B O 1
ATOM 1850 N N . VAL B 1 18 ? 6.25 -16.141 0.052 1 98.81 18 VAL B N 1
ATOM 1851 C CA . VAL B 1 18 ? 6.844 -17.453 -0.169 1 98.81 18 VAL B CA 1
ATOM 1852 C C . VAL B 1 18 ? 7.137 -17.641 -1.655 1 98.81 18 VAL B C 1
ATOM 1854 O O . VAL B 1 18 ? 8.164 -18.219 -2.023 1 98.81 18 VAL B O 1
ATOM 1857 N N . MET B 1 19 ? 6.238 -17.125 -2.533 1 98.94 19 MET B N 1
ATOM 1858 C CA . MET B 1 19 ? 6.535 -17.188 -3.961 1 98.94 19 MET B CA 1
ATOM 1859 C C . MET B 1 19 ? 7.801 -16.391 -4.285 1 98.94 19 MET B C 1
ATOM 1861 O O . MET B 1 19 ? 8.625 -16.844 -5.086 1 98.94 19 MET B O 1
ATOM 1865 N N . THR B 1 20 ? 7.934 -15.203 -3.684 1 98.94 20 THR B N 1
ATOM 1866 C CA . THR B 1 20 ? 9.133 -14.406 -3.939 1 98.94 20 THR B CA 1
ATOM 1867 C C . THR B 1 20 ? 10.383 -15.148 -3.486 1 98.94 20 THR B C 1
ATOM 1869 O O . THR B 1 20 ? 11.391 -15.164 -4.195 1 98.94 20 THR B O 1
ATOM 1872 N N . ALA B 1 21 ? 10.305 -15.805 -2.314 1 98.81 21 ALA B N 1
ATOM 1873 C CA . ALA B 1 21 ? 11.438 -16.578 -1.811 1 98.81 21 ALA B CA 1
ATOM 1874 C C . ALA B 1 21 ? 11.828 -17.688 -2.787 1 98.81 21 ALA B C 1
ATOM 1876 O O . ALA B 1 21 ? 13.008 -17.906 -3.037 1 98.81 21 ALA B O 1
ATOM 1877 N N . GLU B 1 22 ? 10.836 -18.328 -3.326 1 98.75 22 GLU B N 1
ATOM 1878 C CA . GLU B 1 22 ? 11.086 -19.391 -4.297 1 98.75 22 GLU B CA 1
ATOM 1879 C C . GLU B 1 22 ? 11.75 -18.844 -5.555 1 98.75 22 GLU B C 1
ATOM 1881 O O . GLU B 1 22 ? 12.711 -19.422 -6.066 1 98.75 22 GLU B O 1
ATOM 1886 N N . VAL B 1 23 ? 11.281 -17.734 -6.047 1 98.81 23 VAL B N 1
ATOM 1887 C CA . VAL B 1 23 ? 11.766 -17.172 -7.305 1 98.81 23 VAL B CA 1
ATOM 1888 C C . VAL B 1 23 ? 13.219 -16.734 -7.148 1 98.81 23 VAL B C 1
ATOM 1890 O O . VAL B 1 23 ? 14.039 -16.938 -8.047 1 98.81 23 VAL B O 1
ATOM 1893 N N . VAL B 1 24 ? 13.562 -16.141 -5.988 1 98.62 24 VAL B N 1
ATOM 1894 C CA . VAL B 1 24 ? 14.93 -15.656 -5.812 1 98.62 24 VAL B CA 1
ATOM 1895 C C . VAL B 1 24 ? 15.836 -16.797 -5.379 1 98.62 24 VAL B C 1
ATOM 1897 O O . VAL B 1 24 ? 17.062 -16.656 -5.344 1 98.62 24 VAL B O 1
ATOM 1900 N N . GLY B 1 25 ? 15.25 -17.922 -4.93 1 97.81 25 GLY B N 1
ATOM 1901 C CA . GLY B 1 25 ? 16 -19.125 -4.645 1 97.81 25 GLY B CA 1
ATOM 1902 C C . GLY B 1 25 ? 16.594 -19.156 -3.248 1 97.81 25 GLY B C 1
ATOM 1903 O O . GLY B 1 25 ? 17.578 -19.844 -2.996 1 97.81 25 GLY B O 1
ATOM 1904 N N . VAL B 1 26 ? 16.047 -18.391 -2.33 1 98.25 26 VAL B N 1
ATOM 1905 C CA . VAL B 1 26 ? 16.578 -18.375 -0.97 1 98.25 26 VAL B CA 1
ATOM 1906 C C . VAL B 1 26 ? 15.883 -19.453 -0.137 1 98.25 26 VAL B C 1
ATOM 1908 O O . VAL B 1 26 ? 14.656 -19.594 -0.185 1 98.25 26 VAL B O 1
ATOM 1911 N N . PRO B 1 27 ? 16.641 -20.25 0.582 1 97.75 27 PRO B N 1
ATOM 1912 C CA . PRO B 1 27 ? 15.984 -21.156 1.536 1 97.75 27 PRO B CA 1
ATOM 1913 C C . PRO B 1 27 ? 15.234 -20.406 2.633 1 97.75 27 PRO B C 1
ATOM 1915 O O . PRO B 1 27 ? 15.688 -19.344 3.086 1 97.75 27 PRO B O 1
ATOM 1918 N N . TYR B 1 28 ? 14.094 -20.938 2.984 1 98.31 28 TYR B N 1
ATOM 1919 C CA . TYR B 1 28 ? 13.305 -20.312 4.047 1 98.31 28 TYR B CA 1
ATOM 1920 C C . TYR B 1 28 ? 12.578 -21.359 4.875 1 98.31 28 TYR B C 1
ATOM 1922 O O . TYR B 1 28 ? 12.32 -22.469 4.398 1 98.31 28 TYR B O 1
ATOM 1930 N N . GLU B 1 29 ? 12.328 -21 6.082 1 98.31 29 GLU B N 1
ATOM 1931 C CA . GLU B 1 29 ? 11.523 -21.797 7 1 98.31 29 GLU B CA 1
ATOM 1932 C C . GLU B 1 29 ? 10.125 -21.188 7.176 1 98.31 29 GLU B C 1
ATOM 1934 O O . GLU B 1 29 ? 9.984 -19.984 7.398 1 98.31 29 GLU B O 1
ATOM 1939 N N . VAL B 1 30 ? 9.164 -22.062 7.07 1 97.88 30 VAL B N 1
ATOM 1940 C CA . VAL B 1 30 ? 7.781 -21.625 7.258 1 97.88 30 VAL B CA 1
ATOM 1941 C C . VAL B 1 30 ? 7.387 -21.781 8.727 1 97.88 30 VAL B C 1
ATOM 1943 O O . VAL B 1 30 ? 7.613 -22.844 9.32 1 97.88 30 VAL B O 1
ATOM 1946 N N . LYS B 1 31 ? 6.93 -20.75 9.328 1 98.25 31 LYS B N 1
ATOM 1947 C CA . LYS B 1 31 ? 6.328 -20.766 10.664 1 98.25 31 LYS B CA 1
ATOM 1948 C C . LYS B 1 31 ? 4.82 -20.547 10.586 1 98.25 31 LYS B C 1
ATOM 1950 O O . LYS B 1 31 ? 4.352 -19.422 10.406 1 98.25 31 LYS B O 1
ATOM 1955 N N . ASN B 1 32 ? 4.105 -21.594 10.828 1 98 32 ASN B N 1
ATOM 1956 C CA . ASN B 1 32 ? 2.658 -21.531 10.641 1 98 32 ASN B CA 1
ATOM 1957 C C . ASN B 1 32 ? 1.989 -20.688 11.711 1 98 32 ASN B C 1
ATOM 1959 O O . ASN B 1 32 ? 2.297 -20.812 12.898 1 98 32 ASN B O 1
ATOM 1963 N N . VAL B 1 33 ? 1.171 -19.781 11.297 1 98.31 33 VAL B N 1
ATOM 1964 C CA . VAL B 1 33 ? 0.313 -18.969 12.156 1 98.31 33 VAL B CA 1
ATOM 1965 C C . VAL B 1 33 ? -1.152 -19.219 11.805 1 98.31 33 VAL B C 1
ATOM 1967 O O . VAL B 1 33 ? -1.63 -18.781 10.758 1 98.31 33 VAL B O 1
ATOM 1970 N N . ASP B 1 34 ? -1.961 -19.859 12.68 1 96.38 34 ASP B N 1
ATOM 1971 C CA . ASP B 1 34 ? -3.367 -20.172 12.461 1 96.38 34 ASP B CA 1
ATOM 1972 C C . ASP B 1 34 ? -4.27 -19 12.844 1 96.38 34 ASP B C 1
ATOM 1974 O O . ASP B 1 34 ? -4.82 -18.984 13.938 1 96.38 34 ASP B O 1
ATOM 1978 N N . ILE B 1 35 ? -4.504 -18.125 11.898 1 94.5 35 ILE B N 1
ATOM 1979 C CA . ILE B 1 35 ? -5.25 -16.922 12.203 1 94.5 35 ILE B CA 1
ATOM 1980 C C . ILE B 1 35 ? -6.715 -17.266 12.469 1 94.5 35 ILE B C 1
ATOM 1982 O O . ILE B 1 35 ? -7.41 -16.547 13.18 1 94.5 35 ILE B O 1
ATOM 1986 N N . LEU B 1 36 ? -7.207 -18.359 11.898 1 90.81 36 LEU B N 1
ATOM 1987 C CA . LEU B 1 36 ? -8.594 -18.766 12.078 1 90.81 36 LEU B CA 1
ATOM 1988 C C . LEU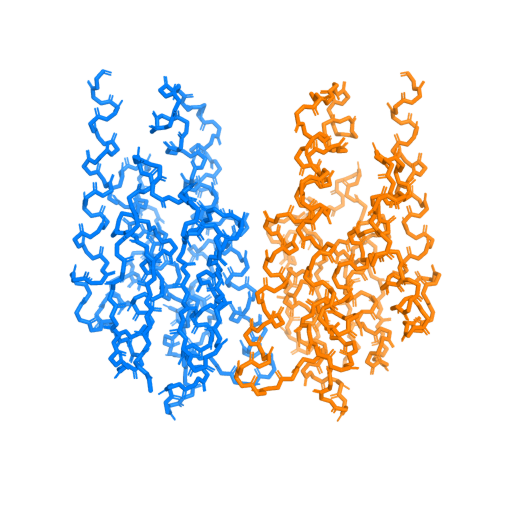 B 1 36 ? -8.867 -19.141 13.531 1 90.81 36 LEU B C 1
ATOM 1990 O O . LEU B 1 36 ? -10.008 -19.062 13.992 1 90.81 36 LEU B O 1
ATOM 1994 N N . ASN B 1 37 ? -7.805 -19.531 14.234 1 94.5 37 ASN B N 1
ATOM 1995 C CA . ASN B 1 37 ? -7.961 -19.906 15.633 1 94.5 37 ASN B CA 1
ATOM 1996 C C . ASN B 1 37 ? -7.148 -19.016 16.562 1 94.5 37 ASN B C 1
ATOM 1998 O O . ASN B 1 37 ? -6.656 -19.453 17.594 1 94.5 37 ASN B O 1
ATOM 2002 N N . GLY B 1 38 ? -6.828 -17.812 16.141 1 95.88 38 GLY B N 1
ATOM 2003 C CA . GLY B 1 38 ? -6.266 -16.766 16.984 1 95.88 38 GLY B CA 1
ATOM 2004 C C . GLY B 1 38 ? -4.754 -16.844 17.078 1 95.88 38 GLY B C 1
ATOM 2005 O O . GLY B 1 38 ? -4.16 -16.25 17.984 1 95.88 38 GLY B O 1
ATOM 2006 N N . GLY B 1 39 ? -4.117 -17.578 16.219 1 97.56 39 GLY B N 1
ATOM 2007 C CA . GLY B 1 39 ? -2.668 -17.703 16.25 1 97.56 39 GLY B CA 1
ATOM 2008 C C . GLY B 1 39 ? -1.958 -16.359 16.141 1 97.56 39 GLY B C 1
ATOM 2009 O O . GLY B 1 39 ? -0.827 -16.219 16.625 1 97.56 39 GLY B O 1
ATOM 2010 N N . ASN B 1 40 ? -2.598 -15.383 15.539 1 97.38 40 ASN B N 1
ATOM 2011 C CA . ASN B 1 40 ? -2.006 -14.055 15.359 1 97.38 40 ASN B CA 1
ATOM 2012 C C . ASN B 1 40 ? -2.312 -13.141 16.547 1 97.38 40 ASN B C 1
ATOM 2014 O O . ASN B 1 40 ? -2.031 -11.945 16.5 1 97.38 40 ASN B O 1
ATOM 2018 N N . MET B 1 41 ? -2.863 -13.719 17.609 1 97.12 41 MET B N 1
ATOM 2019 C CA . MET B 1 41 ? -3.219 -12.922 18.781 1 97.12 41 MET B CA 1
ATOM 2020 C C . MET B 1 41 ? -2.482 -13.414 20.031 1 97.12 41 MET B C 1
ATOM 2022 O O . MET B 1 41 ? -2.676 -12.883 21.125 1 97.12 41 MET B O 1
ATOM 2026 N N . THR B 1 42 ? -1.654 -14.422 19.891 1 97.56 42 THR B N 1
ATOM 2027 C CA . THR B 1 42 ? -0.884 -14.922 21.016 1 97.56 42 THR B CA 1
ATOM 2028 C C . THR B 1 42 ? 0.175 -13.914 21.453 1 97.56 42 THR B C 1
ATOM 2030 O O . THR B 1 42 ? 0.661 -13.133 20.625 1 97.56 42 THR B O 1
ATOM 2033 N N . PRO B 1 43 ? 0.541 -13.93 22.703 1 97 43 PRO B N 1
ATOM 2034 C CA . PRO B 1 43 ? 1.603 -13.031 23.156 1 97 43 PRO B CA 1
ATOM 2035 C C . PRO B 1 43 ? 2.895 -13.195 22.359 1 97 43 PRO B C 1
ATOM 2037 O O . PRO B 1 43 ? 3.562 -12.203 22.062 1 97 43 PRO B O 1
ATOM 2040 N N . GLU B 1 44 ? 3.215 -14.383 22.062 1 96.38 44 GLU B N 1
ATOM 2041 C CA . GLU B 1 44 ? 4.43 -14.664 21.312 1 96.38 44 GLU B CA 1
ATOM 2042 C C . GLU B 1 44 ? 4.383 -14.016 19.922 1 96.38 44 GLU B C 1
ATOM 2044 O O . GLU B 1 44 ? 5.344 -13.367 19.5 1 96.38 44 GLU B O 1
ATOM 2049 N N . PHE B 1 45 ? 3.232 -14.156 19.219 1 97.81 45 PHE B N 1
ATOM 2050 C CA . PHE B 1 45 ? 3.121 -13.57 17.891 1 97.81 45 PHE B CA 1
ATOM 2051 C C . PHE B 1 45 ? 3.057 -12.047 17.969 1 97.81 45 PHE B C 1
ATOM 2053 O O . PHE B 1 45 ? 3.633 -11.352 17.125 1 97.81 45 PHE B O 1
ATOM 2060 N N . LEU B 1 46 ? 2.383 -11.562 19 1 96.25 46 LEU B N 1
ATOM 2061 C CA . LEU B 1 46 ? 2.221 -10.117 19.141 1 96.25 46 LEU B CA 1
ATOM 2062 C C . LEU B 1 46 ? 3.551 -9.453 19.453 1 96.25 46 LEU B C 1
ATOM 2064 O O . LEU B 1 46 ? 3.754 -8.273 19.141 1 96.25 46 LEU B O 1
ATOM 2068 N N . GLU B 1 47 ? 4.457 -10.18 20.047 1 95.06 47 GLU B N 1
ATOM 2069 C CA . GLU B 1 47 ? 5.816 -9.68 20.219 1 95.06 47 GLU B CA 1
ATOM 2070 C C . GLU B 1 47 ? 6.543 -9.562 18.891 1 95.06 47 GLU B C 1
ATOM 2072 O O . GLU B 1 47 ? 7.363 -8.656 18.703 1 95.06 47 GLU B O 1
ATOM 2077 N N . LEU B 1 48 ? 6.176 -10.453 17.984 1 95.5 48 LEU B N 1
ATOM 2078 C CA . LEU B 1 48 ? 6.766 -10.453 16.641 1 95.5 48 LEU B CA 1
ATOM 2079 C C . LEU B 1 48 ? 6.168 -9.344 15.789 1 95.5 48 LEU B C 1
ATOM 2081 O O . LEU B 1 48 ? 6.895 -8.617 15.109 1 95.5 48 LEU B O 1
ATOM 2085 N N . ASN B 1 49 ? 4.863 -9.242 15.867 1 97.5 49 ASN B N 1
ATOM 2086 C CA . ASN B 1 49 ? 4.121 -8.25 15.094 1 97.5 49 ASN B CA 1
ATOM 2087 C C . ASN B 1 49 ? 2.887 -7.762 15.844 1 97.5 49 ASN B C 1
ATOM 2089 O O . ASN B 1 49 ? 1.83 -8.398 15.789 1 97.5 49 ASN B O 1
ATOM 2093 N N . PRO B 1 50 ? 2.965 -6.598 16.422 1 95.94 50 PRO B N 1
ATOM 2094 C CA . PRO B 1 50 ? 1.839 -6.082 17.203 1 95.94 50 PRO B CA 1
ATOM 2095 C C . PRO B 1 50 ? 0.62 -5.766 16.328 1 95.94 50 PRO B C 1
ATOM 2097 O O . PRO B 1 50 ? -0.472 -5.535 16.859 1 95.94 50 PRO B O 1
ATOM 2100 N N . GLN B 1 51 ? 0.758 -5.754 14.984 1 96.75 51 GLN B N 1
ATOM 2101 C CA . GLN B 1 51 ? -0.338 -5.379 14.102 1 96.75 51 GLN B CA 1
ATOM 2102 C C . GLN B 1 51 ? -1.203 -6.59 13.75 1 96.75 51 GLN B C 1
ATOM 2104 O O . GLN B 1 51 ? -2.141 -6.48 12.961 1 96.75 51 GLN B O 1
ATOM 2109 N N . HIS B 1 52 ? -0.868 -7.766 14.219 1 96 52 HIS B N 1
ATOM 2110 C CA . HIS B 1 52 ? -1.707 -8.953 14.258 1 96 52 HIS B CA 1
ATOM 2111 C C . HIS B 1 52 ? -1.822 -9.594 12.875 1 96 52 HIS B C 1
ATOM 2113 O O . HIS B 1 52 ? -2.627 -10.508 12.68 1 96 52 HIS B O 1
ATOM 2119 N N . ASN B 1 53 ? -1.104 -9.062 11.852 1 96.94 53 ASN B N 1
ATOM 2120 C CA . ASN B 1 53 ? -1.301 -9.586 10.508 1 96.94 53 ASN B CA 1
ATOM 2121 C C . ASN B 1 53 ? -0.123 -10.445 10.062 1 96.94 53 ASN B C 1
ATOM 2123 O O . ASN B 1 53 ? 0.915 -10.477 10.727 1 96.94 53 ASN B O 1
ATOM 2127 N N . ILE B 1 54 ? -0.287 -11.242 9.07 1 98.25 54 ILE B N 1
ATOM 2128 C CA . ILE B 1 54 ? 0.708 -12.062 8.391 1 98.25 54 ILE B CA 1
ATOM 2129 C C . ILE B 1 54 ? 0.803 -11.656 6.926 1 98.25 54 ILE B C 1
ATOM 2131 O O . ILE B 1 54 ? -0.144 -11.094 6.367 1 98.25 54 ILE B O 1
ATOM 2135 N N . PRO B 1 55 ? 1.966 -11.891 6.324 1 98.69 55 PRO B N 1
ATOM 2136 C CA . PRO B 1 55 ? 3.164 -12.594 6.789 1 98.69 55 PRO B CA 1
ATOM 2137 C C . PRO B 1 55 ? 4.078 -11.711 7.637 1 98.69 55 PRO B C 1
ATOM 2139 O O . PRO B 1 55 ? 3.928 -10.484 7.641 1 98.69 55 PRO B O 1
ATOM 2142 N N . VAL B 1 56 ? 4.938 -12.336 8.383 1 98.81 56 VAL B N 1
ATOM 2143 C CA . VAL B 1 56 ? 6.086 -11.703 9.031 1 98.81 56 VAL B CA 1
ATOM 2144 C C . VAL B 1 56 ? 7.367 -12.414 8.602 1 98.81 56 VAL B C 1
ATOM 2146 O O . VAL B 1 56 ? 7.422 -13.641 8.555 1 98.81 56 VAL B O 1
ATOM 2149 N N . LEU B 1 57 ? 8.336 -11.656 8.18 1 98.81 57 LEU B N 1
ATOM 2150 C CA . LEU B 1 57 ? 9.648 -12.188 7.859 1 98.81 57 LEU B CA 1
ATOM 2151 C C . LEU B 1 57 ? 10.648 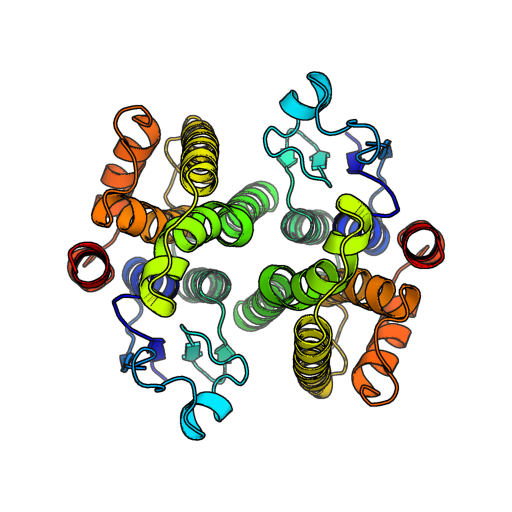-11.891 8.977 1 98.81 57 LEU B C 1
ATOM 2153 O O . LEU B 1 57 ? 10.672 -10.781 9.516 1 98.81 57 LEU B O 1
ATOM 2157 N N . LYS B 1 58 ? 11.445 -12.852 9.328 1 98.38 58 LYS B N 1
ATOM 2158 C CA . LYS B 1 58 ? 12.609 -12.695 10.203 1 98.38 58 LYS B CA 1
ATOM 2159 C C . LYS B 1 58 ? 13.891 -13.117 9.492 1 98.38 58 LYS B C 1
ATOM 2161 O O . LYS B 1 58 ? 13.969 -14.227 8.953 1 98.38 58 LYS B O 1
ATOM 2166 N N . TYR B 1 59 ? 14.875 -12.234 9.375 1 98.44 59 TYR B N 1
ATOM 2167 C CA . TYR B 1 59 ? 16.156 -12.508 8.75 1 98.44 59 TYR B CA 1
ATOM 2168 C C . TYR B 1 59 ? 17.234 -11.555 9.273 1 98.44 59 TYR B C 1
ATOM 2170 O O . TYR B 1 59 ? 17.125 -10.336 9.102 1 98.44 59 TYR B O 1
ATOM 2178 N N . LYS B 1 60 ? 18.266 -12.039 9.875 1 97.25 60 LYS B N 1
ATOM 2179 C CA . LYS B 1 60 ? 19.438 -11.281 10.328 1 97.25 60 LYS B CA 1
ATOM 2180 C C . LYS B 1 60 ? 19.016 -10.016 11.078 1 97.25 60 LYS B C 1
ATOM 2182 O O . LYS B 1 60 ? 19.484 -8.922 10.766 1 97.25 60 LYS B O 1
ATOM 2187 N N . GLY B 1 61 ? 18.047 -10.188 12.023 1 94.44 61 GLY B N 1
ATOM 2188 C CA . GLY B 1 61 ? 17.641 -9.078 12.875 1 94.44 61 GLY B CA 1
ATOM 2189 C C . GLY B 1 61 ? 16.484 -8.281 12.305 1 94.44 61 GLY B C 1
ATOM 2190 O O . GLY B 1 61 ? 15.836 -7.512 13.023 1 94.44 61 GLY B O 1
ATOM 2191 N N . LEU B 1 62 ? 16.203 -8.477 11.008 1 96.69 62 LEU B N 1
ATOM 2192 C CA . LEU B 1 62 ? 15.047 -7.836 10.406 1 96.69 62 LEU B CA 1
ATOM 2193 C C . LEU B 1 62 ? 13.773 -8.617 10.719 1 96.69 62 LEU B C 1
ATOM 2195 O O . LEU B 1 62 ? 13.688 -9.812 10.43 1 96.69 62 LEU B O 1
ATOM 2199 N N . VAL B 1 63 ? 12.828 -8.016 11.359 1 97.5 63 VAL B N 1
ATOM 2200 C CA . VAL B 1 63 ? 11.492 -8.547 11.594 1 97.5 63 VAL B CA 1
ATOM 2201 C C . VAL B 1 63 ? 10.445 -7.586 11.031 1 97.5 63 VAL B C 1
ATOM 2203 O O . VAL B 1 63 ? 10.336 -6.445 11.484 1 97.5 63 VAL B O 1
ATOM 2206 N N . MET B 1 64 ? 9.75 -8.07 10.039 1 97.88 64 MET B N 1
ATOM 2207 C CA . MET B 1 64 ? 8.844 -7.113 9.414 1 97.88 64 MET B CA 1
ATOM 2208 C C . MET B 1 64 ? 7.621 -7.82 8.828 1 97.88 64 MET B C 1
ATOM 2210 O O . MET B 1 64 ? 7.73 -8.938 8.328 1 97.88 64 MET B O 1
ATOM 2214 N N . ASN B 1 65 ? 6.535 -7.176 8.914 1 98.31 65 ASN B N 1
ATOM 2215 C CA . ASN B 1 65 ? 5.352 -7.535 8.141 1 98.31 65 ASN B CA 1
ATOM 2216 C C . ASN B 1 65 ? 5.316 -6.816 6.797 1 98.31 65 ASN B C 1
ATOM 2218 O O . ASN B 1 65 ? 6.328 -6.266 6.359 1 98.31 65 ASN B O 1
ATOM 2222 N N . GLU B 1 66 ? 4.137 -6.949 6.168 1 98.38 66 GLU B N 1
ATOM 2223 C CA . GLU B 1 66 ? 3.844 -6.293 4.895 1 98.38 66 GLU B CA 1
ATOM 2224 C C . GLU B 1 66 ? 4.422 -7.082 3.725 1 98.38 66 GLU B C 1
ATOM 2226 O O . GLU B 1 66 ? 5.578 -6.883 3.346 1 98.38 66 GLU B O 1
ATOM 2231 N N . SER B 1 67 ? 3.584 -7.895 3.09 1 98.81 67 SER B N 1
ATOM 2232 C CA . SER B 1 67 ? 3.965 -8.891 2.092 1 98.81 67 SER B CA 1
ATOM 2233 C C . SER B 1 67 ? 4.723 -8.25 0.933 1 98.81 67 SER B C 1
ATOM 2235 O O . SER B 1 67 ? 5.754 -8.766 0.5 1 98.81 67 SER B O 1
ATOM 2237 N N . ARG B 1 68 ? 4.297 -7.094 0.497 1 98.88 68 ARG B N 1
ATOM 2238 C CA . ARG B 1 68 ? 4.914 -6.453 -0.658 1 98.88 68 ARG B CA 1
ATOM 2239 C C . ARG B 1 68 ? 6.266 -5.852 -0.291 1 98.88 68 ARG B C 1
ATOM 2241 O O . ARG B 1 68 ? 7.191 -5.852 -1.104 1 98.88 68 ARG B O 1
ATOM 2248 N N . ALA B 1 69 ? 6.402 -5.344 0.97 1 98.75 69 ALA B N 1
ATOM 2249 C CA . ALA B 1 69 ? 7.707 -4.914 1.459 1 98.75 69 ALA B CA 1
ATOM 2250 C C . ALA B 1 69 ? 8.656 -6.102 1.61 1 98.75 69 ALA B C 1
ATOM 2252 O O . ALA B 1 69 ? 9.836 -6.008 1.278 1 98.75 69 ALA B O 1
ATOM 2253 N N . ILE B 1 70 ? 8.117 -7.219 2.076 1 98.88 70 ILE B N 1
ATOM 2254 C CA . ILE B 1 70 ? 8.891 -8.445 2.215 1 98.88 70 ILE B CA 1
ATOM 2255 C C . ILE B 1 70 ? 9.383 -8.906 0.844 1 98.88 70 ILE B C 1
ATOM 2257 O O . ILE B 1 70 ? 10.555 -9.266 0.682 1 98.88 70 ILE B O 1
ATOM 2261 N N . ALA B 1 71 ? 8.508 -8.852 -0.137 1 98.94 71 ALA B N 1
ATOM 2262 C CA . ALA B 1 71 ? 8.891 -9.234 -1.493 1 98.94 71 ALA B CA 1
ATOM 2263 C C . ALA B 1 71 ? 10.016 -8.344 -2.016 1 98.94 71 ALA B C 1
ATOM 2265 O O . ALA B 1 71 ? 10.977 -8.836 -2.619 1 98.94 71 ALA B O 1
ATOM 2266 N N . GLY B 1 72 ? 9.875 -7.047 -1.77 1 98.88 72 GLY B N 1
ATOM 2267 C CA . GLY B 1 72 ? 10.93 -6.129 -2.17 1 98.88 72 GLY B CA 1
ATOM 2268 C C . GLY B 1 72 ? 12.266 -6.426 -1.511 1 98.88 72 GLY B C 1
ATOM 2269 O O . GLY B 1 72 ? 13.305 -6.387 -2.164 1 98.88 72 GLY B O 1
ATOM 2270 N N . PHE B 1 73 ? 12.242 -6.762 -0.232 1 98.88 73 PHE B N 1
ATOM 2271 C CA . PHE B 1 73 ? 13.461 -7.094 0.504 1 98.88 73 PHE B CA 1
ATOM 2272 C C . PHE B 1 73 ? 14.117 -8.336 -0.077 1 98.88 73 PHE B C 1
ATOM 2274 O O . PHE B 1 73 ? 15.312 -8.328 -0.376 1 98.88 73 PHE B O 1
ATOM 2281 N N . LEU B 1 74 ? 13.328 -9.375 -0.266 1 98.94 74 LEU B N 1
ATOM 2282 C CA . LEU B 1 74 ? 13.852 -10.641 -0.77 1 98.94 74 LEU B CA 1
ATOM 2283 C C . LEU B 1 74 ? 14.469 -10.461 -2.15 1 98.94 74 LEU B C 1
ATOM 2285 O O . LEU B 1 74 ? 15.547 -10.984 -2.424 1 98.94 74 LEU B O 1
ATOM 2289 N N . ALA B 1 75 ? 13.789 -9.719 -2.982 1 98.88 75 ALA B N 1
ATOM 2290 C CA . ALA B 1 75 ? 14.32 -9.461 -4.32 1 98.88 75 ALA B CA 1
ATOM 2291 C C . ALA B 1 75 ? 15.625 -8.68 -4.25 1 98.88 75 ALA B C 1
ATOM 2293 O O . ALA B 1 75 ? 16.609 -9.031 -4.91 1 98.88 75 ALA B O 1
ATOM 2294 N N . SER B 1 76 ? 15.633 -7.617 -3.441 1 98.44 76 SER B N 1
ATOM 2295 C CA . SER B 1 76 ? 16.797 -6.746 -3.352 1 98.44 76 SER B CA 1
ATOM 2296 C C . SER B 1 76 ? 18 -7.48 -2.752 1 98.44 76 SER B C 1
ATOM 2298 O O . SER B 1 76 ? 19.141 -7.242 -3.148 1 98.44 76 SER B O 1
ATOM 2300 N N . GLU B 1 77 ? 17.719 -8.367 -1.843 1 98.12 77 GLU B N 1
ATOM 2301 C CA . GLU B 1 77 ? 18.781 -9.031 -1.094 1 98.12 77 GLU B CA 1
ATOM 2302 C C . GLU B 1 77 ? 19.312 -10.258 -1.842 1 98.12 77 GLU B C 1
ATOM 2304 O O . GLU B 1 77 ? 20.5 -10.531 -1.829 1 98.12 77 GLU B O 1
ATOM 2309 N N . PHE B 1 78 ? 18.422 -10.93 -2.611 1 98.31 78 PHE B N 1
ATOM 2310 C CA . PHE B 1 78 ? 18.828 -12.273 -3.014 1 98.31 78 PHE B CA 1
ATOM 2311 C C . PHE B 1 78 ? 18.75 -12.43 -4.527 1 98.31 78 PHE B C 1
ATOM 2313 O O . PHE B 1 78 ? 19.312 -13.375 -5.086 1 98.31 78 PHE B O 1
ATOM 2320 N N . ASP B 1 79 ? 18.016 -11.531 -5.215 1 98 79 ASP B N 1
ATOM 2321 C CA . ASP B 1 79 ? 17.891 -11.672 -6.664 1 98 79 ASP B CA 1
ATOM 2322 C C . ASP B 1 79 ? 19.156 -11.164 -7.371 1 98 79 ASP B C 1
ATOM 2324 O O . ASP B 1 79 ? 19.344 -9.961 -7.527 1 98 79 ASP B O 1
ATOM 2328 N N . LYS B 1 80 ? 19.906 -11.945 -7.926 1 95.25 80 LYS B N 1
ATOM 2329 C CA . LYS B 1 80 ? 21.188 -11.594 -8.547 1 95.25 80 LYS B CA 1
ATOM 2330 C C . LYS B 1 80 ? 20.969 -10.992 -9.938 1 95.25 80 LYS B C 1
ATOM 2332 O O . LYS B 1 80 ? 21.812 -10.234 -10.422 1 95.25 80 LYS B O 1
ATOM 2337 N N . SER B 1 81 ? 19.859 -11.312 -10.516 1 95.44 81 SER B N 1
ATOM 2338 C CA . SER B 1 81 ? 19.594 -10.82 -11.867 1 95.44 81 SER B CA 1
ATOM 2339 C C . SER B 1 81 ? 19.203 -9.352 -11.844 1 95.44 81 SER B C 1
ATOM 2341 O O . SER B 1 81 ? 19.328 -8.656 -12.859 1 95.44 81 SER B O 1
ATOM 2343 N N . GLY B 1 82 ? 18.625 -8.914 -10.719 1 95.75 82 GLY B N 1
ATOM 2344 C CA . GLY B 1 82 ? 18.156 -7.543 -10.602 1 95.75 82 GLY B CA 1
ATOM 2345 C C . GLY B 1 82 ? 16.875 -7.281 -11.391 1 95.75 82 GLY B C 1
ATOM 2346 O O . GLY B 1 82 ? 16.469 -6.129 -11.555 1 95.75 82 GLY B O 1
ATOM 2347 N N . LYS B 1 83 ? 16.234 -8.344 -11.812 1 97.25 83 LYS B N 1
ATOM 2348 C CA . LYS B 1 83 ? 15.094 -8.18 -12.719 1 97.25 83 LYS B CA 1
ATOM 2349 C C . LYS B 1 83 ? 13.781 -8.148 -11.945 1 97.25 83 LYS B C 1
ATOM 2351 O O . LYS B 1 83 ? 12.781 -7.621 -12.438 1 97.25 83 LYS B O 1
ATOM 2356 N N . LEU B 1 84 ? 13.758 -8.672 -10.742 1 98.69 84 LEU B N 1
ATOM 2357 C CA . LEU B 1 84 ? 12.516 -8.781 -9.977 1 98.69 84 LEU B CA 1
ATOM 2358 C C . LEU B 1 84 ? 12.133 -7.43 -9.383 1 98.69 84 LEU B C 1
ATOM 2360 O O . LEU B 1 84 ? 10.953 -7.172 -9.133 1 98.69 84 LEU B O 1
ATOM 2364 N N . TYR B 1 85 ? 13.102 -6.609 -9.102 1 98.56 85 TYR B N 1
ATOM 2365 C CA . TYR B 1 85 ? 12.891 -5.301 -8.492 1 98.56 85 TYR B CA 1
ATOM 2366 C C . TYR B 1 85 ? 13.93 -4.297 -8.977 1 98.56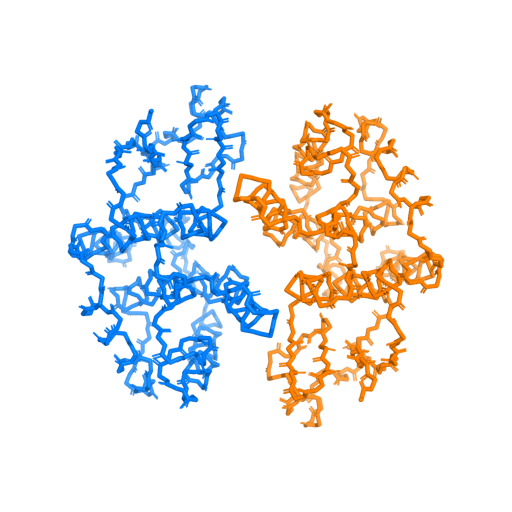 85 TYR B C 1
ATOM 2368 O O . TYR B 1 85 ? 14.789 -3.861 -8.211 1 98.56 85 TYR B O 1
ATOM 2376 N N . PRO B 1 86 ? 13.75 -3.893 -10.289 1 97.81 86 PRO B N 1
ATOM 2377 C CA . PRO B 1 86 ? 14.781 -3.076 -10.938 1 97.81 86 PRO B CA 1
ATOM 2378 C C . PRO B 1 86 ? 15 -1.738 -10.234 1 97.81 86 PRO B C 1
ATOM 2380 O O . PRO B 1 86 ? 14.055 -1.149 -9.711 1 97.81 86 PRO B O 1
ATOM 2383 N N . THR B 1 87 ? 16.219 -1.21 -10.352 1 94.62 87 THR B N 1
ATOM 2384 C CA . THR B 1 87 ? 16.594 -0.033 -9.57 1 94.62 87 THR B CA 1
ATOM 2385 C C . THR B 1 87 ? 16.469 1.233 -10.414 1 94.62 87 THR B C 1
ATOM 2387 O O . THR B 1 87 ? 16.516 2.346 -9.883 1 94.62 87 THR B O 1
ATOM 2390 N N . CYS B 1 88 ? 16.328 1.053 -11.773 1 96.81 88 CYS B N 1
ATOM 2391 C CA . CYS B 1 88 ? 16.047 2.234 -12.57 1 96.81 88 CYS B CA 1
ATOM 2392 C C . CYS B 1 88 ? 14.836 2.992 -12.016 1 96.81 88 CYS B C 1
ATOM 2394 O O . CYS B 1 88 ? 13.766 2.412 -11.82 1 96.81 88 CYS B O 1
ATOM 2396 N N . PRO B 1 89 ? 15.039 4.297 -11.773 1 97.75 89 PRO B N 1
ATOM 2397 C CA . PRO B 1 89 ? 13.969 5.035 -11.094 1 97.75 89 PRO B CA 1
ATOM 2398 C C . PRO B 1 89 ? 12.625 4.93 -11.805 1 97.75 89 PRO B C 1
ATOM 2400 O O . PRO B 1 89 ? 11.594 4.758 -11.156 1 97.75 89 PRO B O 1
ATOM 2403 N N . PHE B 1 90 ? 12.617 4.969 -13.109 1 98.06 90 PHE B N 1
ATOM 2404 C CA . PHE B 1 90 ? 11.367 4.934 -13.867 1 98.06 90 PHE B CA 1
ATOM 2405 C C . PHE B 1 90 ? 10.703 3.572 -13.742 1 98.06 90 PHE B C 1
ATOM 2407 O O . PHE B 1 90 ? 9.492 3.488 -13.492 1 98.06 90 PHE B O 1
ATOM 2414 N N . VAL B 1 91 ? 11.461 2.488 -13.875 1 98.06 91 VAL B N 1
ATOM 2415 C CA . VAL B 1 91 ? 10.922 1.136 -13.812 1 98.06 91 VAL B CA 1
ATOM 2416 C C . VAL B 1 91 ? 10.516 0.812 -12.375 1 98.06 91 VAL B C 1
ATOM 2418 O O . VAL B 1 91 ? 9.445 0.25 -12.141 1 98.06 91 VAL B O 1
ATOM 2421 N N . HIS B 1 92 ? 11.391 1.26 -11.461 1 98.38 92 HIS B N 1
ATOM 2422 C CA . HIS B 1 92 ? 11.117 1.05 -10.047 1 98.38 92 HIS B CA 1
ATOM 2423 C C . HIS B 1 92 ? 9.805 1.7 -9.633 1 98.38 92 HIS B C 1
ATOM 2425 O O . HIS B 1 92 ? 9.023 1.108 -8.883 1 98.38 92 HIS B O 1
ATOM 2431 N N . ALA B 1 93 ? 9.555 2.855 -10.141 1 98.5 93 ALA B N 1
ATOM 2432 C CA . ALA B 1 93 ? 8.328 3.596 -9.836 1 98.5 93 ALA B CA 1
ATOM 2433 C C . ALA B 1 93 ? 7.098 2.842 -10.336 1 98.5 93 ALA B C 1
ATOM 2435 O O . ALA B 1 93 ? 6.09 2.756 -9.633 1 98.5 93 ALA B O 1
ATOM 2436 N N . ARG B 1 94 ? 7.188 2.291 -11.469 1 98.12 94 ARG B N 1
ATOM 2437 C CA . ARG B 1 94 ? 6.066 1.552 -12.039 1 98.12 94 ARG B CA 1
ATOM 2438 C C . ARG B 1 94 ? 5.801 0.27 -11.258 1 98.12 94 ARG B C 1
ATOM 2440 O O . ARG B 1 94 ? 4.645 -0.071 -10.992 1 98.12 94 ARG B O 1
ATOM 2447 N N . VAL B 1 95 ? 6.852 -0.414 -10.922 1 98.81 95 VAL B N 1
ATOM 2448 C CA . VAL B 1 95 ? 6.695 -1.616 -10.109 1 98.81 95 VAL B CA 1
ATOM 2449 C C . VAL B 1 95 ? 6.004 -1.266 -8.789 1 98.81 95 VAL B C 1
ATOM 2451 O O . VAL B 1 95 ? 5.035 -1.921 -8.398 1 98.81 95 VAL B O 1
ATOM 2454 N N . ASN B 1 96 ? 6.465 -0.2 -8.148 1 98.81 96 ASN B N 1
ATOM 2455 C CA . ASN B 1 96 ? 5.867 0.209 -6.887 1 98.81 96 ASN B CA 1
ATOM 2456 C C . ASN B 1 96 ? 4.418 0.652 -7.066 1 98.81 96 ASN B C 1
ATOM 2458 O O . ASN B 1 96 ? 3.562 0.345 -6.234 1 98.81 96 ASN B O 1
ATOM 2462 N N . GLN B 1 97 ? 4.18 1.374 -8.125 1 98.75 97 GLN B N 1
ATOM 2463 C CA . GLN B 1 97 ? 2.807 1.766 -8.43 1 98.75 97 GLN B CA 1
ATOM 2464 C C . GLN B 1 97 ? 1.888 0.549 -8.492 1 98.75 97 GLN B C 1
ATOM 2466 O O . GLN B 1 97 ? 0.776 0.577 -7.957 1 98.75 97 GLN B O 1
ATOM 2471 N N . ARG B 1 98 ? 2.338 -0.498 -9.125 1 98.81 98 ARG B N 1
ATOM 2472 C CA . ARG B 1 98 ? 1.524 -1.696 -9.305 1 98.81 98 ARG B CA 1
ATOM 2473 C C . ARG B 1 98 ? 1.396 -2.477 -8 1 98.81 98 ARG B C 1
ATOM 2475 O O . ARG B 1 98 ? 0.369 -3.111 -7.75 1 98.81 98 ARG B O 1
ATOM 2482 N N . LEU B 1 99 ? 2.451 -2.439 -7.195 1 98.88 99 LEU B N 1
ATOM 2483 C CA . LEU B 1 99 ? 2.369 -3.049 -5.875 1 98.88 99 LEU B CA 1
ATOM 2484 C C . LEU B 1 99 ? 1.348 -2.326 -5.004 1 98.88 99 LEU B C 1
ATOM 2486 O O . LEU B 1 99 ? 0.552 -2.965 -4.312 1 98.88 99 LEU B O 1
ATOM 2490 N N . TYR B 1 100 ? 1.355 -1.005 -5.059 1 98.75 100 TYR B N 1
ATOM 2491 C CA . TYR B 1 100 ? 0.379 -0.234 -4.297 1 98.75 100 TYR B CA 1
ATOM 2492 C C . TYR B 1 100 ? -1.028 -0.447 -4.84 1 98.75 100 TYR B C 1
ATOM 2494 O O . TYR B 1 100 ? -2.002 -0.439 -4.082 1 98.75 100 TYR B O 1
ATOM 2502 N N . PHE B 1 101 ? -1.153 -0.615 -6.156 1 98.56 101 PHE B N 1
ATOM 2503 C CA . PHE B 1 101 ? -2.439 -0.963 -6.746 1 98.56 101 PHE B CA 1
ATOM 2504 C C . PHE B 1 101 ? -2.975 -2.262 -6.156 1 98.56 101 PHE B C 1
ATOM 2506 O O . PHE B 1 101 ? -4.16 -2.361 -5.832 1 98.56 101 PHE B O 1
ATOM 2513 N N . ASP B 1 102 ? -2.092 -3.221 -6.043 1 98.62 102 ASP B N 1
ATOM 2514 C CA . ASP B 1 102 ? -2.529 -4.48 -5.449 1 98.62 102 ASP B CA 1
ATOM 2515 C C . ASP B 1 102 ? -2.996 -4.273 -4.012 1 98.62 102 ASP B C 1
ATOM 2517 O O . ASP B 1 102 ? -4.086 -4.715 -3.637 1 98.62 102 ASP B O 1
ATOM 2521 N N . MET B 1 103 ? -2.227 -3.609 -3.234 1 97.5 103 MET B N 1
ATOM 2522 C CA . MET B 1 103 ? -2.516 -3.432 -1.814 1 97.5 103 MET B CA 1
ATOM 2523 C C . MET B 1 103 ? -3.803 -2.641 -1.615 1 97.5 103 MET B C 1
ATOM 2525 O O . MET B 1 103 ? -4.66 -3.029 -0.818 1 97.5 103 MET B O 1
ATOM 2529 N N . GLY B 1 104 ? -3.893 -1.595 -2.389 1 96.44 104 GLY B N 1
ATOM 2530 C CA . GLY B 1 104 ? -4.945 -0.634 -2.109 1 96.44 104 GLY B CA 1
ATOM 2531 C C . GLY B 1 104 ? -6.211 -0.887 -2.906 1 96.44 104 GLY B C 1
ATOM 2532 O O . GLY B 1 104 ? -7.281 -0.382 -2.559 1 96.44 104 GLY B O 1
ATOM 2533 N N . VAL B 1 105 ? -6.125 -1.658 -4.004 1 97.88 105 VAL B N 1
ATOM 2534 C CA . VAL B 1 105 ? -7.254 -1.73 -4.93 1 97.88 105 VAL B CA 1
ATOM 2535 C C . VAL B 1 105 ? -7.555 -3.189 -5.262 1 97.88 105 VAL B C 1
ATOM 2537 O O . VAL B 1 105 ? -8.602 -3.715 -4.891 1 97.88 105 VAL B O 1
ATOM 2540 N N . PHE B 1 106 ? -6.594 -3.916 -5.805 1 98.69 106 PHE B N 1
ATOM 2541 C CA . PHE B 1 106 ? -6.816 -5.227 -6.41 1 98.69 106 PHE B CA 1
ATOM 2542 C C . PHE B 1 106 ? -7.156 -6.262 -5.348 1 98.69 106 PHE B C 1
ATOM 2544 O O . PHE B 1 106 ? -8.25 -6.828 -5.352 1 98.69 106 PHE B O 1
ATOM 2551 N N . LEU B 1 107 ? -6.332 -6.43 -4.379 1 98.5 107 LEU B N 1
ATOM 2552 C CA . LEU B 1 107 ? -6.57 -7.387 -3.307 1 98.5 107 LEU B CA 1
ATOM 2553 C C . LEU B 1 107 ? -7.777 -6.973 -2.471 1 98.5 107 LEU B C 1
ATOM 2555 O O . LEU B 1 107 ? -8.539 -7.824 -2.006 1 98.5 107 LEU B O 1
ATOM 2559 N N . ASN B 1 108 ? -7.93 -5.684 -2.275 1 97.31 108 ASN B N 1
ATOM 2560 C CA . ASN B 1 108 ? -9.055 -5.199 -1.484 1 97.31 108 ASN B CA 1
ATOM 2561 C C . ASN B 1 108 ? -10.391 -5.504 -2.16 1 97.31 108 ASN B C 1
ATOM 2563 O O . ASN B 1 108 ? -11.375 -5.816 -1.489 1 97.31 108 ASN B O 1
ATOM 2567 N N . ALA B 1 109 ? -10.422 -5.316 -3.477 1 98.25 109 ALA B N 1
ATOM 2568 C CA . ALA B 1 109 ? -11.641 -5.656 -4.203 1 98.25 109 ALA B CA 1
ATOM 2569 C C . ALA B 1 109 ? -12.008 -7.125 -3.998 1 98.25 109 ALA B C 1
ATOM 2571 O O . ALA B 1 109 ? -13.188 -7.461 -3.848 1 98.25 109 ALA B O 1
ATOM 2572 N N . PHE B 1 110 ? -11.016 -7.977 -3.975 1 98.5 110 PHE B N 1
ATOM 2573 C CA . PHE B 1 110 ? -11.219 -9.391 -3.689 1 98.5 110 PHE B CA 1
ATOM 2574 C C . PHE B 1 110 ? -11.727 -9.586 -2.264 1 98.5 110 PHE B C 1
ATOM 2576 O O . PHE B 1 110 ? -12.727 -10.266 -2.043 1 98.5 110 PHE B O 1
ATOM 2583 N N . ARG B 1 111 ? -11.07 -8.969 -1.31 1 97.31 111 ARG B N 1
ATOM 2584 C CA . ARG B 1 111 ? -11.398 -9.141 0.101 1 97.31 111 ARG B CA 1
ATOM 2585 C C . ARG B 1 111 ? -12.82 -8.664 0.391 1 97.31 111 ARG B C 1
ATOM 2587 O O . ARG B 1 111 ? -13.539 -9.281 1.183 1 97.31 111 ARG B O 1
ATOM 2594 N N . ASP B 1 112 ? -13.203 -7.598 -0.277 1 97.25 112 ASP B N 1
ATOM 2595 C CA . ASP B 1 112 ? -14.547 -7.055 -0.099 1 97.25 112 ASP B CA 1
ATOM 2596 C C . ASP B 1 112 ? -15.609 -8.062 -0.529 1 97.25 112 ASP B C 1
ATOM 2598 O O . ASP B 1 112 ? -16.734 -8.031 -0.03 1 97.25 112 ASP B O 1
ATOM 2602 N N . CYS B 1 113 ? -15.289 -8.945 -1.413 1 97.44 113 CYS B N 1
ATOM 2603 C CA . CYS B 1 113 ? -16.234 -9.914 -1.947 1 97.44 113 CYS B CA 1
ATOM 2604 C C . CYS B 1 113 ? -16.266 -11.18 -1.102 1 97.44 113 CYS B C 1
ATOM 2606 O O . CYS B 1 113 ? -17.234 -11.93 -1.123 1 97.44 113 CYS B O 1
ATOM 2608 N N . VAL B 1 114 ? -15.195 -11.406 -0.281 1 96.44 114 VAL B N 1
ATOM 2609 C CA . VAL B 1 114 ? -15.078 -12.727 0.329 1 96.44 114 VAL B CA 1
ATOM 2610 C C . VAL B 1 114 ? -15.156 -12.602 1.849 1 96.44 114 VAL B C 1
ATOM 2612 O O . VAL B 1 114 ? -15.688 -13.484 2.523 1 96.44 114 VAL B O 1
ATOM 2615 N N . HIS B 1 115 ? -14.625 -11.516 2.42 1 93.5 115 HIS B N 1
ATOM 2616 C CA . HIS B 1 115 ? -14.414 -11.414 3.857 1 93.5 115 HIS B CA 1
ATOM 2617 C C . HIS B 1 115 ? -15.734 -11.383 4.613 1 93.5 115 HIS B C 1
ATOM 2619 O O . HIS B 1 115 ? -15.875 -12.023 5.656 1 93.5 115 HIS B O 1
ATOM 2625 N N . PRO B 1 116 ? -16.734 -10.633 4.098 1 92.62 116 PRO B N 1
ATOM 2626 C CA . PRO B 1 116 ? -18 -10.609 4.84 1 92.62 116 PRO B CA 1
ATOM 2627 C C . PRO B 1 116 ? -18.578 -12.008 5.043 1 92.62 116 PRO B C 1
ATOM 2629 O O . PRO B 1 116 ? -19.062 -12.328 6.137 1 92.62 116 PRO B O 1
ATOM 2632 N N . LYS B 1 117 ? -18.516 -12.797 4.098 1 90.44 117 LYS B N 1
ATOM 2633 C CA . LYS B 1 117 ? -19.047 -14.156 4.203 1 90.44 117 LYS B CA 1
ATOM 2634 C C . LYS B 1 117 ? -18.172 -15.023 5.094 1 90.44 117 LYS B C 1
ATOM 2636 O O . LYS B 1 117 ? -18.656 -15.711 5.988 1 90.44 117 LYS B O 1
ATOM 2641 N N . VAL B 1 118 ? -16.859 -14.961 4.969 1 88.12 118 VAL B N 1
ATOM 2642 C CA . VAL B 1 118 ? -15.891 -15.852 5.613 1 88.12 118 VAL B CA 1
ATOM 2643 C C . VAL B 1 118 ? -15.797 -15.516 7.102 1 88.12 118 VAL B C 1
ATOM 2645 O O . VAL B 1 118 ? -15.742 -16.422 7.941 1 88.12 118 VAL B O 1
ATOM 2648 N N . PHE B 1 119 ? -15.898 -14.25 7.438 1 85.88 119 PHE B N 1
ATOM 2649 C CA . PHE B 1 119 ? -15.609 -13.867 8.812 1 85.88 119 PHE B CA 1
ATOM 2650 C C . PHE B 1 119 ? -16.875 -13.477 9.547 1 85.88 119 PHE B C 1
ATOM 2652 O O . PHE B 1 119 ? -16.922 -13.5 10.781 1 85.88 119 PHE B O 1
ATOM 2659 N N . HIS B 1 120 ? -18 -13.141 8.773 1 88.69 120 HIS B N 1
ATOM 2660 C CA . HIS B 1 120 ? -19.188 -12.617 9.453 1 88.69 120 HIS B CA 1
ATOM 2661 C C . HIS B 1 120 ? -20.453 -13.344 9.016 1 88.69 120 HIS B C 1
ATOM 2663 O O . HIS B 1 120 ? -21.547 -13.031 9.469 1 88.69 120 HIS B O 1
ATOM 2669 N N . ASN B 1 121 ? -20.297 -14.25 8.117 1 90.88 121 ASN B N 1
ATOM 2670 C CA . ASN B 1 121 ? -21.438 -14.953 7.555 1 90.88 121 ASN B CA 1
ATOM 2671 C C . ASN B 1 121 ? -22.484 -13.984 7.016 1 90.88 121 ASN B C 1
ATOM 2673 O O . ASN B 1 121 ? -23.688 -14.172 7.23 1 90.88 121 ASN B O 1
ATOM 2677 N N . ALA B 1 122 ? -22.031 -12.984 6.422 1 92.94 122 ALA B N 1
ATOM 2678 C CA . ALA B 1 122 ? -22.906 -11.953 5.871 1 92.94 122 ALA B CA 1
ATOM 2679 C C . ALA B 1 122 ? -22.906 -11.992 4.348 1 92.94 122 ALA B C 1
ATOM 2681 O O . ALA B 1 122 ? -21.906 -12.359 3.727 1 92.94 122 ALA B O 1
ATOM 2682 N N . ASP B 1 123 ? -24.031 -11.594 3.801 1 92.44 123 ASP B N 1
ATOM 2683 C CA . ASP B 1 123 ? -24.125 -11.523 2.346 1 92.44 123 ASP B CA 1
ATOM 2684 C C . ASP B 1 123 ? -23.328 -10.336 1.803 1 92.44 123 ASP B C 1
ATOM 2686 O O . ASP B 1 123 ? -23.203 -9.305 2.475 1 92.44 123 ASP B O 1
ATOM 2690 N N . VAL B 1 124 ? -22.828 -10.531 0.585 1 94.88 124 VAL B N 1
ATOM 2691 C CA . VAL B 1 124 ? -22.047 -9.484 -0.059 1 94.88 124 VAL B CA 1
ATOM 2692 C C . VAL B 1 124 ? -22.906 -8.742 -1.071 1 94.88 124 VAL B C 1
ATOM 2694 O O . VAL B 1 124 ? -23.5 -9.352 -1.966 1 94.88 124 VAL B O 1
ATOM 2697 N N . PRO B 1 125 ? -23.016 -7.422 -0.91 1 95.44 125 PRO B N 1
ATOM 2698 C CA . PRO B 1 125 ? -23.781 -6.648 -1.885 1 95.44 125 PRO B CA 1
ATOM 2699 C C . PRO B 1 125 ? -23.234 -6.773 -3.305 1 95.44 125 PRO B C 1
ATOM 2701 O O . PRO B 1 125 ? -22.031 -6.883 -3.496 1 95.44 125 PRO B O 1
ATOM 2704 N N . ALA B 1 126 ? -24.125 -6.688 -4.293 1 96.38 126 ALA B N 1
ATOM 2705 C CA . ALA B 1 126 ? -23.781 -6.844 -5.703 1 96.38 126 ALA B CA 1
ATOM 2706 C C . ALA B 1 126 ? -22.75 -5.801 -6.137 1 96.38 126 ALA B C 1
ATOM 2708 O O . ALA B 1 126 ? -21.922 -6.066 -7.004 1 96.38 126 ALA B O 1
ATOM 2709 N N . GLU B 1 127 ? -22.734 -4.656 -5.469 1 97.25 127 GLU B N 1
ATOM 2710 C CA . GLU B 1 127 ? -21.859 -3.551 -5.828 1 97.25 127 GLU B CA 1
ATOM 2711 C C . GLU B 1 127 ? -20.391 -3.928 -5.629 1 97.25 127 GLU B C 1
ATOM 2713 O O . GLU B 1 127 ? -19.516 -3.408 -6.316 1 97.25 127 GLU B O 1
ATOM 2718 N N . LYS B 1 128 ? -20.156 -4.805 -4.711 1 97.94 128 LYS B N 1
ATOM 2719 C CA . LYS B 1 128 ? -18.781 -5.23 -4.461 1 97.94 128 LYS B CA 1
ATOM 2720 C C . LYS B 1 128 ? -18.25 -6.059 -5.625 1 97.94 128 LYS B C 1
ATOM 2722 O O . LYS B 1 128 ? -17.078 -5.922 -6.004 1 97.94 128 LYS B O 1
ATOM 2727 N N . PHE B 1 129 ? -19.094 -6.883 -6.203 1 98 129 PHE B N 1
ATOM 2728 C CA . PHE B 1 129 ? -18.703 -7.684 -7.352 1 98 129 PHE B CA 1
ATOM 2729 C C . PHE B 1 129 ? -18.547 -6.809 -8.594 1 98 129 PHE B C 1
ATOM 2731 O O . PHE B 1 129 ? -17.656 -7.047 -9.414 1 98 129 PHE B O 1
ATOM 2738 N N . GLU B 1 130 ? -19.375 -5.793 -8.719 1 98.31 130 GLU B N 1
ATOM 2739 C CA . GLU B 1 130 ? -19.234 -4.852 -9.82 1 98.31 130 GLU B CA 1
ATOM 2740 C C . GLU B 1 130 ? -17.922 -4.074 -9.727 1 98.31 130 GLU B C 1
ATOM 2742 O O . GLU B 1 130 ? -17.266 -3.834 -10.742 1 98.31 130 GLU B O 1
ATOM 2747 N N . LYS B 1 131 ? -17.562 -3.746 -8.531 1 98.12 131 LYS B N 1
ATOM 2748 C CA . LYS B 1 131 ? -16.281 -3.082 -8.32 1 98.12 131 LYS B CA 1
ATOM 2749 C C . LYS B 1 131 ? -15.125 -4 -8.695 1 98.12 131 LYS B C 1
ATOM 2751 O O . LYS B 1 131 ? -14.156 -3.561 -9.312 1 98.12 131 LYS B O 1
ATOM 2756 N N . LEU B 1 132 ? -15.227 -5.254 -8.297 1 98.69 132 LEU B N 1
ATOM 2757 C CA . LEU B 1 132 ? -14.188 -6.219 -8.648 1 98.69 132 LEU B CA 1
ATOM 2758 C C . LEU B 1 132 ? -14.031 -6.316 -10.164 1 98.69 132 LEU B C 1
ATOM 2760 O O . LEU B 1 132 ? -12.906 -6.355 -10.672 1 98.69 132 LEU B O 1
ATOM 2764 N N . LYS B 1 133 ? -15.133 -6.316 -10.891 1 98.69 133 LYS B N 1
ATOM 2765 C CA . LYS B 1 133 ? -15.086 -6.371 -12.352 1 98.69 133 LYS B CA 1
ATOM 2766 C C . LYS B 1 133 ? -14.367 -5.152 -12.922 1 98.69 133 LYS B C 1
ATOM 2768 O O . LYS B 1 133 ? -13.57 -5.273 -13.859 1 98.69 133 LYS B O 1
ATOM 2773 N N . LYS B 1 134 ? -14.625 -3.984 -12.352 1 98.25 134 LYS B N 1
ATOM 2774 C CA . LYS B 1 134 ? -13.961 -2.76 -12.789 1 98.25 134 LYS B CA 1
ATOM 2775 C C . LYS B 1 134 ? -12.461 -2.826 -12.531 1 98.25 134 LYS B C 1
ATOM 2777 O O . LYS B 1 134 ? -11.656 -2.441 -13.383 1 98.25 134 LYS B O 1
ATOM 2782 N N . VAL B 1 135 ? -12.133 -3.332 -11.414 1 98.62 135 VAL B N 1
ATOM 2783 C CA . VAL B 1 135 ? -10.727 -3.441 -11.031 1 98.62 135 VAL B CA 1
ATOM 2784 C C . VAL B 1 135 ? -10.016 -4.438 -11.945 1 98.62 135 VAL B C 1
ATOM 2786 O O . VAL B 1 135 ? -8.883 -4.199 -12.375 1 98.62 135 VAL B O 1
ATOM 2789 N N . LEU B 1 136 ? -10.672 -5.551 -12.25 1 98.81 136 LEU B N 1
ATOM 2790 C CA . LEU B 1 136 ? -10.125 -6.535 -13.18 1 98.81 136 LEU B CA 1
ATOM 2791 C C . LEU B 1 136 ? -9.914 -5.922 -14.562 1 98.81 136 LEU B C 1
ATOM 2793 O O . LEU B 1 136 ? -8.922 -6.219 -15.234 1 98.81 136 LEU B O 1
ATOM 2797 N N . ALA B 1 137 ? -10.805 -5.062 -14.938 1 98.38 137 ALA B N 1
ATOM 2798 C CA . ALA B 1 137 ? -10.656 -4.383 -16.219 1 98.38 137 ALA B CA 1
ATOM 2799 C C . ALA B 1 137 ? -9.438 -3.463 -16.219 1 98.38 137 ALA B C 1
ATOM 2801 O O . ALA B 1 137 ? -8.695 -3.41 -17.203 1 98.38 137 ALA B O 1
ATOM 2802 N N . TRP B 1 138 ? -9.266 -2.725 -15.125 1 98.06 138 TRP B N 1
ATOM 2803 C CA . TRP B 1 138 ? -8.078 -1.887 -15.008 1 98.06 138 TRP B CA 1
ATOM 2804 C C . TRP B 1 138 ? -6.809 -2.727 -15.094 1 98.06 138 TRP B C 1
ATOM 2806 O O . TRP B 1 138 ? -5.887 -2.395 -15.844 1 98.06 138 TRP B O 1
ATOM 2816 N N . ALA B 1 139 ? -6.773 -3.826 -14.32 1 98.5 139 ALA B N 1
ATOM 2817 C CA . ALA B 1 139 ? -5.605 -4.703 -14.32 1 98.5 139 ALA B CA 1
ATOM 2818 C C . ALA B 1 139 ? -5.352 -5.277 -15.711 1 98.5 139 ALA B C 1
ATOM 2820 O O . ALA B 1 139 ? -4.207 -5.34 -16.172 1 98.5 139 ALA B O 1
ATOM 2821 N N . ASN B 1 140 ? -6.43 -5.695 -16.344 1 98.44 140 ASN B N 1
ATOM 2822 C CA . ASN B 1 140 ? -6.34 -6.23 -17.703 1 98.44 140 ASN B CA 1
ATOM 2823 C C . ASN B 1 140 ? -5.711 -5.227 -18.656 1 98.44 140 ASN B C 1
ATOM 2825 O O . ASN B 1 140 ? -4.891 -5.598 -19.5 1 98.44 140 ASN B O 1
ATOM 2829 N N . ASP B 1 141 ? -6 -4.004 -18.516 1 96.88 141 ASP B N 1
ATOM 2830 C CA . ASP B 1 141 ? -5.469 -2.955 -19.375 1 96.88 141 ASP B CA 1
ATOM 2831 C C . ASP B 1 141 ? -4.004 -2.668 -19.062 1 96.88 141 ASP B C 1
ATOM 2833 O O . ASP B 1 141 ? -3.209 -2.4 -19.969 1 96.88 141 ASP B O 1
ATOM 2837 N N . MET B 1 142 ? -3.639 -2.758 -17.844 1 96.31 142 MET B N 1
ATOM 2838 C CA . MET B 1 142 ? -2.275 -2.459 -17.406 1 96.31 142 MET B CA 1
ATOM 2839 C C . MET B 1 142 ? -1.288 -3.465 -18 1 96.31 142 MET B C 1
ATOM 2841 O O . MET B 1 142 ? -0.137 -3.121 -18.266 1 96.31 142 MET B O 1
ATOM 2845 N N . ILE B 1 143 ? -1.748 -4.652 -18.219 1 96.56 143 ILE B N 1
ATOM 2846 C CA . ILE B 1 143 ? -0.86 -5.742 -18.609 1 96.56 143 ILE B CA 1
ATOM 2847 C C . ILE B 1 143 ? -0.626 -5.699 -20.125 1 96.56 143 ILE B C 1
ATOM 2849 O O . ILE B 1 143 ? 0.328 -6.297 -20.625 1 96.56 143 ILE B O 1
ATOM 2853 N N . LYS B 1 144 ? -1.438 -4.988 -20.828 1 94.38 144 LYS B N 1
ATOM 2854 C CA . LYS B 1 144 ? -1.464 -5.035 -22.281 1 94.38 144 LYS B CA 1
ATOM 2855 C C . LYS B 1 144 ? -0.145 -4.543 -22.875 1 94.38 144 LYS B C 1
ATOM 2857 O O . LYS B 1 144 ? 0.244 -4.957 -23.969 1 94.38 144 LYS B O 1
ATOM 2862 N N . GLU B 1 145 ? 0.524 -3.775 -22.141 1 90.38 145 GLU B N 1
ATOM 2863 C CA . GLU B 1 145 ? 1.708 -3.127 -22.703 1 90.38 145 GLU B CA 1
ATOM 2864 C C . GLU B 1 145 ? 2.799 -4.148 -23.016 1 90.38 145 GLU B C 1
ATOM 2866 O O . GLU B 1 145 ? 3.326 -4.18 -24.125 1 90.38 145 GLU B O 1
ATOM 2871 N N . THR B 1 146 ? 3.156 -5.031 -22.141 1 94.94 146 THR B N 1
ATOM 2872 C CA . THR B 1 146 ? 4.281 -5.941 -22.312 1 94.94 146 THR B CA 1
ATOM 2873 C C . THR B 1 146 ? 3.881 -7.367 -21.938 1 94.94 146 THR B C 1
ATOM 2875 O O . THR B 1 146 ? 4.629 -8.312 -22.203 1 94.94 146 THR B O 1
ATOM 2878 N N . GLY B 1 147 ? 2.721 -7.488 -21.297 1 97.38 147 GLY B N 1
ATOM 2879 C CA . GLY B 1 147 ? 2.326 -8.789 -20.797 1 97.38 147 GLY B CA 1
ATOM 2880 C C . GLY B 1 147 ? 2.727 -9.016 -19.344 1 97.38 147 GLY B C 1
ATOM 2881 O O . GLY B 1 147 ? 2.475 -10.086 -18.781 1 97.38 147 GLY B O 1
ATOM 2882 N N . PHE B 1 148 ? 3.381 -8.047 -18.734 1 98.69 148 PHE B N 1
ATOM 2883 C CA . PHE B 1 148 ? 3.703 -8.086 -17.312 1 98.69 148 PHE B CA 1
ATOM 2884 C C . PHE B 1 148 ? 3.088 -6.898 -16.594 1 98.69 148 PHE B C 1
ATOM 2886 O O . PHE B 1 148 ? 2.814 -5.863 -17.203 1 98.69 148 PHE B O 1
ATOM 2893 N N . ALA B 1 149 ? 2.863 -6.984 -15.336 1 98.5 149 ALA B N 1
ATOM 2894 C CA . ALA B 1 149 ? 2.088 -6.047 -14.531 1 98.5 149 ALA B CA 1
ATOM 2895 C C . ALA B 1 149 ? 2.688 -4.645 -14.594 1 98.5 149 ALA B C 1
ATOM 2897 O O . ALA B 1 149 ? 1.959 -3.654 -14.703 1 98.5 149 ALA B O 1
ATOM 2898 N N . ALA B 1 150 ? 4.031 -4.551 -14.578 1 97.88 150 ALA B N 1
ATOM 2899 C CA . ALA B 1 150 ? 4.676 -3.24 -14.492 1 97.88 150 ALA B CA 1
ATOM 2900 C C . ALA B 1 150 ? 5.098 -2.75 -15.875 1 97.88 150 ALA B C 1
ATOM 2902 O O . ALA B 1 150 ? 5.832 -1.767 -15.992 1 97.88 150 ALA B O 1
ATOM 2903 N N . GLY B 1 151 ? 4.73 -3.451 -16.938 1 96.38 151 GLY B N 1
ATOM 2904 C CA . GLY B 1 151 ? 5.105 -3.064 -18.281 1 96.38 151 GLY B CA 1
ATOM 2905 C C . GLY B 1 151 ? 6.562 -3.355 -18.594 1 96.38 151 GLY B C 1
ATOM 2906 O O . GLY B 1 151 ? 7.133 -2.752 -19.516 1 96.38 151 GLY B O 1
ATO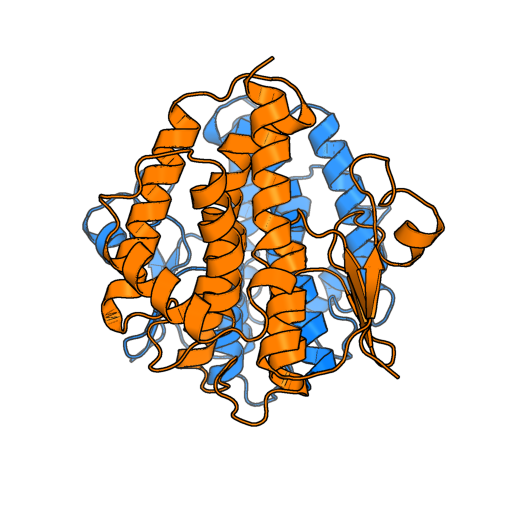M 2907 N N . THR B 1 152 ? 7.18 -4.176 -17.781 1 97.31 152 THR B N 1
ATOM 2908 C CA . THR B 1 152 ? 8.562 -4.586 -17.984 1 97.31 152 THR B CA 1
ATOM 2909 C C . THR B 1 152 ? 8.641 -5.75 -18.969 1 97.31 152 THR B C 1
ATOM 2911 O O . THR B 1 152 ? 7.617 -6.359 -19.297 1 97.31 152 THR B O 1
ATOM 2914 N N . GLU B 1 153 ? 9.852 -6.062 -19.359 1 96.31 153 GLU B N 1
ATOM 2915 C CA . GLU B 1 153 ? 10.055 -7.18 -20.281 1 96.31 153 GLU B CA 1
ATOM 2916 C C . GLU B 1 153 ? 10.117 -8.508 -19.516 1 96.31 153 GLU B C 1
ATOM 2918 O O . GLU B 1 153 ? 10 -9.578 -20.125 1 96.31 153 GLU B O 1
ATOM 2923 N N . GLU B 1 154 ? 10.328 -8.414 -18.25 1 97.12 154 GLU B N 1
ATOM 2924 C CA . GLU B 1 154 ? 10.438 -9.594 -17.406 1 97.12 154 GLU B CA 1
ATOM 2925 C C . GLU B 1 154 ? 9.539 -9.477 -16.172 1 97.12 154 GLU B C 1
ATOM 2927 O O . GLU B 1 154 ? 9.109 -8.375 -15.82 1 97.12 154 GLU B O 1
ATOM 2932 N N . MET B 1 155 ? 9.328 -10.648 -15.539 1 98.56 155 MET B N 1
ATOM 2933 C CA . MET B 1 155 ? 8.531 -10.703 -14.312 1 98.56 155 MET B CA 1
ATOM 2934 C C . MET B 1 155 ? 9.18 -9.891 -13.203 1 98.56 155 MET B C 1
ATOM 2936 O O . MET B 1 155 ? 10.398 -9.93 -13.031 1 98.56 155 MET B O 1
ATOM 2940 N N . THR B 1 156 ? 8.406 -9.117 -12.523 1 98.88 156 THR B N 1
ATOM 2941 C CA . THR B 1 156 ? 8.844 -8.406 -11.32 1 98.88 156 THR B CA 1
ATOM 2942 C C . THR B 1 156 ? 8.039 -8.859 -10.109 1 98.88 156 THR B C 1
ATOM 2944 O O . THR B 1 156 ? 7.137 -9.688 -10.227 1 98.88 156 THR B O 1
ATOM 2947 N N . ILE B 1 157 ? 8.289 -8.305 -8.969 1 98.94 157 ILE B N 1
ATOM 2948 C CA . ILE B 1 157 ? 7.559 -8.641 -7.754 1 98.94 157 ILE B CA 1
ATOM 2949 C C . ILE B 1 157 ? 6.121 -8.133 -7.855 1 98.94 157 ILE B C 1
ATOM 2951 O O . ILE B 1 157 ? 5.242 -8.586 -7.113 1 98.94 157 ILE B O 1
ATOM 2955 N N . ALA B 1 158 ? 5.828 -7.16 -8.719 1 98.94 158 ALA B N 1
ATOM 2956 C CA . ALA B 1 158 ? 4.441 -6.766 -8.953 1 98.94 158 ALA B CA 1
ATOM 2957 C C . ALA B 1 158 ? 3.629 -7.926 -9.516 1 98.94 158 ALA B C 1
ATOM 2959 O O . ALA B 1 158 ? 2.479 -8.133 -9.125 1 98.94 158 ALA B O 1
ATOM 2960 N N . ASP B 1 159 ? 4.246 -8.648 -10.406 1 98.94 159 ASP B N 1
ATOM 2961 C CA . ASP B 1 159 ? 3.572 -9.812 -10.977 1 98.94 159 ASP B CA 1
ATOM 2962 C C . ASP B 1 159 ? 3.312 -10.875 -9.906 1 98.94 159 ASP B C 1
ATOM 2964 O O . ASP B 1 159 ? 2.234 -11.469 -9.859 1 98.94 159 ASP B O 1
ATOM 2968 N N . ILE B 1 160 ? 4.27 -11.086 -9.078 1 98.94 160 ILE B N 1
ATOM 2969 C CA . ILE B 1 160 ? 4.141 -12.086 -8.031 1 98.94 160 ILE B CA 1
ATOM 2970 C C . ILE B 1 160 ? 2.992 -11.711 -7.094 1 98.94 160 ILE B C 1
ATOM 2972 O O . ILE B 1 160 ? 2.164 -12.555 -6.746 1 98.94 160 ILE B O 1
ATOM 2976 N N . ALA B 1 161 ? 2.936 -10.445 -6.707 1 98.94 161 ALA B N 1
ATOM 2977 C CA . ALA B 1 161 ? 1.843 -9.977 -5.859 1 98.94 161 ALA B CA 1
ATOM 2978 C C . ALA B 1 161 ? 0.493 -10.195 -6.539 1 98.94 161 ALA B C 1
ATOM 2980 O O . ALA B 1 161 ? -0.45 -10.688 -5.918 1 98.94 161 ALA B O 1
ATOM 2981 N N . TRP B 1 162 ? 0.411 -9.82 -7.809 1 98.94 162 TRP B N 1
ATOM 2982 C CA . TRP B 1 162 ? -0.845 -9.93 -8.547 1 98.94 162 TRP B CA 1
ATOM 2983 C C . TRP B 1 162 ? -1.251 -11.391 -8.719 1 98.94 162 TRP B C 1
ATOM 2985 O O . TRP B 1 162 ? -2.441 -11.711 -8.727 1 98.94 162 TRP B O 1
ATOM 2995 N N . VAL B 1 163 ? -0.274 -12.312 -8.859 1 98.94 163 VAL B N 1
ATOM 2996 C CA . VAL B 1 163 ? -0.562 -13.734 -9.008 1 98.94 163 VAL B CA 1
ATOM 2997 C C . VAL B 1 163 ? -1.284 -14.25 -7.762 1 98.94 163 VAL B C 1
ATOM 2999 O O . VAL B 1 163 ? -2.246 -15.016 -7.867 1 98.94 163 VAL B O 1
ATOM 3002 N N . ALA B 1 164 ? -0.817 -13.852 -6.594 1 98.88 164 ALA B N 1
ATOM 3003 C CA . ALA B 1 164 ? -1.476 -14.266 -5.359 1 98.88 164 ALA B CA 1
ATOM 3004 C C . ALA B 1 164 ? -2.93 -13.805 -5.328 1 98.88 164 ALA B C 1
ATOM 3006 O O . ALA B 1 164 ? -3.83 -14.586 -5.004 1 98.88 164 ALA B O 1
ATOM 3007 N N . THR B 1 165 ? -3.158 -12.555 -5.691 1 98.81 165 THR B N 1
ATOM 3008 C CA . THR B 1 165 ? -4.496 -11.977 -5.684 1 98.81 165 THR B CA 1
ATOM 3009 C C . THR B 1 165 ? -5.375 -12.633 -6.75 1 98.81 165 THR B C 1
ATOM 3011 O O . THR B 1 165 ? -6.473 -13.102 -6.453 1 98.81 165 THR B O 1
ATOM 3014 N N . TYR B 1 166 ? -4.867 -12.711 -7.953 1 98.88 166 TYR B N 1
ATOM 3015 C CA . TYR B 1 166 ? -5.664 -13.195 -9.078 1 98.88 166 TYR B CA 1
ATOM 3016 C C . TYR B 1 166 ? -5.992 -14.672 -8.914 1 98.88 166 TYR B C 1
ATOM 3018 O O . TYR B 1 166 ? -7.105 -15.102 -9.219 1 98.88 166 TYR B O 1
ATOM 3026 N N . SER B 1 167 ? -5.02 -15.461 -8.469 1 98.81 167 SER B N 1
ATOM 3027 C CA . SER B 1 167 ? -5.297 -16.875 -8.242 1 98.81 167 SER B CA 1
ATOM 3028 C C . SER B 1 167 ? -6.391 -17.062 -7.195 1 98.81 167 SER B C 1
ATOM 3030 O O . SER B 1 167 ? -7.195 -18 -7.293 1 98.81 167 SER B O 1
ATOM 3032 N N . SER B 1 168 ? -6.434 -16.219 -6.176 1 98.62 168 SER B N 1
ATOM 3033 C CA . SER B 1 168 ? -7.488 -16.281 -5.168 1 98.62 168 SER B CA 1
ATOM 3034 C C . SER B 1 168 ? -8.852 -15.969 -5.777 1 98.62 168 SER B C 1
ATOM 3036 O O . SER B 1 168 ? -9.836 -16.641 -5.48 1 98.62 168 SER B O 1
ATOM 3038 N N . ILE B 1 169 ? -8.883 -14.945 -6.617 1 98.5 169 ILE B N 1
ATOM 3039 C CA . ILE B 1 169 ? -10.117 -14.555 -7.293 1 98.5 169 ILE B CA 1
ATOM 3040 C C . ILE B 1 169 ? -10.609 -15.711 -8.164 1 98.5 169 ILE B C 1
ATOM 3042 O O . ILE B 1 169 ? -11.797 -16.062 -8.133 1 98.5 169 ILE B O 1
ATOM 3046 N N . LYS B 1 170 ? -9.672 -16.266 -8.922 1 97.94 170 LYS B N 1
ATOM 3047 C CA . LYS B 1 170 ? -9.977 -17.359 -9.828 1 97.94 170 LYS B CA 1
ATOM 3048 C C . LYS B 1 170 ? -10.516 -18.578 -9.07 1 97.94 170 LYS B C 1
ATOM 3050 O O . LYS B 1 170 ? -11.547 -19.125 -9.43 1 97.94 170 LYS B O 1
ATOM 3055 N N . GLU B 1 171 ? -9.867 -18.922 -8.016 1 97.94 171 GLU B N 1
ATOM 3056 C CA . GLU B 1 171 ? -10.25 -20.109 -7.25 1 97.94 171 GLU B CA 1
ATOM 3057 C C . GLU B 1 171 ? -11.594 -19.906 -6.555 1 97.94 171 GLU B C 1
ATOM 3059 O O . GLU B 1 171 ? -12.383 -20.844 -6.43 1 97.94 171 GLU B O 1
ATOM 3064 N N . ALA B 1 172 ? -11.883 -18.703 -6.113 1 96.81 172 ALA B N 1
ATOM 3065 C CA . ALA B 1 172 ? -13.133 -18.406 -5.422 1 96.81 172 ALA B CA 1
ATOM 3066 C C . ALA B 1 172 ? -14.297 -18.312 -6.402 1 96.81 172 ALA B C 1
ATOM 3068 O O . ALA B 1 172 ? -15.461 -18.297 -5.996 1 96.81 172 ALA B O 1
ATOM 3069 N N . ASP B 1 173 ? -13.992 -18.219 -7.695 1 96.19 173 ASP B N 1
ATOM 3070 C CA . ASP B 1 173 ? -15 -18.219 -8.75 1 96.19 173 ASP B CA 1
ATOM 3071 C C . ASP B 1 173 ? -16.031 -17.109 -8.516 1 96.19 173 ASP B C 1
ATOM 3073 O O . ASP B 1 173 ? -17.234 -17.391 -8.492 1 96.19 173 ASP B O 1
ATOM 3077 N N . LEU B 1 174 ? -15.547 -15.922 -8.359 1 94.81 174 LEU B N 1
ATOM 3078 C CA . LEU B 1 174 ? -16.375 -14.812 -7.922 1 94.81 174 LEU B CA 1
ATOM 3079 C C . LEU B 1 174 ? -17.078 -14.164 -9.102 1 94.81 174 LEU B C 1
ATOM 3081 O O . LEU B 1 174 ? -18.203 -13.648 -8.969 1 94.81 174 LEU B O 1
ATOM 3085 N N . VAL B 1 175 ? -16.391 -14.07 -10.18 1 97.31 175 VAL B N 1
ATOM 3086 C CA . VAL B 1 175 ? -16.875 -13.414 -11.383 1 97.31 175 VAL B CA 1
ATOM 3087 C C . VAL B 1 175 ? -16.375 -14.156 -12.617 1 97.31 175 VAL B C 1
ATOM 3089 O O . VAL B 1 175 ? -15.43 -14.938 -12.539 1 97.31 175 VAL B O 1
ATOM 3092 N N . ASP B 1 176 ? -17.078 -13.922 -13.711 1 97.75 176 ASP B N 1
ATOM 3093 C CA . ASP B 1 176 ? -16.594 -14.438 -14.984 1 97.75 176 ASP B CA 1
ATOM 3094 C C . ASP B 1 176 ? -15.289 -13.773 -15.391 1 97.75 176 ASP B C 1
ATOM 3096 O O . ASP B 1 176 ? -15.203 -12.547 -15.469 1 97.75 176 ASP B O 1
ATOM 3100 N N . LEU B 1 177 ? -14.266 -14.602 -15.641 1 98.31 177 LEU B N 1
ATOM 3101 C CA . LEU B 1 177 ? -12.953 -14.047 -15.953 1 98.31 177 LEU B CA 1
ATOM 3102 C C . LEU B 1 177 ? -12.695 -14.086 -17.453 1 98.31 177 LEU B C 1
ATOM 3104 O O . LEU B 1 177 ? -11.664 -13.594 -17.922 1 98.31 177 LEU B O 1
ATOM 3108 N N . LEU B 1 178 ? -13.609 -14.562 -18.266 1 97.44 178 LEU B N 1
ATOM 3109 C CA . LEU B 1 178 ? -13.477 -14.727 -19.719 1 97.44 178 LEU B CA 1
ATOM 3110 C C . LEU B 1 178 ? -13.195 -13.391 -20.391 1 97.44 178 LEU B C 1
ATOM 3112 O O . LEU B 1 178 ? -12.414 -13.32 -21.344 1 97.44 178 LEU B O 1
ATOM 3116 N N . PRO B 1 179 ? -13.797 -12.273 -19.938 1 98 179 PRO B N 1
ATOM 3117 C CA . PRO B 1 179 ? -13.562 -10.984 -20.594 1 98 179 PRO B CA 1
ATOM 3118 C C . PRO B 1 179 ? -12.133 -10.477 -20.438 1 98 179 PRO B C 1
ATOM 3120 O O . PRO B 1 179 ? -11.727 -9.539 -21.109 1 98 179 PRO B O 1
ATOM 3123 N N . TYR B 1 180 ? -11.383 -11.07 -19.516 1 98.25 180 TYR B N 1
ATOM 3124 C CA . TYR B 1 180 ? -10.062 -10.547 -19.172 1 98.25 180 TYR B CA 1
ATOM 3125 C C . TYR B 1 180 ? -8.961 -11.461 -19.703 1 98.25 180 TYR B C 1
ATOM 3127 O O . TYR B 1 180 ? -8.156 -11.984 -18.938 1 98.25 180 TYR B O 1
ATOM 3135 N N . LYS B 1 181 ? -8.844 -11.523 -21 1 97.19 181 LYS B N 1
ATOM 3136 C CA . LYS B 1 181 ? -7.984 -12.477 -21.688 1 97.19 181 LYS B CA 1
ATOM 3137 C C . LYS B 1 181 ? -6.508 -12.164 -21.453 1 97.19 181 LYS B C 1
ATOM 3139 O O . LYS B 1 181 ? -5.688 -13.078 -21.328 1 97.19 181 LYS B O 1
ATOM 3144 N N . GLU B 1 182 ? -6.207 -10.852 -21.375 1 98 182 GLU B N 1
ATOM 3145 C CA . GLU B 1 182 ? -4.816 -10.484 -21.125 1 98 182 GLU B CA 1
ATOM 3146 C C . GLU B 1 182 ? -4.367 -10.93 -19.734 1 98 182 GLU B C 1
ATOM 3148 O O . GLU B 1 182 ? -3.227 -11.367 -19.562 1 98 182 GLU B O 1
ATOM 3153 N N . LEU B 1 183 ? -5.262 -10.844 -18.766 1 98.19 183 LEU B N 1
ATOM 3154 C CA . LEU B 1 183 ? -4.945 -11.281 -17.406 1 98.19 183 LEU B CA 1
ATOM 3155 C C . LEU B 1 183 ? -4.734 -12.789 -17.359 1 98.19 183 LEU B C 1
ATOM 3157 O O . LEU B 1 183 ? -3.82 -13.266 -16.688 1 98.19 183 LEU B O 1
ATOM 3161 N N . GLU B 1 184 ? -5.594 -13.453 -18.062 1 97.62 184 GLU B N 1
ATOM 3162 C CA . GLU B 1 184 ? -5.457 -14.906 -18.078 1 97.62 184 GLU B CA 1
ATOM 3163 C C . GLU B 1 184 ? -4.137 -15.328 -18.719 1 97.62 184 GLU B C 1
ATOM 3165 O O . GLU B 1 184 ? -3.457 -16.219 -18.219 1 97.62 184 GLU B O 1
ATOM 3170 N N . ALA B 1 185 ? -3.822 -14.703 -19.828 1 98.19 185 ALA B N 1
ATOM 3171 C CA . ALA B 1 185 ? -2.553 -14.992 -20.484 1 98.19 185 ALA B CA 1
ATOM 3172 C C . ALA B 1 185 ? -1.371 -14.648 -19.594 1 98.19 185 ALA B C 1
ATOM 3174 O O . ALA B 1 185 ? -0.419 -15.422 -19.484 1 98.19 185 ALA B O 1
ATOM 3175 N N . TRP B 1 186 ? -1.443 -13.492 -18.984 1 98.75 186 TRP B N 1
ATOM 3176 C CA . TRP B 1 186 ? -0.435 -13.047 -18.031 1 98.75 186 TRP B CA 1
ATOM 3177 C C . TRP B 1 186 ? -0.281 -14.047 -16.891 1 98.75 186 TRP B C 1
ATOM 3179 O O . TRP B 1 186 ? 0.839 -14.414 -16.531 1 98.75 186 TRP B O 1
ATOM 3189 N N . PHE B 1 187 ? -1.393 -14.508 -16.375 1 98.69 187 PHE B N 1
ATOM 3190 C CA . PHE B 1 187 ? -1.392 -15.43 -15.242 1 98.69 187 PHE B CA 1
ATOM 3191 C C . PHE B 1 187 ? -0.689 -16.734 -15.602 1 98.69 187 PHE B C 1
ATOM 3193 O O . PHE B 1 187 ? 0.188 -17.188 -14.867 1 98.69 187 PHE B O 1
ATOM 3200 N N . THR B 1 188 ? -1.037 -17.25 -16.719 1 98.38 188 THR B N 1
ATOM 3201 C CA . THR B 1 188 ? -0.427 -18.484 -17.188 1 98.38 188 THR B CA 1
ATOM 3202 C C . THR B 1 188 ? 1.08 -18.312 -17.359 1 98.38 188 THR B C 1
ATOM 3204 O O . THR B 1 188 ? 1.858 -19.172 -16.938 1 98.38 188 THR B O 1
ATOM 3207 N N . LYS B 1 189 ? 1.457 -17.234 -17.922 1 98.25 189 LYS B N 1
ATOM 3208 C CA . LYS B 1 189 ? 2.865 -16.922 -18.141 1 98.25 189 LYS B CA 1
ATOM 3209 C C . LYS B 1 189 ? 3.617 -16.812 -16.828 1 98.25 189 LYS B C 1
ATOM 3211 O O . LYS B 1 189 ? 4.695 -17.406 -16.672 1 98.25 189 LYS B O 1
ATOM 3216 N N . CYS B 1 190 ? 3.074 -16.109 -15.867 1 98.75 190 CYS B N 1
ATOM 3217 C CA . CYS B 1 190 ? 3.738 -15.883 -14.586 1 98.75 190 CYS B CA 1
ATOM 3218 C C . CYS B 1 190 ? 3.83 -17.172 -13.781 1 98.75 190 CYS B C 1
ATOM 3220 O O . CYS B 1 190 ? 4.852 -17.453 -13.156 1 98.75 190 CYS B O 1
ATOM 3222 N N . VAL B 1 191 ? 2.76 -17.969 -13.82 1 98.75 191 VAL B N 1
ATOM 3223 C CA . VAL B 1 191 ? 2.75 -19.234 -13.102 1 98.75 191 VAL B CA 1
ATOM 3224 C C . VAL B 1 191 ? 3.902 -20.125 -13.578 1 98.75 191 VAL B C 1
ATOM 3226 O O . VAL B 1 191 ? 4.586 -20.75 -12.773 1 98.75 191 VAL B O 1
ATOM 3229 N N . ALA B 1 192 ? 4.168 -20.094 -14.844 1 98.5 192 ALA B N 1
ATOM 3230 C CA . ALA B 1 192 ? 5.227 -20.906 -15.43 1 98.5 192 ALA B CA 1
ATOM 3231 C C . ALA B 1 192 ? 6.605 -20.422 -14.992 1 98.5 192 ALA B C 1
ATOM 3233 O O . ALA B 1 192 ? 7.578 -21.172 -15.031 1 98.5 192 ALA B O 1
ATOM 3234 N N . LEU B 1 193 ? 6.727 -19.219 -14.562 1 98.5 193 LEU B N 1
ATOM 3235 C CA . LEU B 1 193 ? 8.008 -18.609 -14.203 1 98.5 193 LEU B CA 1
ATOM 3236 C C . LEU B 1 193 ? 8.273 -18.766 -12.711 1 98.5 193 LEU B C 1
ATOM 3238 O O . LEU B 1 193 ? 9.375 -18.469 -12.242 1 98.5 193 LEU B O 1
ATOM 3242 N N . ILE B 1 194 ? 7.316 -19.203 -11.898 1 98.75 194 ILE B N 1
ATOM 3243 C CA . ILE B 1 194 ? 7.457 -19.328 -10.453 1 98.75 194 ILE B CA 1
ATOM 3244 C C . ILE B 1 194 ? 7.758 -20.781 -10.086 1 98.75 194 ILE B C 1
ATOM 3246 O O . ILE B 1 194 ? 6.883 -21.641 -10.18 1 98.75 194 ILE B O 1
ATOM 3250 N N . PRO B 1 195 ? 8.969 -21.031 -9.641 1 98.62 195 PRO B N 1
ATOM 3251 C CA . PRO B 1 195 ? 9.297 -22.406 -9.242 1 98.62 195 PRO B CA 1
ATOM 3252 C C . PRO B 1 195 ? 8.484 -22.891 -8.047 1 98.62 195 PRO B C 1
ATOM 3254 O O . PRO B 1 195 ? 8.18 -22.094 -7.145 1 98.62 195 PRO B O 1
ATOM 3257 N N . ASN B 1 196 ? 8.117 -24.219 -8.078 1 98.5 196 ASN B N 1
ATOM 3258 C CA . ASN B 1 196 ? 7.375 -24.828 -6.988 1 98.5 196 ASN B CA 1
ATOM 3259 C C . ASN B 1 196 ? 6.051 -24.125 -6.734 1 98.5 196 ASN B C 1
ATOM 3261 O O . ASN B 1 196 ? 5.625 -23.984 -5.586 1 98.5 196 ASN B O 1
ATOM 3265 N N . TYR B 1 197 ? 5.434 -23.594 -7.789 1 98.75 197 TYR B N 1
ATOM 3266 C CA . TYR B 1 197 ? 4.188 -22.828 -7.727 1 98.75 197 TYR B CA 1
ATOM 3267 C C . TYR B 1 197 ? 3.141 -23.578 -6.898 1 98.75 197 TYR B C 1
ATOM 3269 O O . TYR B 1 197 ? 2.438 -22.969 -6.09 1 98.75 197 TYR B O 1
ATOM 3277 N N . GLU B 1 198 ? 2.965 -24.859 -7.051 1 98.38 198 GLU B N 1
ATOM 3278 C CA . GLU B 1 198 ? 1.958 -25.625 -6.324 1 98.38 198 GLU B CA 1
ATOM 3279 C C . GLU B 1 198 ? 2.174 -25.531 -4.816 1 98.38 198 GLU B C 1
ATOM 3281 O O . GLU B 1 198 ? 1.222 -25.328 -4.059 1 98.38 198 GLU B O 1
ATOM 3286 N N . THR B 1 199 ? 3.369 -25.625 -4.41 1 97.56 199 THR B N 1
ATOM 3287 C CA . THR B 1 199 ? 3.697 -25.609 -2.988 1 97.56 199 THR B CA 1
ATOM 3288 C C . THR B 1 199 ? 3.564 -24.203 -2.414 1 97.56 199 THR B C 1
ATOM 3290 O O . THR B 1 199 ? 3.012 -24.016 -1.327 1 97.56 199 THR B O 1
ATOM 3293 N N . CYS B 1 200 ? 3.996 -23.203 -3.199 1 98.5 200 CYS B N 1
ATOM 3294 C CA . CYS B 1 200 ? 4.074 -21.875 -2.613 1 98.5 200 CYS B CA 1
ATOM 3295 C C . CYS B 1 200 ? 2.797 -21.094 -2.877 1 98.5 200 CYS B C 1
ATOM 3297 O O . CYS B 1 200 ? 2.566 -20.047 -2.264 1 98.5 200 CYS B O 1
ATOM 3299 N N . ASN B 1 201 ? 1.917 -21.578 -3.727 1 98.75 201 ASN B N 1
ATOM 3300 C CA . ASN B 1 201 ? 0.681 -20.828 -3.971 1 98.75 201 ASN B CA 1
ATOM 3301 C C . ASN B 1 201 ? -0.485 -21.781 -4.258 1 98.75 201 ASN B C 1
ATOM 3303 O O . ASN B 1 201 ? -1.557 -21.641 -3.664 1 98.75 201 ASN B O 1
ATOM 3307 N N . GLY B 1 202 ? -0.276 -22.734 -5.152 1 98.5 202 GLY B N 1
ATOM 3308 C CA . GLY B 1 202 ? -1.351 -23.578 -5.668 1 98.5 202 GLY B CA 1
ATOM 3309 C C . GLY B 1 202 ? -2.15 -24.266 -4.582 1 98.5 202 GLY B C 1
ATOM 3310 O O . GLY B 1 202 ? -3.375 -24.141 -4.523 1 98.5 202 GLY B O 1
ATOM 3311 N N . LYS B 1 203 ? -1.489 -24.953 -3.666 1 98.06 203 LYS B N 1
ATOM 3312 C CA . LYS B 1 203 ? -2.16 -25.672 -2.584 1 98.06 203 LYS B CA 1
ATOM 3313 C C . LYS B 1 203 ? -2.885 -24.703 -1.653 1 98.06 203 LYS B C 1
ATOM 3315 O O . LYS B 1 203 ? -4.004 -24.969 -1.217 1 98.06 203 LYS B O 1
ATOM 3320 N N . GLY B 1 204 ? -2.207 -23.578 -1.385 1 98.19 204 GLY B N 1
ATOM 3321 C CA . GLY B 1 204 ? -2.793 -22.594 -0.499 1 98.19 204 GLY B CA 1
ATOM 3322 C C . GLY B 1 204 ? -4.051 -21.953 -1.061 1 98.19 204 GLY B C 1
ATOM 3323 O O . GLY B 1 204 ? -5.023 -21.75 -0.334 1 98.19 204 GLY B O 1
ATOM 3324 N N . VAL B 1 205 ? -3.992 -21.625 -2.303 1 98.25 205 VAL B N 1
ATOM 3325 C CA . VAL B 1 205 ? -5.133 -20.953 -2.91 1 98.25 205 VAL B CA 1
ATOM 3326 C C . VAL B 1 205 ? -6.309 -21.922 -3.023 1 98.25 205 VAL B C 1
ATOM 3328 O O . VAL B 1 205 ? -7.469 -21.516 -2.908 1 98.25 205 VAL B O 1
ATOM 3331 N N . LYS B 1 206 ? -6.051 -23.203 -3.287 1 98.06 206 LYS B N 1
ATOM 3332 C CA . LYS B 1 206 ? -7.102 -24.219 -3.281 1 98.06 206 LYS B CA 1
ATOM 3333 C C . LYS B 1 206 ? -7.738 -24.344 -1.899 1 98.06 206 LYS B C 1
ATOM 3335 O O . LYS B 1 206 ? -8.961 -24.438 -1.782 1 98.06 206 LYS B O 1
ATOM 3340 N N . ALA B 1 207 ? -6.898 -24.359 -0.873 1 97 207 ALA B N 1
ATOM 3341 C CA . ALA B 1 207 ? -7.406 -24.406 0.494 1 97 207 ALA B CA 1
ATOM 3342 C C . ALA B 1 207 ? -8.297 -23.203 0.79 1 97 207 ALA B C 1
ATOM 3344 O O . ALA B 1 207 ? -9.352 -23.344 1.42 1 97 207 ALA B O 1
ATOM 3345 N N . MET B 1 208 ? -7.871 -22.062 0.365 1 96.44 208 MET B N 1
ATOM 3346 C CA . MET B 1 208 ? -8.656 -20.844 0.536 1 96.44 208 MET B CA 1
ATOM 3347 C C . MET B 1 208 ? -10.008 -20.953 -0.164 1 96.44 208 MET B C 1
ATOM 3349 O O . MET B 1 208 ? -11.039 -20.609 0.406 1 96.44 208 MET B O 1
ATOM 3353 N N . GLY B 1 209 ? -9.977 -21.391 -1.444 1 96 209 GLY B N 1
ATOM 3354 C CA . GLY B 1 209 ? -11.203 -21.594 -2.186 1 96 209 GLY B CA 1
ATOM 3355 C C . GLY B 1 209 ? -12.148 -22.578 -1.513 1 96 209 GLY B C 1
ATOM 3356 O O . GLY B 1 209 ? -13.352 -22.328 -1.432 1 96 209 GLY B O 1
ATOM 3357 N N . ASP B 1 210 ? -11.602 -23.688 -1.017 1 95.81 210 ASP B N 1
ATOM 3358 C CA . ASP B 1 210 ? -12.398 -24.688 -0.308 1 95.81 210 ASP B CA 1
ATOM 3359 C C . ASP B 1 210 ? -13.031 -24.094 0.951 1 95.81 210 ASP B C 1
ATOM 3361 O O . ASP B 1 210 ? -14.195 -24.359 1.245 1 95.81 210 ASP B O 1
ATOM 3365 N N . PHE B 1 211 ? -12.266 -23.344 1.627 1 93.5 211 PHE B N 1
ATOM 3366 C CA . PHE B 1 211 ? -12.773 -22.703 2.834 1 93.5 211 PHE B CA 1
ATOM 3367 C C . PHE B 1 211 ? -13.914 -21.75 2.5 1 93.5 211 PHE B C 1
ATOM 3369 O O . PHE B 1 211 ? -14.953 -21.75 3.158 1 93.5 211 PHE B O 1
ATOM 3376 N N . TYR B 1 212 ? -13.719 -20.984 1.493 1 94.31 212 TYR B N 1
ATOM 3377 C CA . TYR B 1 212 ? -14.742 -20.031 1.065 1 94.31 212 TYR B CA 1
ATOM 3378 C C . TYR B 1 212 ? -16.031 -20.766 0.679 1 94.31 212 TYR B C 1
ATOM 3380 O O . TYR B 1 212 ? -17.109 -20.375 1.1 1 94.31 212 TYR B O 1
ATOM 3388 N N . ARG B 1 213 ? -15.891 -21.797 -0.089 1 94 213 ARG B N 1
ATOM 3389 C CA . ARG B 1 213 ? -17.047 -22.562 -0.534 1 94 213 ARG B CA 1
ATOM 3390 C C . ARG B 1 213 ? -17.781 -23.188 0.65 1 94 213 ARG B C 1
ATOM 3392 O O . ARG B 1 213 ? -19 -23.297 0.64 1 94 213 ARG B O 1
ATOM 3399 N N . SER B 1 214 ? -17.047 -23.578 1.668 1 92.81 214 SER B N 1
ATOM 3400 C CA . SER B 1 214 ? -17.656 -24.172 2.852 1 92.81 214 SER B CA 1
ATOM 3401 C C . SER B 1 214 ? -18.516 -23.156 3.602 1 92.81 214 SER B C 1
ATOM 3403 O O . SER B 1 214 ? -19.453 -23.531 4.316 1 92.81 214 SER B O 1
ATOM 3405 N N . LYS B 1 215 ? -18.25 -21.922 3.447 1 90.38 215 LYS B N 1
ATOM 3406 C CA . LYS B 1 215 ? -19 -20.859 4.129 1 90.38 215 LYS B CA 1
ATOM 3407 C C . LYS B 1 215 ? -20.188 -20.406 3.293 1 90.38 215 LYS B C 1
ATOM 3409 O O . LYS B 1 215 ? -21.125 -19.797 3.82 1 90.38 215 LYS B O 1
ATOM 3414 N N . THR B 1 216 ? -20.094 -20.547 2.074 1 86.44 216 THR B N 1
ATOM 3415 C CA . THR B 1 216 ? -21.141 -20.047 1.191 1 86.44 216 THR B CA 1
ATOM 3416 C C . THR B 1 216 ? -22.156 -21.141 0.873 1 86.44 216 THR B C 1
ATOM 3418 O O . THR B 1 216 ? -23.266 -20.844 0.416 1 86.44 216 THR B O 1
ATOM 3421 N N . LYS B 1 217 ? -21.797 -22.391 0.746 1 76.94 217 LYS B N 1
ATOM 3422 C CA . LYS B 1 217 ? -22.766 -23.469 0.571 1 76.94 217 LYS B CA 1
ATOM 3423 C C . LYS B 1 217 ? -23.547 -23.719 1.854 1 76.94 217 LYS B C 1
ATOM 3425 O O . LYS B 1 217 ? -24.609 -24.344 1.826 1 76.94 217 LYS B O 1
ATOM 3430 N N . ALA B 1 218 ? -23.406 -23.375 2.918 1 51.34 218 ALA B N 1
ATOM 3431 C CA . ALA B 1 218 ? -24.25 -23.656 4.078 1 51.34 218 ALA B CA 1
ATOM 3432 C C . ALA B 1 218 ? -25.438 -22.703 4.133 1 51.34 218 ALA B C 1
ATOM 3434 O O . ALA B 1 218 ? -25.344 -21.547 3.715 1 51.34 218 ALA B O 1
#

Secondary structure (DSSP, 8-state):
--EEEEE-TT-HHHHHHHHHHHHHT--EEEEE--GGGTGGGSHHHHHH-TT--S-EEEETTEEEE-HHHHHHHHHHHH-TTS-SS--SHHHHHHHHHHHHHIIIIIHHHHHHHHHHHHHH--PPPHHHHHHHHHHHHHHHHHHTTTSSTTS-SS--HHHHHHHHHHHHHHHHT-S--TT-HHHHHHHHHHHHHSTTHIIIIIHHHHHHHHHHHHHH--/--EEEEE-TT-HHHHHHHHHHHHHT--EEEEE--GGGTGGGSHHHHHH-TT--S-EEEETTEEEE-HHHHHHHHHHHH-TTS-SS--SHHHHHHHHHHHHHIIIIIHHHHHHHHHHHHHH--PPPHHHHHHHHHHHHHHHHHHTTTSSTTS-SS--HHHHHHHHHHHHHHHHT-S--TT-HHHHHHHHHHHHHSTTHIIIIIHHHHHHHHHHHHHH--

Organism: Lepeophtheirus salmonis (NCBI:txid72036)

Solvent-accessible surface area (backbone atoms only — not comparable to full-atom values): 22418 Å² total; per-residue (Å²): 123,68,37,34,41,32,22,42,62,54,37,44,47,25,24,23,34,48,39,42,32,44,58,43,64,53,74,68,44,81,41,81,37,49,60,93,78,46,40,37,67,35,71,73,40,32,72,70,37,78,82,47,66,62,16,34,38,38,43,89,88,43,68,43,50,47,28,70,26,45,30,51,27,47,31,62,68,51,33,83,81,46,56,43,62,40,78,54,40,72,60,31,26,38,31,42,31,42,41,48,41,36,68,71,43,53,43,41,34,50,43,61,56,44,44,44,35,69,77,64,72,34,86,64,61,70,66,39,56,54,48,33,53,52,49,48,50,53,53,26,58,46,21,65,76,56,52,23,57,53,48,37,97,56,70,31,53,32,38,47,46,46,47,31,42,50,49,41,46,60,55,53,60,76,65,86,61,76,89,35,55,57,42,52,52,30,46,55,54,50,54,74,68,34,60,65,39,50,78,37,37,48,54,15,31,49,51,34,25,52,53,47,50,62,50,65,76,102,124,68,38,33,40,31,23,43,60,55,38,43,46,25,24,23,34,47,38,42,33,42,59,40,63,53,72,67,43,80,40,82,36,50,61,94,78,46,40,38,68,35,70,71,41,32,72,70,36,78,80,48,65,62,17,32,38,38,43,88,89,45,66,45,50,48,28,69,27,46,30,50,26,50,30,62,69,52,32,86,81,46,56,44,61,39,79,52,39,71,59,33,26,37,32,41,30,43,42,48,41,35,66,72,44,51,41,42,32,50,43,59,56,44,44,43,34,69,77,64,72,36,86,64,61,70,66,39,55,54,47,32,53,53,49,48,49,52,53,26,57,47,21,66,75,56,53,23,58,52,50,36,96,56,70,31,52,32,38,47,46,46,47,30,42,50,48,40,47,59,56,54,61,76,65,87,62,78,87,35,54,58,42,52,53,31,48,55,54,50,52,73,67,35,58,65,39,50,78,36,37,48,54,16,32,50,52,35,25,53,53,48,50,63,54,65,73,104

Sequence (436 aa):
MSVEIYGMDMSAPYRIAVMTAEVVGVPYEVKNVDILNGGNMTPEFLELNPQHNIPVLKYKGLVMNESRAIAGFLASEFDKSGKLYPTCPFVHARVNQRLYFDMGVFLNAFRDCVHPKVFHNADVPAEKFEKLKKVLAWANDMIKETGFAAGTEEMTIADIAWVATYSSIKEADLVDLLPYKELEAWFTKCVALIPNYETCNGKGVKAMGDFYRSKTKAMSVEIYGMDMSAPYRIAVMTAEVVGVPYEVKNVDILNGGNMTPEFLELNPQHNIPVLKYKGLVMNESRAIAGFLASEFDKSGKLYPTCPFVHARVNQRLYFDMGVFLNAFRDCVHPKVFHNADVPAEKFEKLKKVLAWANDMIKETGFAAGTEEMTIADIAWVATYSSIKEADLVDLLPYKELEAWFTKCVALIPNYETCNGKGVKAMGDFYRSKTKA

InterPro domains:
  IPR004045 Glutathione S-transferase, N-terminal [PF02798] (1-75)
  IPR004045 Glutathione S-transferase, N-terminal [PS50404] (1-82)
  IPR004046 Glutathione S-transferase, C-terminal [PF00043] (117-192)
  IPR010987 Glutathione S-transferase, C-terminal-like [PS50405] (88-218)
  IPR036249 Thioredoxin-like superfamily [SSF52833] (3-86)
  IPR036282 Glutathione S-transferase, C-terminal domain superfamily [SSF47616] (88-204)
  IPR040079 Glutathione transferase family [SFLDS00019] (1-216)

Nearest PDB structures (foldseek):
  3vk9-assembly3_D  TM=9.583E-01  e=1.063E-17  Bombyx mori
  8z3b-assembly1_A  TM=9.558E-01  e=1.812E-17  Plutella xylostella
  1r5a-assembly1_A-2  TM=9.613E-01  e=8.548E-17  Anopheles cracens
  1pn9-assembly1_B  TM=9.374E-01  e=4.778E-17  Anopheles gambiae
  4e8e-assembly1_C  TM=9.475E-01  e=3.241E-15  Bombyx mori

Foldseek 3Di:
DAKEKEEALQDLLSLLLLLLCQLLVGDYHYHYQDVVVPSLPDPVNCVLPVVSDDIWIDDPRDTDHDSLVSSVVSCVPRRPVCQQQNPPPVLNVLLVVLVVCLVPQQLVLVCLQQVCLLPPVDHHDPVSLVSNVVSLVVQLVCCVQQLERSNDVDHYSSLSSVLSRVLLCVLLVSDDCVVRVSVVSSNVVVCVSGPPSCPSHVVNSNVNNVSRCVRVVD/DAKEKEEALQDLLSLLLLLLCQLLVGDYHYHYQDVVVPSLPDPVNCVLPVVSDDIWIDDPRDTDHDSLVSSVCSCVPRRPVCQQQNPPPVLNVLLVVLVVCLVPQQLVLVCLQQVCLLPPVDHRDPVSLVSNVVSLVVQLVCCVQQLERSNDVDHYSSLSSVLSRVLLCVLLVSDDCVVSVSVVSSNVVVCVSGPPSCPSHVVNSNVNNVSRCVRVVD

Radius of gyration: 20.82 Å; Cα contacts (8 Å, |Δi|>4): 753; chains: 2; bounding box: 46×52×48 Å

pLDDT: mean 96.85, std 4.39, range [51.34, 98.94]